Protein AF-A0A8X6Y0H5-F1 (afdb_monomer_lite)

Organism: NCBI:txid2747483

Radius of gyration: 30.23 Å; chains: 1; bounding box: 70×69×85 Å

Foldseek 3Di:
DPDPLVNLVVVLVVLVVVLVVLVVVLVVLVPPPPDDPVRSPVVNVVSVVVNVVSVVVNVVSVVVNVVVDDPVVVVVVVVPDPPVVDDDDQFADPLVLLLQLQAEPKKKKWFWPVQQQLAFDDPVCFVVAKDWDAPDVVGPDIDIDTDGTGDPPDPCSQVSSLVLLLVQLVVCCVVPVLLNVQSSHQDGRGMRIHHHHDLVVVLVSLVVVQVSVVVSVIGIDPMDMPDPVNVVVCVVVCVDPDPPDDDDDDDDDDDDPDDDDPVVVVVVVLQVVLVVVCVPPDANSHQDPPDPDPFDFPDKDKDKFWDADQFWTKMWIWIWTDTPNWIFIFTSDMDIDTCVVVVVVPDPPPDPPPPVVVVVVVPVVVDPPVPDADDDLVQGLRVCVNVDDTSVCVRVPCCVGGNGPCSRDPPVSDDDRPPPPPPPPDPPPPPD

Secondary structure (DSSP, 8-state):
-PPPHHHHHHHHHHHHHHHHHHHHHHHHHHH-TTS-HHHHHHHHHHHHHHHHHHHHHHHHHHHHHHHH--HHHHHHHHHH-GGGS-----SPPHHHHHHHHTTSSEEEEEEETTGGGGSBPPHHHHGGGEEEE-SSSS-SS-EEEE-SB--TT-TTHHHHHHHHHHHHHGGGTTTSHHHHHHHHHHEETTEEEEEESSHHHHHHHHHHHHHHHHHTT--EEEEEES-HHHHHHHHHTT-S-----------------SPPPHHHHHHHHHHHHHHHHGGG----SSSS----------EEEEEEEEEE-SSEEEEEEEEEEEETTEEEEEEEEEEEEEHHHHHHHTSS-TT--SHHHHHHHHHHHHS-GGG-----GGG-HHHHHHH---HHHHHH-HHHHH--GGGGS-GGGSPP----------TTTT--

Structure (mmCIF, N/CA/C/O backbone):
data_AF-A0A8X6Y0H5-F1
#
_entry.id   AF-A0A8X6Y0H5-F1
#
loop_
_atom_site.group_PDB
_atom_site.id
_atom_site.type_symbol
_atom_site.label_atom_id
_atom_site.label_alt_id
_atom_site.label_comp_id
_atom_site.label_asym_id
_atom_site.label_entity_id
_atom_site.label_seq_id
_atom_site.pdbx_PDB_ins_code
_atom_site.Cartn_x
_atom_site.Cartn_y
_atom_site.Cartn_z
_atom_site.occupancy
_atom_site.B_iso_or_equiv
_atom_site.auth_seq_id
_atom_site.auth_comp_id
_atom_site.auth_asym_id
_atom_site.auth_atom_id
_atom_site.pdbx_PDB_model_num
ATOM 1 N N . MET A 1 1 ? -0.209 13.377 -59.982 1.00 39.25 1 MET A N 1
ATOM 2 C CA . MET A 1 1 ? -1.279 13.443 -58.965 1.00 39.25 1 MET A CA 1
ATOM 3 C C . MET A 1 1 ? -0.730 12.877 -57.672 1.00 39.25 1 MET A C 1
ATOM 5 O O . MET A 1 1 ? -0.663 11.659 -57.532 1.00 39.25 1 MET A O 1
ATOM 9 N N . GLU A 1 2 ? -0.266 13.736 -56.770 1.00 45.81 2 GLU A N 1
ATOM 10 C CA . GLU A 1 2 ? 0.013 13.329 -55.390 1.00 45.81 2 GLU A CA 1
ATOM 11 C C . GLU A 1 2 ? -1.301 12.840 -54.766 1.00 45.81 2 GLU A C 1
ATOM 13 O O . GLU A 1 2 ? -2.315 13.531 -54.837 1.00 45.81 2 GLU A O 1
ATOM 18 N N . LYS A 1 3 ? -1.323 11.612 -54.234 1.00 58.00 3 LYS A N 1
ATOM 19 C CA . LYS A 1 3 ? -2.472 11.135 -53.449 1.00 58.00 3 LYS A CA 1
ATOM 20 C C . LYS A 1 3 ? -2.462 11.916 -52.135 1.00 58.00 3 LYS A C 1
ATOM 22 O O . LYS A 1 3 ? -1.449 11.872 -51.441 1.00 58.00 3 LYS A O 1
ATOM 27 N N . SER A 1 4 ? -3.561 12.600 -51.820 1.00 77.75 4 SER A N 1
ATOM 28 C CA . SER A 1 4 ? -3.751 13.307 -50.549 1.00 77.75 4 SER A CA 1
ATOM 29 C C . SER A 1 4 ? -3.492 12.355 -49.370 1.00 77.75 4 SER A C 1
ATOM 31 O O . SER A 1 4 ? -3.858 11.179 -49.440 1.00 77.75 4 SER A O 1
ATOM 33 N N . LEU A 1 5 ? -2.866 12.839 -48.288 1.00 74.12 5 LEU A N 1
ATOM 34 C CA . LEU A 1 5 ? -2.652 12.077 -47.045 1.00 74.12 5 LEU A CA 1
ATOM 35 C C . LEU A 1 5 ? -3.957 11.417 -46.559 1.00 74.12 5 LEU A C 1
ATOM 37 O O . LEU A 1 5 ? -3.951 10.267 -46.112 1.00 74.12 5 LEU A O 1
ATOM 41 N N . GLU A 1 6 ? -5.082 12.107 -46.746 1.00 76.81 6 GLU A N 1
ATOM 42 C CA . GLU A 1 6 ? -6.421 11.640 -46.393 1.00 76.81 6 GLU A CA 1
ATOM 43 C C . GLU A 1 6 ? -6.849 10.411 -47.214 1.00 76.81 6 GLU A C 1
ATOM 45 O O . GLU A 1 6 ? -7.410 9.450 -46.679 1.00 76.81 6 GLU A O 1
ATOM 50 N N . ASP A 1 7 ? -6.482 10.364 -48.498 1.00 80.88 7 ASP A N 1
ATOM 51 C CA . ASP A 1 7 ? -6.755 9.218 -49.373 1.00 80.88 7 ASP A CA 1
ATOM 52 C C . ASP A 1 7 ? -5.953 7.983 -48.948 1.00 80.88 7 ASP A C 1
ATOM 54 O O . ASP A 1 7 ? -6.436 6.848 -49.031 1.00 80.88 7 ASP A O 1
ATOM 58 N N . VAL A 1 8 ? -4.708 8.184 -48.501 1.00 80.44 8 VAL A N 1
ATOM 59 C CA . VAL A 1 8 ? -3.835 7.097 -48.035 1.00 80.44 8 VAL A CA 1
ATOM 60 C C . VAL A 1 8 ? -4.311 6.582 -46.669 1.00 80.44 8 VAL A C 1
ATOM 62 O O . VAL A 1 8 ? -4.420 5.365 -46.484 1.00 80.44 8 VAL A O 1
ATOM 65 N N . LYS A 1 9 ? -4.704 7.478 -45.748 1.00 76.25 9 LYS A N 1
ATOM 66 C CA . LYS A 1 9 ? -5.324 7.124 -44.455 1.00 76.25 9 LYS A CA 1
ATOM 67 C C . LYS A 1 9 ? -6.636 6.344 -44.646 1.00 76.25 9 LYS A C 1
ATOM 69 O O . LYS A 1 9 ? -6.831 5.308 -44.002 1.00 76.25 9 LYS A O 1
ATOM 74 N N . SER A 1 10 ? -7.498 6.776 -45.569 1.00 81.56 10 SER A N 1
ATOM 75 C CA . SER A 1 10 ? -8.768 6.107 -45.894 1.00 81.56 10 SER A CA 1
ATOM 76 C C . SER A 1 10 ? -8.567 4.693 -46.462 1.00 81.56 10 SER A C 1
ATOM 78 O O . SER A 1 10 ? -9.212 3.728 -46.027 1.00 81.56 10 SER A O 1
ATOM 80 N N . LYS A 1 11 ? -7.588 4.518 -47.361 1.00 82.12 11 LYS A N 1
ATOM 81 C CA . LYS A 1 11 ? -7.205 3.196 -47.888 1.00 82.12 11 LYS A CA 1
ATOM 82 C C . LYS A 1 11 ? -6.669 2.274 -46.801 1.00 82.12 11 LYS A C 1
ATOM 84 O O . LYS A 1 11 ? -7.090 1.120 -46.736 1.00 82.12 11 LYS A O 1
ATOM 89 N N . ARG A 1 12 ? -5.825 2.785 -45.895 1.00 86.81 12 ARG A N 1
ATOM 90 C CA . ARG A 1 12 ? -5.334 2.019 -44.738 1.00 86.81 12 ARG A CA 1
ATOM 91 C C . ARG A 1 12 ? -6.478 1.561 -43.833 1.00 86.81 12 ARG A C 1
ATOM 93 O O . ARG A 1 12 ? -6.490 0.408 -43.408 1.00 86.81 12 ARG A O 1
ATOM 100 N N . LYS A 1 13 ? -7.451 2.435 -43.550 1.00 78.38 13 LYS A N 1
ATOM 101 C CA . LYS A 1 13 ? -8.628 2.103 -42.726 1.00 78.38 13 LYS A CA 1
ATOM 102 C C . LYS A 1 13 ? -9.468 0.993 -43.362 1.00 78.38 13 LYS A C 1
ATOM 104 O O . LYS A 1 13 ? -9.831 0.032 -42.685 1.00 78.38 13 LYS A O 1
ATOM 109 N N . THR A 1 14 ? -9.717 1.095 -44.666 1.00 83.00 14 THR A N 1
ATOM 110 C CA . THR A 1 14 ? -10.454 0.081 -45.434 1.00 83.00 14 THR A CA 1
ATOM 111 C C . THR A 1 14 ? -9.723 -1.262 -45.422 1.00 83.00 14 THR A C 1
ATOM 113 O O . THR A 1 14 ? -10.330 -2.296 -45.148 1.00 83.00 14 THR A O 1
ATOM 116 N N . LEU A 1 15 ? -8.405 -1.247 -45.639 1.00 80.00 15 LEU A N 1
ATOM 117 C CA . LEU A 1 15 ? -7.588 -2.456 -45.651 1.00 80.00 15 LEU A CA 1
ATOM 118 C C . LEU A 1 15 ? -7.547 -3.136 -44.274 1.00 80.00 15 LEU A C 1
ATOM 120 O O . LEU A 1 15 ? -7.760 -4.340 -44.206 1.00 80.00 15 LEU A O 1
ATOM 124 N N . ARG A 1 16 ? -7.394 -2.375 -43.176 1.00 77.00 16 ARG A N 1
ATOM 125 C CA . ARG A 1 16 ? -7.486 -2.908 -41.801 1.00 77.00 16 ARG A CA 1
ATOM 126 C C . ARG A 1 16 ? -8.829 -3.588 -41.542 1.00 77.00 16 ARG A C 1
ATOM 128 O O . ARG A 1 16 ? -8.848 -4.687 -41.006 1.00 77.00 16 ARG A O 1
ATOM 135 N N . SER A 1 17 ? -9.935 -2.969 -41.962 1.00 80.19 17 SER A N 1
ATOM 136 C CA . SER A 1 17 ? -11.270 -3.565 -41.818 1.00 80.19 17 SER A CA 1
ATOM 137 C C . SER A 1 17 ? -11.391 -4.895 -42.572 1.00 80.19 17 SER A C 1
ATOM 139 O O . SER A 1 17 ? -11.939 -5.856 -42.036 1.00 80.19 17 SER A O 1
ATOM 141 N N . LEU A 1 18 ? -10.844 -4.979 -43.790 1.00 79.12 18 LEU A N 1
ATOM 142 C CA . LEU A 1 18 ? -10.814 -6.223 -44.564 1.00 79.12 18 LEU A CA 1
ATOM 143 C C . LEU A 1 18 ? -9.927 -7.291 -43.910 1.00 79.12 18 LEU A C 1
ATOM 145 O O . LEU A 1 18 ? -10.319 -8.453 -43.884 1.00 79.12 18 LEU A O 1
ATOM 149 N N . THR A 1 19 ? -8.778 -6.910 -43.344 1.00 80.00 19 THR A N 1
ATOM 150 C CA . THR A 1 19 ? -7.906 -7.820 -42.584 1.00 80.00 19 THR A CA 1
ATOM 151 C C . THR A 1 19 ? -8.621 -8.369 -41.351 1.00 80.00 19 THR A C 1
ATOM 153 O O . THR A 1 19 ? -8.613 -9.576 -41.139 1.00 80.00 19 THR A O 1
ATOM 156 N N . THR A 1 20 ? -9.309 -7.521 -40.577 1.00 81.25 20 THR A N 1
ATOM 157 C CA . THR A 1 20 ? -10.098 -7.960 -39.415 1.00 81.25 20 THR A CA 1
ATOM 158 C C . THR A 1 20 ? -11.190 -8.947 -39.820 1.00 81.25 20 THR A C 1
ATOM 160 O O . THR A 1 20 ? -11.317 -9.991 -39.191 1.00 81.25 20 THR A O 1
ATOM 163 N N . LYS A 1 21 ? -11.928 -8.676 -40.906 1.00 83.69 21 LYS A N 1
ATOM 164 C CA . LYS A 1 21 ? -12.941 -9.611 -41.429 1.00 83.69 21 LYS A CA 1
ATOM 165 C C . LYS A 1 21 ? -12.338 -10.963 -41.817 1.00 83.69 21 LYS A C 1
ATOM 167 O O . LYS A 1 21 ? -12.966 -11.989 -41.574 1.00 83.69 21 LYS A O 1
ATOM 172 N N . LEU A 1 22 ? -11.133 -10.973 -42.392 1.00 82.75 22 LEU A N 1
ATOM 173 C CA . LEU A 1 22 ? -10.443 -12.214 -42.739 1.00 82.75 22 LEU A CA 1
ATOM 174 C C . LEU A 1 22 ? -9.998 -12.999 -41.502 1.00 82.75 22 LEU A C 1
ATOM 176 O O . LEU A 1 22 ? -10.169 -14.211 -41.468 1.00 82.75 22 LEU A O 1
ATOM 180 N N . ILE A 1 23 ? -9.486 -12.318 -40.473 1.00 81.81 23 ILE A N 1
ATOM 181 C CA . ILE A 1 23 ? -9.129 -12.947 -39.192 1.00 81.81 23 ILE A CA 1
ATOM 182 C C . ILE A 1 23 ? -10.370 -13.583 -38.557 1.00 81.81 23 ILE A C 1
ATOM 184 O O . ILE A 1 23 ? -10.327 -14.743 -38.164 1.00 81.81 23 ILE A O 1
ATOM 188 N N . THR A 1 24 ? -11.506 -12.879 -38.543 1.00 86.56 24 THR A N 1
ATOM 189 C CA . THR A 1 24 ? -12.771 -13.441 -38.046 1.00 86.56 24 THR A CA 1
ATOM 190 C C . THR A 1 24 ? -13.229 -14.652 -38.868 1.00 86.56 24 THR A C 1
ATOM 192 O O . THR A 1 24 ? -13.733 -15.617 -38.298 1.00 86.56 24 THR A O 1
ATOM 195 N N . LYS A 1 25 ? -13.021 -14.649 -40.194 1.00 87.31 25 LYS A N 1
ATOM 196 C CA . LYS A 1 25 ? -13.293 -15.817 -41.050 1.00 87.31 25 LYS A CA 1
ATOM 197 C C . LYS A 1 25 ? -12.403 -17.006 -40.663 1.00 87.31 25 LYS A C 1
ATOM 199 O O . LYS A 1 25 ? -12.923 -18.103 -40.491 1.00 87.31 25 LYS A O 1
ATOM 204 N N . VAL A 1 26 ? -11.102 -16.786 -40.460 1.00 85.94 26 VAL A N 1
ATOM 205 C CA . VAL A 1 26 ? -10.153 -17.819 -39.997 1.00 85.94 26 VAL A CA 1
ATOM 206 C C . VAL A 1 26 ? -10.584 -18.396 -38.650 1.00 85.94 26 VAL A C 1
ATOM 208 O O . VAL A 1 26 ? -1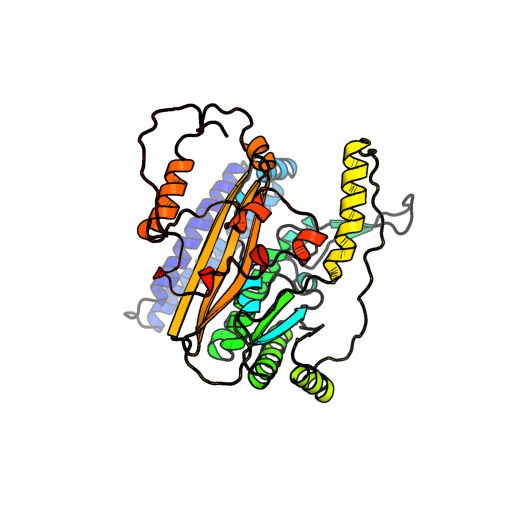0.650 -19.612 -38.492 1.00 85.94 26 VAL A O 1
ATOM 211 N N . GLU A 1 27 ? -10.941 -17.542 -37.692 1.00 87.00 27 GLU A N 1
ATOM 212 C CA . GLU A 1 27 ? -11.432 -17.980 -36.382 1.00 87.00 27 GLU A CA 1
ATOM 213 C C . GLU A 1 27 ? -12.720 -18.805 -36.489 1.00 87.00 27 GLU A C 1
ATOM 215 O O . GLU A 1 27 ? -12.881 -19.773 -35.748 1.00 87.00 27 GLU A O 1
ATOM 220 N N . SER A 1 28 ? -13.621 -18.451 -37.412 1.00 87.94 28 SER A N 1
ATOM 221 C CA . SER A 1 28 ? -14.846 -19.212 -37.675 1.00 87.94 28 SER A CA 1
ATOM 222 C C . SER A 1 28 ? -14.547 -20.594 -38.257 1.00 87.94 28 SER A C 1
ATOM 224 O O . SER A 1 28 ? -15.138 -21.567 -37.803 1.00 87.94 28 SER A O 1
ATOM 226 N N . ILE A 1 29 ? -13.620 -20.695 -39.216 1.00 86.19 29 ILE A N 1
ATOM 227 C CA . ILE A 1 29 ? -13.219 -21.972 -39.834 1.00 86.19 29 ILE A CA 1
ATOM 228 C C . ILE A 1 29 ? -12.574 -22.897 -38.791 1.00 86.19 29 ILE A C 1
ATOM 230 O O . ILE A 1 29 ? -12.860 -24.092 -38.747 1.00 86.19 29 ILE A O 1
ATOM 234 N N . ILE A 1 30 ? -11.732 -22.345 -37.909 1.00 83.56 30 ILE A N 1
ATOM 235 C CA . ILE A 1 30 ? -11.074 -23.115 -36.843 1.00 83.56 30 ILE A CA 1
ATOM 236 C C . ILE A 1 30 ? -12.096 -23.652 -35.830 1.00 83.56 30 ILE A C 1
ATOM 238 O O . ILE A 1 30 ? -11.953 -24.784 -35.370 1.00 83.56 30 ILE A O 1
ATOM 242 N N . LYS A 1 31 ? -13.119 -22.857 -35.490 1.00 85.69 31 LYS A N 1
ATOM 243 C CA . LYS A 1 31 ? -14.131 -23.194 -34.473 1.00 85.69 31 LYS A CA 1
ATOM 244 C C . LYS A 1 31 ? -15.258 -24.102 -34.970 1.00 85.69 31 LYS A C 1
ATOM 246 O O . LYS A 1 31 ? -16.017 -24.594 -34.141 1.00 85.69 31 LYS A O 1
ATOM 251 N N . ASP A 1 32 ? -15.401 -24.310 -36.276 1.00 83.94 32 ASP A N 1
ATOM 252 C CA . ASP A 1 32 ? -16.468 -25.153 -36.817 1.00 83.94 32 ASP A CA 1
ATOM 253 C C . ASP A 1 32 ? -16.142 -26.644 -36.643 1.00 83.94 32 ASP A C 1
ATOM 255 O O . ASP A 1 32 ? -15.432 -27.240 -37.446 1.00 83.94 32 ASP A O 1
ATOM 259 N N . GLU A 1 33 ? -16.646 -27.272 -35.582 1.00 84.06 33 GLU A N 1
ATOM 260 C CA . GLU A 1 33 ? -16.419 -28.695 -35.282 1.00 84.06 33 GLU A CA 1
ATOM 261 C C . GLU A 1 33 ? -17.108 -29.662 -36.268 1.00 84.06 33 GLU A C 1
ATOM 263 O O . GLU A 1 33 ? -16.857 -30.865 -36.208 1.00 84.06 33 GLU A O 1
ATOM 268 N N . SER A 1 34 ? -17.948 -29.167 -37.189 1.00 82.25 34 SER A N 1
ATOM 269 C CA . SER A 1 34 ? -18.699 -30.002 -38.140 1.00 82.25 34 SER A CA 1
ATOM 270 C C . SER A 1 34 ? -17.917 -30.404 -39.399 1.00 82.25 34 SER A C 1
ATOM 272 O O . SER A 1 34 ? -18.358 -31.288 -40.133 1.00 82.25 34 SER A O 1
ATOM 274 N N . ILE A 1 35 ? -16.751 -29.792 -39.636 1.00 78.38 35 ILE A N 1
ATOM 275 C CA . ILE A 1 35 ? -15.908 -29.999 -40.824 1.00 78.38 35 ILE A CA 1
ATOM 276 C C . ILE A 1 35 ? -14.585 -30.671 -40.411 1.00 78.38 35 ILE A C 1
ATOM 278 O O . ILE A 1 35 ? -13.976 -30.288 -39.403 1.00 78.38 35 ILE A O 1
ATOM 282 N N . SER A 1 36 ? -14.123 -31.657 -41.193 1.00 79.38 36 SER A N 1
ATOM 283 C CA . SER A 1 36 ? -12.831 -32.332 -40.981 1.00 79.38 36 SER A CA 1
ATOM 284 C C . SER A 1 36 ? -11.666 -31.334 -40.985 1.00 79.38 36 SER A C 1
ATOM 286 O O . SER A 1 36 ? -11.695 -30.314 -41.673 1.00 79.38 36 SER A O 1
ATOM 288 N N . TYR A 1 37 ? -10.599 -31.640 -40.243 1.00 73.38 37 TYR A N 1
ATOM 289 C CA . TYR A 1 37 ? -9.354 -30.877 -40.327 1.00 73.38 37 TYR A CA 1
ATOM 290 C C . TYR A 1 37 ? -8.760 -30.880 -41.738 1.00 73.38 37 TYR A C 1
ATOM 292 O O . TYR A 1 37 ? -8.221 -29.853 -42.138 1.00 73.38 37 TYR A O 1
ATOM 300 N N . GLU A 1 38 ? -8.877 -31.977 -42.494 1.00 78.38 38 GLU A N 1
ATOM 301 C CA . GLU A 1 38 ? -8.364 -32.034 -43.869 1.00 78.38 38 GLU A CA 1
ATOM 302 C C . GLU A 1 38 ? -9.119 -31.078 -44.801 1.00 78.38 38 GLU A C 1
ATOM 304 O O . GLU A 1 38 ? -8.489 -30.367 -45.582 1.00 78.38 38 GLU A O 1
ATOM 309 N N . ASP A 1 39 ? -10.441 -30.977 -44.644 1.00 77.88 39 ASP A N 1
ATOM 310 C CA . ASP A 1 39 ? -11.298 -30.118 -45.471 1.00 77.88 39 ASP A CA 1
ATOM 311 C C . ASP A 1 39 ? -11.133 -28.622 -45.136 1.00 77.88 39 ASP A C 1
ATOM 313 O O . ASP A 1 39 ? -11.381 -27.758 -45.971 1.00 77.88 39 ASP A O 1
ATOM 317 N N . LYS A 1 40 ? -10.661 -28.291 -43.924 1.00 82.38 40 LYS A N 1
ATOM 318 C CA . LYS A 1 40 ? -10.375 -26.905 -43.502 1.00 82.38 40 LYS A CA 1
ATOM 319 C C . LYS A 1 40 ? -9.051 -26.360 -44.036 1.00 82.38 40 LYS A C 1
ATOM 321 O O . LYS A 1 40 ? -8.856 -25.144 -44.041 1.00 82.38 40 LYS A O 1
ATOM 326 N N . ILE A 1 41 ? -8.103 -27.227 -44.403 1.00 83.19 41 ILE A N 1
ATOM 327 C CA . ILE A 1 41 ? -6.727 -26.814 -44.728 1.00 83.19 41 ILE A CA 1
ATOM 328 C C . ILE A 1 41 ? -6.692 -25.903 -45.956 1.00 83.19 41 ILE A C 1
ATOM 330 O O . ILE A 1 41 ? -5.972 -24.906 -45.936 1.00 83.19 41 ILE A O 1
ATOM 334 N N . GLU A 1 42 ? -7.471 -26.207 -46.994 1.00 84.00 42 GLU A N 1
ATOM 335 C CA . GLU A 1 42 ? -7.483 -25.428 -48.237 1.00 84.00 42 GLU A CA 1
ATOM 336 C C . GLU A 1 42 ? -7.982 -23.992 -47.995 1.00 84.00 42 GLU A C 1
ATOM 338 O O . GLU A 1 42 ? -7.300 -23.028 -48.347 1.00 84.00 42 GLU A O 1
ATOM 343 N N . ASP A 1 43 ? -9.086 -23.841 -47.257 1.00 83.69 43 ASP A N 1
ATOM 344 C CA . ASP A 1 43 ? -9.634 -22.535 -46.872 1.00 83.69 43 ASP A CA 1
ATOM 345 C C . ASP A 1 43 ? -8.687 -21.731 -45.965 1.00 83.69 43 ASP A C 1
ATOM 347 O O . ASP A 1 43 ? -8.597 -20.502 -46.066 1.00 83.69 43 ASP A O 1
ATOM 351 N N . LEU A 1 44 ? -7.968 -22.403 -45.059 1.00 86.25 44 LEU A N 1
ATOM 352 C CA . LEU A 1 44 ? -6.989 -21.757 -44.181 1.00 86.25 44 LEU A CA 1
ATOM 353 C C . LEU A 1 44 ? -5.736 -21.308 -44.942 1.00 86.25 44 LEU A C 1
ATOM 355 O O . LEU A 1 44 ? -5.172 -20.261 -44.610 1.00 86.25 44 LEU A O 1
ATOM 359 N N . ILE A 1 45 ? -5.309 -22.062 -45.958 1.00 85.94 45 ILE A N 1
ATOM 360 C CA . ILE A 1 45 ? -4.207 -21.673 -46.845 1.00 85.94 45 ILE A CA 1
ATOM 361 C C . ILE A 1 45 ? -4.604 -20.441 -47.667 1.00 85.94 45 ILE A C 1
ATOM 363 O O . ILE A 1 45 ? -3.855 -19.463 -47.654 1.00 85.94 45 ILE A O 1
ATOM 367 N N . ASP A 1 46 ? -5.797 -20.422 -48.271 1.00 88.12 46 ASP A N 1
ATOM 368 C CA . ASP A 1 46 ? -6.321 -19.249 -48.993 1.00 88.12 46 ASP A CA 1
ATOM 369 C C . ASP A 1 46 ? -6.393 -18.010 -48.081 1.00 88.12 46 ASP A C 1
ATOM 371 O O . ASP A 1 46 ? -5.895 -16.926 -48.409 1.00 88.12 46 ASP A O 1
ATOM 375 N N . CYS A 1 47 ? -6.916 -18.173 -46.860 1.00 87.06 47 CYS A N 1
ATOM 376 C CA . CYS A 1 47 ? -6.957 -17.079 -45.892 1.00 87.06 47 CYS A CA 1
ATOM 377 C C . CYS A 1 47 ? -5.552 -16.589 -45.502 1.00 87.06 47 CYS A C 1
ATOM 379 O O . CYS A 1 47 ? -5.353 -15.387 -45.314 1.00 87.06 47 CYS A O 1
ATOM 381 N N . LYS A 1 48 ? -4.568 -17.488 -45.384 1.00 87.69 48 LYS A N 1
ATOM 382 C CA . LYS A 1 48 ? -3.177 -17.131 -45.077 1.00 87.69 48 LYS A CA 1
ATOM 383 C C . LYS A 1 48 ? -2.543 -16.315 -46.203 1.00 87.69 48 LYS A C 1
ATOM 385 O O . LYS A 1 48 ? -1.885 -15.315 -45.911 1.00 87.69 48 LYS A O 1
ATOM 390 N N . GLU A 1 49 ? -2.737 -16.704 -47.460 1.00 90.81 49 GLU A N 1
ATOM 391 C CA . GLU A 1 49 ? -2.201 -15.972 -48.615 1.00 90.81 49 GLU A CA 1
ATOM 392 C C . GLU A 1 49 ? -2.798 -14.565 -48.710 1.00 90.81 49 GLU A C 1
ATOM 394 O O . GLU A 1 49 ? -2.069 -13.576 -48.823 1.00 90.81 49 GLU A O 1
ATOM 399 N N . GLN A 1 50 ? -4.115 -14.450 -48.538 1.00 88.00 50 GLN A N 1
ATOM 400 C CA . GLN A 1 50 ? -4.801 -13.160 -48.506 1.00 88.00 50 GLN A CA 1
ATOM 401 C C . GLN A 1 50 ? -4.380 -12.286 -47.313 1.00 88.00 50 GLN A C 1
ATOM 403 O O . GLN A 1 50 ? -4.303 -11.062 -47.444 1.00 88.00 50 GLN A O 1
ATOM 408 N N . LEU A 1 51 ? -4.107 -12.876 -46.143 1.00 86.56 51 LEU A N 1
ATOM 409 C CA . LEU A 1 51 ? -3.580 -12.139 -44.990 1.00 86.56 51 LEU A CA 1
ATOM 410 C C . LEU A 1 51 ? -2.175 -11.604 -45.261 1.00 86.56 51 LEU A C 1
ATOM 412 O O . LEU A 1 51 ? -1.900 -10.452 -44.922 1.00 86.56 51 LEU A O 1
ATOM 416 N N . LEU A 1 52 ? -1.315 -12.403 -45.893 1.00 86.94 52 LEU A N 1
ATOM 417 C CA . LEU A 1 52 ? 0.050 -12.009 -46.225 1.00 86.94 52 LEU A CA 1
ATOM 418 C C . LEU A 1 52 ? 0.071 -10.850 -47.233 1.00 86.94 52 LEU A C 1
ATOM 420 O O . LEU A 1 52 ? 0.771 -9.859 -47.018 1.00 86.94 52 LEU A O 1
ATOM 424 N N . ASP A 1 53 ? -0.754 -10.920 -48.280 1.00 89.25 53 ASP A N 1
ATOM 425 C CA . ASP A 1 53 ? -0.902 -9.842 -49.266 1.00 89.25 53 ASP A CA 1
ATOM 426 C C . ASP A 1 53 ? -1.413 -8.538 -48.626 1.00 89.25 53 ASP A C 1
ATOM 428 O O . ASP A 1 53 ? -0.850 -7.452 -48.814 1.00 89.25 53 ASP A O 1
ATOM 432 N N . LYS A 1 54 ? -2.435 -8.644 -47.764 1.00 86.56 54 LYS A N 1
ATOM 433 C CA . LYS A 1 54 ? -2.958 -7.487 -47.026 1.00 86.56 54 LYS A CA 1
ATOM 434 C C . LYS A 1 54 ? -1.938 -6.916 -46.053 1.00 86.56 54 LYS A C 1
ATOM 436 O O . LYS A 1 54 ? -1.901 -5.699 -45.899 1.00 86.56 54 LYS A O 1
ATOM 441 N N . GLN A 1 55 ? -1.124 -7.747 -45.404 1.00 85.12 55 GLN A N 1
ATOM 442 C CA . GLN A 1 55 ? -0.069 -7.298 -44.496 1.00 85.12 55 GLN A CA 1
ATOM 443 C C . GLN A 1 55 ? 1.010 -6.506 -45.244 1.00 85.12 55 GLN A C 1
ATOM 445 O O . GLN A 1 55 ? 1.388 -5.425 -44.787 1.00 85.12 55 GLN A O 1
ATOM 450 N N . ASN A 1 56 ? 1.439 -6.989 -46.412 1.00 86.12 56 ASN A N 1
ATOM 451 C CA . ASN A 1 56 ? 2.392 -6.287 -47.274 1.00 86.12 56 ASN A CA 1
ATOM 452 C C . ASN A 1 56 ? 1.823 -4.944 -47.753 1.00 86.12 56 ASN A C 1
ATOM 454 O O . ASN A 1 56 ? 2.452 -3.903 -47.578 1.00 86.12 56 ASN A O 1
ATOM 458 N N . SER A 1 57 ? 0.574 -4.939 -48.226 1.00 85.56 57 SER A N 1
ATOM 459 C CA . SER A 1 57 ? -0.133 -3.715 -48.621 1.00 85.56 57 SER A CA 1
ATOM 460 C C . SER A 1 57 ? -0.300 -2.720 -47.458 1.00 85.56 57 SER A C 1
ATOM 462 O O . SER A 1 57 ? -0.253 -1.503 -47.651 1.00 85.56 57 SER A O 1
ATOM 464 N N . LEU A 1 58 ? -0.493 -3.209 -46.225 1.00 81.81 58 LEU A N 1
ATOM 465 C CA . LEU A 1 58 ? -0.595 -2.358 -45.034 1.00 81.81 58 LEU A CA 1
ATOM 466 C C . LEU A 1 58 ? 0.748 -1.718 -44.683 1.00 81.81 58 LEU A C 1
ATOM 468 O O . LEU A 1 58 ? 0.776 -0.561 -44.265 1.00 81.81 58 LEU A O 1
ATOM 472 N N . LYS A 1 59 ? 1.838 -2.473 -44.855 1.00 80.38 59 LYS A N 1
ATOM 473 C CA . LYS A 1 59 ? 3.205 -2.004 -44.642 1.00 80.38 59 LYS A CA 1
ATOM 474 C C . LYS A 1 59 ? 3.544 -0.869 -45.609 1.00 80.38 59 LYS A C 1
ATOM 476 O O . LYS A 1 59 ? 3.907 0.208 -45.150 1.00 80.38 59 LYS A O 1
ATOM 481 N N . GLU A 1 60 ? 3.286 -1.050 -46.904 1.00 85.31 60 GLU A N 1
ATOM 482 C CA . GLU A 1 60 ? 3.503 -0.005 -47.917 1.00 85.31 60 GLU A CA 1
ATOM 483 C C . GLU A 1 60 ? 2.677 1.261 -47.646 1.00 85.31 60 GLU A C 1
ATOM 485 O O . GLU A 1 60 ? 3.156 2.385 -47.804 1.00 85.31 60 GLU A O 1
ATOM 490 N N . LEU A 1 61 ? 1.418 1.108 -47.216 1.00 82.25 61 LEU A N 1
ATOM 491 C CA . LEU A 1 61 ? 0.575 2.251 -46.860 1.00 82.25 61 LEU A CA 1
ATOM 492 C C . LEU A 1 61 ? 1.086 2.983 -45.614 1.00 82.25 61 LEU A C 1
ATOM 494 O O . LEU A 1 61 ? 0.967 4.204 -45.562 1.00 82.25 61 LEU A O 1
ATOM 498 N N . ASN A 1 62 ? 1.634 2.272 -44.625 1.00 75.81 62 ASN A N 1
ATOM 499 C CA . ASN A 1 62 ? 2.224 2.895 -43.440 1.00 75.81 62 ASN A CA 1
ATOM 500 C C . ASN A 1 62 ? 3.499 3.665 -43.791 1.00 75.81 62 ASN A C 1
ATOM 502 O O . ASN A 1 62 ? 3.573 4.839 -43.453 1.00 75.81 62 ASN A O 1
ATOM 506 N N . GLU A 1 63 ? 4.420 3.065 -44.550 1.00 79.69 63 GLU A N 1
ATOM 507 C CA . GLU A 1 63 ? 5.641 3.737 -45.027 1.00 79.69 63 GLU A CA 1
ATOM 508 C C . GLU A 1 63 ? 5.294 4.992 -45.846 1.00 79.69 63 GLU A C 1
ATOM 510 O O . GLU A 1 63 ? 5.894 6.058 -45.695 1.00 79.69 63 GLU A O 1
ATOM 515 N N . LYS A 1 64 ? 4.240 4.912 -46.669 1.00 82.88 64 LYS A N 1
ATOM 516 C CA . LYS A 1 64 ? 3.750 6.059 -47.436 1.00 82.88 64 LYS A CA 1
ATOM 517 C C . LYS A 1 64 ? 3.135 7.146 -46.557 1.00 82.88 64 LYS A C 1
ATOM 519 O O . LYS A 1 64 ? 3.334 8.325 -46.834 1.00 82.88 64 LYS A O 1
ATOM 524 N N . ILE A 1 65 ? 2.392 6.777 -45.518 1.00 75.88 65 ILE A N 1
ATOM 525 C CA . ILE A 1 65 ? 1.851 7.729 -44.542 1.00 75.88 65 ILE A CA 1
ATOM 526 C C . ILE A 1 65 ? 2.994 8.406 -43.782 1.00 75.88 65 ILE A C 1
ATOM 528 O O . ILE A 1 65 ? 3.004 9.626 -43.700 1.00 75.88 65 ILE A O 1
ATOM 532 N N . GLU A 1 66 ? 3.981 7.649 -43.310 1.00 71.00 66 GLU A N 1
ATOM 533 C CA . GLU A 1 66 ? 5.170 8.179 -42.630 1.00 71.00 66 GLU A CA 1
ATOM 534 C C . GLU A 1 66 ? 5.945 9.165 -43.512 1.00 71.00 66 GLU A C 1
ATOM 536 O O . GLU A 1 66 ? 6.384 10.201 -43.026 1.00 71.00 66 GLU A O 1
ATOM 541 N N . SER A 1 67 ? 6.032 8.905 -44.821 1.00 76.31 67 SER A N 1
ATOM 542 C CA . SER A 1 67 ? 6.667 9.827 -45.774 1.00 76.31 67 SER A CA 1
ATOM 543 C C . SER A 1 67 ? 5.871 11.114 -46.049 1.00 76.31 67 SER A C 1
ATOM 545 O O . SER A 1 67 ? 6.443 12.103 -46.504 1.00 76.31 67 SER A O 1
ATOM 547 N N . LEU A 1 68 ? 4.554 11.101 -45.812 1.00 74.19 68 LEU A N 1
ATOM 548 C CA . LEU A 1 68 ? 3.639 12.210 -46.114 1.00 74.19 68 LEU A CA 1
ATOM 549 C C . LEU A 1 68 ? 3.248 13.027 -44.878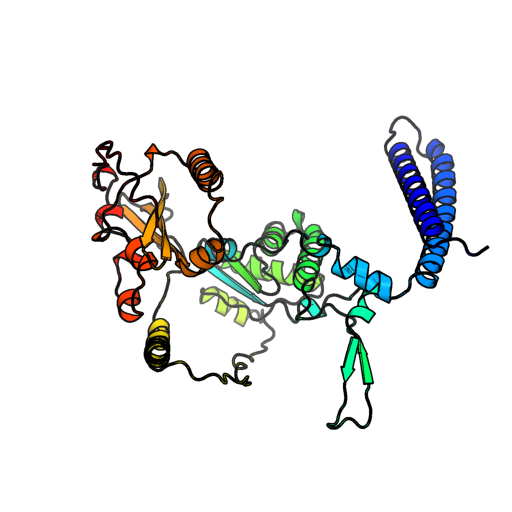 1.00 74.19 68 LEU A C 1
ATOM 551 O O . LEU A 1 68 ? 2.793 14.160 -45.026 1.00 74.19 68 LEU A O 1
ATOM 555 N N . ILE A 1 69 ? 3.396 12.469 -43.675 1.00 66.88 69 ILE A N 1
ATOM 556 C CA . ILE A 1 69 ? 3.106 13.175 -42.431 1.00 66.88 69 ILE A CA 1
ATOM 557 C C . ILE A 1 69 ? 4.231 14.172 -42.142 1.00 66.88 69 ILE A C 1
ATOM 559 O O . ILE A 1 69 ? 5.389 13.804 -41.950 1.00 66.88 69 ILE A O 1
ATOM 563 N N . LYS A 1 70 ? 3.873 15.453 -42.049 1.00 63.34 70 LYS A N 1
ATOM 564 C CA . LYS A 1 70 ? 4.764 16.489 -41.525 1.00 63.34 70 LYS A CA 1
ATOM 565 C C . LYS A 1 70 ? 4.721 16.450 -39.997 1.00 63.34 70 LYS A C 1
ATOM 567 O O . LYS A 1 70 ? 3.641 16.456 -39.415 1.00 63.34 70 LYS A O 1
ATOM 572 N N . LEU A 1 71 ? 5.889 16.433 -39.354 1.00 53.69 71 LEU A N 1
ATOM 573 C CA . LEU A 1 71 ? 6.047 16.396 -37.888 1.00 53.69 71 LEU A CA 1
ATOM 574 C C . LEU A 1 71 ? 5.202 17.459 -37.153 1.00 53.69 71 LEU A C 1
ATOM 576 O O . LEU A 1 71 ? 4.646 17.172 -36.098 1.00 53.69 71 LEU A O 1
ATOM 580 N N . GLU A 1 72 ? 5.014 18.634 -37.757 1.00 52.47 72 GLU A N 1
ATOM 581 C CA . GLU A 1 72 ? 4.184 19.727 -37.223 1.00 52.47 72 GLU A CA 1
ATOM 582 C C . GLU A 1 72 ? 2.680 19.380 -37.112 1.00 52.47 72 GLU A C 1
ATOM 584 O O . GLU A 1 72 ? 1.973 19.934 -36.269 1.00 52.47 72 GLU A O 1
ATOM 589 N N . GLU A 1 73 ? 2.157 18.461 -37.935 1.00 55.41 73 GLU A N 1
ATOM 590 C CA . GLU A 1 73 ? 0.762 17.996 -37.843 1.00 55.41 73 GLU A CA 1
ATOM 591 C C . GLU A 1 73 ? 0.580 16.939 -36.745 1.00 55.41 73 GLU A C 1
ATOM 593 O O . GLU A 1 73 ? -0.459 16.928 -36.084 1.00 55.41 73 GLU A O 1
ATOM 598 N N . ILE A 1 74 ? 1.605 16.114 -36.486 1.00 52.62 74 ILE A N 1
ATOM 599 C CA . ILE A 1 74 ? 1.624 15.177 -35.349 1.00 52.62 74 ILE A CA 1
ATOM 600 C C . ILE A 1 74 ? 1.592 15.962 -34.039 1.00 52.62 74 ILE A C 1
ATOM 602 O O . ILE A 1 74 ? 0.820 15.625 -33.150 1.00 52.62 74 ILE A O 1
ATOM 606 N N . GLU A 1 75 ? 2.374 17.036 -33.916 1.00 48.94 75 GLU A N 1
ATOM 607 C CA . GLU A 1 75 ? 2.364 17.878 -32.713 1.00 48.94 75 GLU A CA 1
ATOM 608 C C . GLU A 1 75 ? 0.990 18.523 -32.463 1.00 48.94 75 GLU A C 1
ATOM 610 O O . GLU A 1 75 ? 0.567 18.651 -31.310 1.00 48.94 75 GLU A O 1
ATOM 615 N N . LYS A 1 76 ? 0.236 18.851 -33.522 1.00 48.16 76 LYS A N 1
ATOM 616 C CA . LYS A 1 76 ? -1.151 19.339 -33.421 1.00 48.16 76 LYS A CA 1
ATOM 617 C C . LYS A 1 76 ? -2.171 18.247 -33.066 1.00 48.16 76 LYS A C 1
ATOM 619 O O . LYS A 1 76 ? -3.066 18.518 -32.273 1.00 48.16 76 LYS A O 1
ATOM 624 N N . GLU A 1 77 ? -2.050 17.025 -33.591 1.00 43.66 77 GLU A N 1
ATOM 625 C CA . GLU A 1 77 ? -2.916 15.889 -33.199 1.00 43.66 77 GLU A CA 1
ATOM 626 C C . GLU A 1 77 ? -2.609 15.392 -31.768 1.00 43.66 77 GLU A C 1
ATOM 628 O O . GLU A 1 77 ? -3.516 15.026 -31.018 1.00 43.66 77 GLU A O 1
ATOM 633 N N . VAL A 1 78 ? -1.340 15.417 -31.351 1.00 43.38 78 VAL A N 1
ATOM 634 C CA . VAL A 1 78 ? -0.889 14.979 -30.017 1.00 43.38 78 VAL A CA 1
ATOM 635 C C . VAL A 1 78 ? -1.220 16.011 -28.936 1.00 43.38 78 VAL A C 1
ATOM 637 O O . VAL A 1 78 ? -1.543 15.633 -27.814 1.00 43.38 78 VAL A O 1
ATOM 640 N N . SER A 1 79 ? -1.208 17.308 -29.257 1.00 44.03 79 SER A N 1
ATOM 641 C CA . SER A 1 79 ? -1.668 18.353 -28.326 1.00 44.03 79 SER A CA 1
ATOM 642 C C . SER A 1 79 ? -3.196 18.415 -28.182 1.00 44.03 79 SER A C 1
ATOM 644 O O . SER A 1 79 ? -3.680 18.948 -27.186 1.00 44.03 79 SER A O 1
ATOM 646 N N . GLY A 1 80 ? -3.950 17.852 -29.137 1.00 38.25 80 GLY A N 1
ATOM 647 C CA . GLY A 1 80 ? -5.418 17.824 -29.135 1.00 38.25 80 GLY A CA 1
ATOM 648 C C . GLY A 1 80 ? -6.071 16.511 -28.683 1.00 38.25 80 GLY A C 1
ATOM 649 O O . GLY A 1 80 ? -7.291 16.473 -28.544 1.00 38.25 80 GLY A O 1
ATOM 650 N N . SER A 1 81 ? -5.314 15.432 -28.459 1.00 39.09 81 SER A N 1
ATOM 651 C CA . SER A 1 81 ? -5.870 14.138 -28.037 1.00 39.09 81 SER A CA 1
ATOM 652 C C . SER A 1 81 ? -5.812 13.964 -26.516 1.00 39.09 81 SER A C 1
ATOM 654 O O . SER A 1 81 ? -4.809 13.554 -25.935 1.00 39.09 81 SER A O 1
ATOM 656 N N . GLU A 1 82 ? -6.957 14.176 -25.862 1.00 40.06 82 GLU A N 1
ATOM 657 C CA . GLU A 1 82 ? -7.232 13.734 -24.480 1.00 40.06 82 GLU A CA 1
ATOM 658 C C . GLU A 1 82 ? -7.079 12.201 -24.298 1.00 40.06 82 GLU A C 1
ATOM 660 O O . GLU A 1 82 ? -7.051 11.689 -23.179 1.00 40.06 82 GLU A O 1
ATOM 665 N N . GLU A 1 83 ? -6.889 11.459 -25.393 1.00 41.31 83 GLU A N 1
ATOM 666 C CA . GLU A 1 83 ? -6.791 9.998 -25.476 1.00 41.31 83 GLU A CA 1
ATOM 667 C C . GLU A 1 83 ? -5.557 9.396 -24.765 1.00 41.31 83 GLU A C 1
ATOM 669 O O . GLU A 1 83 ? -5.557 8.218 -24.407 1.00 41.31 83 GLU A O 1
ATOM 674 N N . TYR A 1 84 ? -4.510 10.186 -24.482 1.00 40.44 84 TYR A N 1
ATOM 675 C CA . TYR A 1 84 ? -3.371 9.717 -23.670 1.00 40.44 84 TYR A CA 1
ATOM 676 C C . TYR A 1 84 ? -3.610 9.782 -22.151 1.00 40.44 84 TYR A C 1
ATOM 678 O O . TYR A 1 84 ? -2.790 9.259 -21.389 1.00 40.44 84 TYR A O 1
ATOM 686 N N . SER A 1 85 ? -4.708 10.399 -21.698 1.00 42.03 85 SER A N 1
ATOM 687 C CA . SER A 1 85 ? -5.005 10.601 -20.272 1.00 42.03 85 SER A CA 1
ATOM 688 C C . SER A 1 85 ? -5.780 9.450 -19.610 1.00 42.03 85 SER A C 1
ATOM 690 O O . SER A 1 85 ? -5.742 9.326 -18.387 1.00 42.03 85 SER A O 1
ATOM 692 N N . GLU A 1 86 ? -6.385 8.543 -20.385 1.00 44.84 86 GLU A N 1
ATOM 693 C CA . GLU A 1 86 ? -7.308 7.517 -19.866 1.00 44.84 86 GLU A CA 1
ATOM 694 C C . GLU A 1 86 ? -6.812 6.067 -20.015 1.00 44.84 86 GLU A C 1
ATOM 696 O O . GLU A 1 86 ? -7.578 5.151 -20.316 1.00 44.84 86 GLU A O 1
ATOM 701 N N . ARG A 1 87 ? -5.522 5.788 -19.785 1.00 53.94 87 ARG A N 1
ATOM 702 C CA . ARG A 1 87 ? -5.117 4.383 -19.576 1.00 53.94 87 ARG A CA 1
ATOM 703 C C . ARG A 1 87 ? -5.475 3.962 -18.146 1.00 53.94 87 ARG A C 1
ATOM 705 O O . ARG A 1 87 ? -5.067 4.655 -17.212 1.00 53.94 87 ARG A O 1
ATOM 712 N N . PRO A 1 88 ? -6.197 2.842 -17.938 1.00 62.78 88 PRO A N 1
ATOM 713 C CA . PRO A 1 88 ? -6.595 2.419 -16.602 1.00 62.78 88 PRO A CA 1
ATOM 714 C C . PRO A 1 88 ? -5.357 2.218 -15.728 1.00 62.78 88 PRO A C 1
ATOM 716 O O . PRO A 1 88 ? -4.396 1.554 -16.128 1.00 62.78 88 PRO A O 1
ATOM 719 N N . ASN A 1 89 ? -5.371 2.808 -14.531 1.00 69.81 89 ASN A N 1
ATOM 720 C CA . ASN A 1 89 ? -4.301 2.601 -13.568 1.00 69.81 89 ASN A CA 1
ATOM 721 C C . ASN A 1 89 ? -4.320 1.136 -13.116 1.00 69.81 89 ASN A C 1
ATOM 723 O O . ASN A 1 89 ? -5.190 0.713 -12.361 1.00 69.81 89 ASN A O 1
ATOM 727 N N . VAL A 1 90 ? -3.357 0.365 -13.615 1.00 82.06 90 VAL A N 1
ATOM 728 C CA . VAL A 1 90 ? -3.190 -1.058 -13.298 1.00 82.06 90 VAL A CA 1
ATOM 729 C C . VAL A 1 90 ? -2.455 -1.289 -11.976 1.00 82.06 90 VAL A C 1
ATOM 731 O O . VAL A 1 90 ? -2.428 -2.422 -11.495 1.00 82.06 90 VAL A O 1
ATOM 734 N N . ASN A 1 91 ? -1.854 -0.247 -11.390 1.00 82.81 91 ASN A N 1
ATOM 735 C CA . ASN A 1 91 ? -1.224 -0.350 -10.080 1.00 82.81 91 ASN A CA 1
ATOM 736 C C . ASN A 1 91 ? -2.292 -0.418 -8.983 1.00 82.81 91 ASN A C 1
ATOM 738 O O . ASN A 1 91 ? -3.346 0.219 -9.097 1.00 82.81 91 ASN A O 1
ATOM 742 N N . PRO A 1 92 ? -2.032 -1.162 -7.896 1.00 85.81 92 PRO A N 1
ATOM 743 C CA . PRO A 1 92 ? -2.939 -1.179 -6.764 1.00 85.81 92 PRO A CA 1
ATOM 744 C C . PRO A 1 92 ? -3.070 0.223 -6.162 1.00 85.81 92 PRO A C 1
ATOM 746 O O . PRO A 1 92 ? -2.132 1.021 -6.148 1.00 85.81 92 PRO A O 1
ATOM 749 N N . ASN A 1 93 ? -4.251 0.532 -5.630 1.00 87.88 93 ASN A N 1
ATOM 750 C CA . ASN A 1 93 ? -4.451 1.769 -4.888 1.00 87.88 93 ASN A CA 1
ATOM 751 C C . ASN A 1 93 ? -3.595 1.737 -3.611 1.00 87.88 93 ASN A C 1
ATOM 753 O O . ASN A 1 93 ? -3.777 0.854 -2.772 1.00 87.88 93 ASN A O 1
ATOM 757 N N . ILE A 1 94 ? -2.699 2.714 -3.451 1.00 86.12 94 ILE A N 1
ATOM 758 C CA . ILE A 1 94 ? -1.738 2.757 -2.340 1.00 86.12 94 ILE A CA 1
ATOM 759 C C . ILE A 1 94 ? -2.409 2.753 -0.962 1.00 86.12 94 ILE A C 1
ATOM 761 O O . ILE A 1 94 ? -1.940 2.078 -0.050 1.00 86.12 94 ILE A O 1
ATOM 765 N N . LEU A 1 95 ? -3.552 3.431 -0.804 1.00 84.62 95 LEU A N 1
ATOM 766 C CA . LEU A 1 95 ? -4.290 3.423 0.458 1.00 84.62 95 LEU A CA 1
ATOM 767 C C . LEU A 1 95 ? -4.812 2.015 0.756 1.00 84.62 95 LEU A C 1
ATOM 769 O O . LEU A 1 95 ? -4.619 1.509 1.856 1.00 84.62 95 LEU A O 1
ATOM 773 N N . ILE A 1 96 ? -5.419 1.356 -0.235 1.00 86.38 96 ILE A N 1
ATOM 774 C CA . ILE A 1 96 ? -5.896 -0.027 -0.087 1.00 86.38 96 ILE A CA 1
ATOM 775 C C . ILE A 1 96 ? -4.728 -0.965 0.234 1.00 86.38 96 ILE A C 1
ATOM 777 O O . ILE A 1 96 ? -4.870 -1.843 1.083 1.00 86.38 96 ILE A O 1
ATOM 781 N N . LEU A 1 97 ? -3.574 -0.772 -0.404 1.00 89.69 97 LEU A N 1
ATOM 782 C CA . LEU A 1 97 ? -2.378 -1.573 -0.163 1.00 89.69 97 LEU A CA 1
ATOM 783 C C . LEU A 1 97 ? -1.886 -1.446 1.284 1.00 89.69 97 LEU A C 1
ATOM 785 O O . LEU A 1 97 ? -1.694 -2.460 1.955 1.00 89.69 97 LEU A O 1
ATOM 789 N N . LEU A 1 98 ? -1.762 -0.219 1.794 1.00 88.25 98 LEU A N 1
ATOM 790 C CA . LEU A 1 98 ? -1.352 0.045 3.177 1.00 88.25 98 LEU A CA 1
ATOM 791 C C . LEU A 1 98 ? -2.351 -0.532 4.190 1.00 88.25 98 LEU A C 1
ATOM 793 O O . LEU A 1 98 ? -1.946 -1.106 5.202 1.00 88.25 98 LEU A O 1
ATOM 797 N N . LEU A 1 99 ? -3.654 -0.451 3.902 1.00 87.88 99 LEU A N 1
ATOM 798 C CA . LEU A 1 99 ? -4.683 -1.088 4.727 1.00 87.88 99 LEU A CA 1
ATOM 799 C C . LEU A 1 99 ? -4.539 -2.619 4.711 1.00 87.88 99 LEU A C 1
ATOM 801 O O . LEU A 1 99 ? -4.549 -3.261 5.759 1.00 87.88 99 LEU A O 1
ATOM 805 N N . LYS A 1 100 ? -4.335 -3.230 3.538 1.00 89.44 100 LYS A N 1
ATOM 806 C CA . LYS A 1 100 ? -4.109 -4.680 3.424 1.00 89.44 100 LYS A CA 1
ATOM 807 C C . LYS A 1 100 ? -2.828 -5.121 4.141 1.00 89.44 100 LYS A C 1
ATOM 809 O O . LYS A 1 100 ? -2.826 -6.184 4.755 1.00 89.44 100 LYS A O 1
ATOM 814 N N . PHE A 1 101 ? -1.762 -4.324 4.112 1.00 90.38 101 PHE A N 1
ATOM 815 C CA . PHE A 1 101 ? -0.501 -4.626 4.797 1.00 90.38 101 PHE A CA 1
ATOM 816 C C . PHE A 1 101 ? -0.674 -4.767 6.319 1.00 90.38 101 PHE A C 1
ATOM 818 O O . PHE A 1 101 ? -0.062 -5.629 6.956 1.00 90.38 101 PHE A O 1
ATOM 825 N N . ARG A 1 102 ? -1.580 -3.976 6.904 1.00 90.31 102 ARG A N 1
ATOM 826 C CA . ARG A 1 102 ? -1.931 -4.010 8.333 1.00 90.31 102 ARG A CA 1
ATOM 827 C C . ARG A 1 102 ? -2.798 -5.210 8.746 1.00 90.31 102 ARG A C 1
ATOM 829 O O . ARG A 1 102 ? -2.965 -5.484 9.935 1.00 90.31 102 ARG A O 1
ATOM 836 N N . LYS A 1 103 ? -3.311 -5.983 7.780 1.00 87.56 103 LYS A N 1
ATOM 837 C CA . LYS A 1 103 ? -4.107 -7.198 8.029 1.00 87.56 103 LYS A CA 1
ATOM 838 C C . LYS A 1 103 ? -3.287 -8.357 8.596 1.00 87.56 103 LYS A C 1
ATOM 840 O O . LYS A 1 103 ? -3.840 -9.190 9.300 1.00 87.56 103 LYS A O 1
ATOM 845 N N . PHE A 1 104 ? -2.006 -8.448 8.263 1.00 89.06 104 PHE A N 1
ATOM 846 C CA . PHE A 1 104 ? -1.176 -9.617 8.575 1.00 89.06 104 PHE A CA 1
ATOM 847 C C . PHE A 1 104 ? -0.391 -9.435 9.872 1.00 89.06 104 PHE A C 1
ATOM 849 O O . PHE A 1 104 ? -0.191 -8.297 10.278 1.00 89.06 104 PHE A O 1
ATOM 856 N N . ARG A 1 105 ? 0.081 -10.503 10.530 1.00 88.88 105 ARG A N 1
ATOM 857 C CA . ARG A 1 105 ? 0.941 -10.429 11.742 1.00 88.88 105 ARG A CA 1
ATOM 858 C C . ARG A 1 105 ? 2.425 -10.237 11.422 1.00 88.88 105 ARG A C 1
ATOM 860 O O . ARG A 1 105 ? 3.147 -9.584 12.182 1.00 88.88 105 ARG A O 1
ATOM 867 N N . ILE A 1 106 ? 2.846 -10.733 10.268 1.00 91.94 106 ILE A N 1
ATOM 868 C CA . ILE A 1 106 ? 4.202 -10.600 9.748 1.00 91.94 106 ILE A CA 1
ATOM 869 C C . ILE A 1 106 ? 4.111 -9.821 8.443 1.00 91.94 106 ILE A C 1
ATOM 871 O O . ILE A 1 106 ? 3.445 -10.252 7.508 1.00 91.94 106 ILE A O 1
ATOM 875 N N . GLY A 1 107 ? 4.728 -8.646 8.403 1.00 92.81 107 GLY A N 1
ATOM 876 C CA . GLY A 1 107 ? 4.869 -7.836 7.202 1.00 92.81 107 GLY A CA 1
ATOM 877 C C . GLY A 1 107 ? 6.150 -8.194 6.457 1.00 92.81 107 GLY A C 1
ATOM 878 O O . GLY A 1 107 ? 7.161 -8.529 7.079 1.00 92.81 107 GLY A O 1
ATOM 879 N N . LEU A 1 108 ? 6.092 -8.101 5.134 1.00 94.50 108 LEU A N 1
ATOM 880 C CA . LEU A 1 108 ? 7.205 -8.284 4.214 1.00 94.50 108 LEU A CA 1
ATOM 881 C C . LEU A 1 108 ? 7.242 -7.089 3.270 1.00 94.50 108 LEU A C 1
ATOM 883 O O . LEU A 1 108 ? 6.221 -6.758 2.663 1.00 94.50 108 LEU A O 1
ATOM 887 N N . ILE A 1 109 ? 8.409 -6.468 3.148 1.00 94.94 109 ILE A N 1
ATOM 888 C CA . ILE A 1 109 ? 8.670 -5.455 2.125 1.00 94.94 109 ILE A CA 1
ATOM 889 C C . ILE A 1 109 ? 9.911 -5.825 1.323 1.00 94.94 109 ILE A C 1
ATOM 891 O O . ILE A 1 109 ? 10.834 -6.411 1.887 1.00 94.94 109 ILE A O 1
ATOM 895 N N . SER A 1 110 ? 9.922 -5.508 0.031 1.00 94.19 110 SER A N 1
ATOM 896 C CA . SER A 1 110 ? 11.054 -5.731 -0.874 1.00 94.19 110 SER A CA 1
ATOM 897 C C . SER A 1 110 ? 10.982 -4.779 -2.072 1.00 94.19 110 SER A C 1
ATOM 899 O O . SER A 1 110 ? 9.896 -4.356 -2.449 1.00 94.19 110 SER A O 1
ATOM 901 N N . ASP A 1 111 ? 12.137 -4.482 -2.660 1.00 92.12 111 ASP A N 1
ATOM 902 C CA . ASP A 1 111 ? 12.340 -3.628 -3.835 1.00 92.12 111 ASP A CA 1
ATOM 903 C C . ASP A 1 111 ? 12.671 -4.476 -5.074 1.00 92.12 111 ASP A C 1
ATOM 905 O O . ASP A 1 111 ? 13.475 -5.414 -4.992 1.00 92.12 111 ASP A O 1
ATOM 909 N N . VAL A 1 112 ? 12.098 -4.129 -6.228 1.00 92.44 112 VAL A N 1
ATOM 910 C CA . VAL A 1 112 ? 12.482 -4.676 -7.535 1.00 92.44 112 VAL A CA 1
ATOM 911 C C . VAL A 1 112 ? 13.666 -3.888 -8.089 1.00 92.44 112 VAL A C 1
ATOM 913 O O . VAL A 1 112 ? 13.564 -2.728 -8.484 1.00 92.44 112 VAL A O 1
ATOM 916 N N . GLU A 1 113 ? 14.803 -4.563 -8.220 1.00 90.50 113 GLU A N 1
ATOM 917 C CA . GLU A 1 113 ? 16.039 -3.948 -8.683 1.00 90.50 113 GLU A CA 1
ATOM 918 C C . GLU A 1 113 ? 15.917 -3.321 -10.081 1.00 90.50 113 GLU A C 1
ATOM 920 O O . GLU A 1 113 ? 15.814 -4.015 -11.099 1.00 90.50 113 GLU A O 1
ATOM 925 N N . LYS A 1 114 ? 16.033 -1.985 -10.133 1.00 88.31 114 LYS A N 1
ATOM 926 C CA . LYS A 1 114 ? 16.053 -1.202 -11.379 1.00 88.31 114 LYS A CA 1
ATOM 927 C C . LYS A 1 114 ? 14.850 -1.529 -12.273 1.00 88.31 114 LYS A C 1
ATOM 929 O O . LYS A 1 114 ? 15.011 -1.674 -13.483 1.00 88.31 114 LYS A O 1
ATOM 934 N N . ALA A 1 115 ? 13.660 -1.646 -11.681 1.00 91.12 115 ALA A N 1
ATOM 935 C CA . ALA A 1 115 ? 12.466 -2.217 -12.305 1.00 91.12 115 ALA A CA 1
ATOM 936 C C . ALA A 1 115 ? 12.195 -1.736 -13.745 1.00 91.12 115 ALA A C 1
ATOM 938 O O . ALA A 1 115 ? 12.018 -2.553 -14.647 1.00 91.12 115 ALA A O 1
ATOM 939 N N . PHE A 1 116 ? 12.231 -0.421 -13.997 1.00 91.88 116 PHE A N 1
ATOM 940 C CA . PHE A 1 116 ? 12.010 0.125 -15.344 1.00 91.88 116 PHE A CA 1
ATOM 941 C C . PHE A 1 116 ? 13.102 -0.268 -16.347 1.00 91.88 116 PHE A C 1
ATOM 943 O O . PHE A 1 116 ? 12.803 -0.582 -17.498 1.00 91.88 116 PHE A O 1
ATOM 950 N N . LEU A 1 117 ? 14.363 -0.311 -15.913 1.00 90.25 117 LEU A N 1
ATOM 951 C CA . LEU A 1 117 ? 15.496 -0.624 -16.786 1.00 90.25 117 LEU A CA 1
ATOM 952 C C . LEU A 1 117 ? 15.513 -2.094 -17.232 1.00 90.25 117 LEU A C 1
ATOM 954 O O . LEU A 1 117 ? 16.204 -2.419 -18.192 1.00 90.25 117 LEU A O 1
ATOM 958 N N . GLN A 1 118 ? 14.734 -2.968 -16.586 1.00 91.81 118 GLN A N 1
ATOM 959 C CA . GLN A 1 118 ? 14.573 -4.364 -17.008 1.00 91.81 118 GLN A CA 1
ATOM 960 C C . GLN A 1 118 ? 13.657 -4.517 -18.233 1.00 91.81 118 GLN A C 1
ATOM 962 O O . GLN A 1 118 ? 13.553 -5.605 -18.794 1.00 91.81 118 GLN A O 1
ATOM 967 N N . ILE A 1 119 ? 12.986 -3.442 -18.663 1.00 92.19 119 ILE A N 1
ATOM 968 C CA . ILE A 1 119 ? 12.002 -3.479 -19.746 1.00 92.19 119 ILE A CA 1
ATOM 969 C C . ILE A 1 119 ? 12.546 -2.728 -20.947 1.00 92.19 119 ILE A C 1
ATOM 971 O O . ILE A 1 119 ? 12.777 -1.520 -20.896 1.00 92.19 119 ILE A O 1
ATOM 975 N N . VAL A 1 120 ? 12.704 -3.438 -22.058 1.00 93.00 120 VAL A N 1
ATOM 976 C CA . VAL A 1 120 ? 13.119 -2.849 -23.331 1.00 93.00 120 VAL A CA 1
ATOM 977 C C . VAL A 1 120 ? 11.962 -2.053 -23.935 1.00 93.00 120 VAL A C 1
ATOM 979 O O . VAL A 1 120 ? 10.831 -2.527 -24.010 1.00 93.00 120 VAL A O 1
ATOM 982 N N . LEU A 1 121 ? 12.251 -0.839 -24.401 1.00 90.12 121 LEU A N 1
ATOM 983 C CA . LEU A 1 121 ? 11.312 -0.054 -25.195 1.00 90.12 121 LEU A CA 1
ATOM 984 C C . LEU A 1 121 ? 11.264 -0.579 -26.627 1.00 90.12 121 LEU A C 1
ATOM 986 O O . LEU A 1 121 ? 12.310 -0.862 -27.229 1.00 90.12 121 LEU A O 1
ATOM 990 N N . ALA A 1 122 ? 10.049 -0.627 -27.173 1.00 88.81 122 ALA A N 1
ATOM 991 C CA . ALA A 1 122 ? 9.803 -0.839 -28.593 1.00 88.81 122 ALA A CA 1
ATOM 992 C C . ALA A 1 122 ? 10.608 0.175 -29.418 1.00 88.81 122 ALA A C 1
ATOM 994 O O . ALA A 1 122 ? 10.744 1.334 -29.014 1.00 88.81 122 ALA A O 1
ATOM 995 N N . GLU A 1 123 ? 11.199 -0.271 -30.525 1.00 89.75 123 GLU A N 1
ATOM 996 C CA . GLU A 1 123 ? 12.202 0.513 -31.254 1.00 89.75 123 GLU A CA 1
ATOM 997 C C . GLU A 1 123 ? 11.637 1.843 -31.755 1.00 89.75 123 GLU A C 1
ATOM 999 O O . GLU A 1 123 ? 12.318 2.866 -31.683 1.00 89.75 123 GLU A O 1
ATOM 1004 N N . GLU A 1 124 ? 10.367 1.826 -32.148 1.00 88.00 124 GLU A N 1
ATOM 1005 C CA . GLU A 1 124 ? 9.590 2.953 -32.653 1.00 88.00 124 GLU A CA 1
ATOM 1006 C C . GLU A 1 124 ? 9.399 4.044 -31.588 1.00 88.00 124 GLU A C 1
ATOM 1008 O O . GLU A 1 124 ? 9.309 5.224 -31.909 1.00 88.00 124 GLU A O 1
ATOM 1013 N N . GLY A 1 125 ? 9.371 3.667 -30.304 1.00 81.62 125 GLY A N 1
ATOM 1014 C CA . GLY A 1 125 ? 9.198 4.595 -29.183 1.00 81.62 125 GLY A CA 1
ATOM 1015 C C . GLY A 1 125 ? 10.502 5.168 -28.620 1.00 81.62 125 GLY A C 1
ATOM 1016 O O . GLY A 1 125 ? 10.458 6.099 -27.814 1.00 81.62 125 GLY A O 1
ATOM 1017 N N . ARG A 1 126 ? 11.671 4.635 -29.007 1.00 88.06 126 ARG A N 1
ATOM 1018 C CA . ARG A 1 126 ? 12.971 5.032 -28.421 1.00 88.06 126 ARG A CA 1
ATOM 1019 C C . ARG A 1 126 ? 13.375 6.454 -28.789 1.00 88.06 126 ARG A C 1
ATOM 1021 O O . ARG A 1 126 ? 14.013 7.141 -27.995 1.00 88.06 126 ARG A O 1
ATOM 1028 N N . ASP A 1 127 ? 13.003 6.905 -29.982 1.00 87.94 127 ASP A N 1
ATOM 1029 C CA . ASP A 1 127 ? 13.383 8.230 -30.475 1.00 87.94 127 ASP A CA 1
ATOM 1030 C C . ASP A 1 127 ? 12.660 9.370 -29.746 1.00 87.94 127 ASP A C 1
ATOM 1032 O O . ASP A 1 127 ? 13.203 10.471 -29.657 1.00 87.94 127 ASP A O 1
ATOM 1036 N N . CYS A 1 128 ? 11.513 9.087 -29.120 1.00 85.12 128 CYS A N 1
ATOM 1037 C CA . CYS A 1 128 ? 10.822 10.011 -28.217 1.00 85.12 128 CYS A CA 1
ATOM 1038 C C . CYS A 1 128 ? 11.549 10.205 -26.874 1.00 85.12 128 CYS A C 1
ATOM 1040 O O . CYS A 1 128 ? 11.165 11.073 -26.096 1.00 85.12 128 CYS A O 1
ATOM 1042 N N . GLN A 1 129 ? 12.572 9.397 -26.574 1.00 85.75 129 GLN A N 1
ATOM 1043 C CA . GLN A 1 129 ? 13.356 9.460 -25.335 1.00 85.75 129 GLN A CA 1
ATOM 1044 C C . GLN A 1 129 ? 14.827 9.805 -25.596 1.00 85.75 129 GLN A C 1
ATOM 1046 O O . GLN A 1 129 ? 15.733 9.285 -24.933 1.00 85.75 129 GLN A O 1
ATOM 1051 N N . ARG A 1 130 ? 15.075 10.649 -26.601 1.00 89.62 130 ARG A N 1
ATOM 1052 C CA . ARG A 1 130 ? 16.400 11.210 -26.863 1.00 89.62 130 ARG A CA 1
ATOM 1053 C C . ARG A 1 130 ? 16.773 12.246 -25.815 1.00 89.62 130 ARG A C 1
ATOM 1055 O O . ARG A 1 130 ? 15.928 13.004 -25.349 1.00 89.62 130 ARG A O 1
ATOM 1062 N N . PHE A 1 131 ? 18.055 12.301 -25.495 1.00 88.19 131 PHE A N 1
ATOM 1063 C CA . PHE A 1 131 ? 18.625 13.345 -24.663 1.00 88.19 131 PHE A CA 1
ATOM 1064 C C . PHE A 1 131 ? 19.991 13.754 -25.202 1.00 88.19 131 PHE A C 1
ATOM 1066 O O . PHE A 1 131 ? 20.667 12.997 -25.905 1.00 88.19 131 PHE A O 1
ATOM 1073 N N . LEU A 1 132 ? 20.360 14.986 -24.884 1.00 92.44 132 LEU A N 1
ATOM 1074 C CA . LEU A 1 132 ? 21.632 15.578 -25.254 1.00 92.44 132 LEU A CA 1
ATOM 1075 C C . LEU A 1 132 ? 22.591 15.436 -24.075 1.00 92.44 132 LEU A C 1
ATOM 1077 O O . LEU A 1 132 ? 22.192 15.628 -22.928 1.00 92.44 132 LEU A O 1
ATOM 1081 N N . TRP A 1 133 ? 23.842 15.100 -24.359 1.00 91.88 133 TRP A N 1
ATOM 1082 C CA . TRP A 1 133 ? 24.893 14.979 -23.359 1.00 91.88 133 TRP A CA 1
ATOM 1083 C C . TRP A 1 133 ? 26.159 15.670 -23.845 1.00 91.88 133 TRP A C 1
ATOM 1085 O O . TRP A 1 133 ? 26.577 15.477 -24.988 1.00 91.88 133 TRP A O 1
ATOM 1095 N N . ALA A 1 134 ? 26.780 16.435 -22.961 1.00 93.00 134 ALA A N 1
ATOM 1096 C CA . ALA A 1 134 ? 28.092 17.017 -23.168 1.00 93.00 134 ALA A CA 1
ATOM 1097 C C . ALA A 1 134 ? 28.942 16.756 -21.925 1.00 93.00 134 ALA A C 1
ATOM 1099 O O . ALA A 1 134 ? 28.434 16.821 -20.806 1.00 93.00 134 ALA A O 1
ATOM 1100 N N . ASP A 1 135 ? 30.220 16.450 -22.134 1.00 90.50 135 ASP A N 1
ATOM 1101 C CA . ASP A 1 135 ? 31.165 16.176 -21.045 1.00 90.50 135 ASP A CA 1
ATOM 1102 C C . ASP A 1 135 ? 31.730 17.470 -20.426 1.00 90.50 135 ASP A C 1
ATOM 1104 O O . ASP A 1 135 ? 32.419 17.431 -19.407 1.00 90.50 135 ASP A O 1
ATOM 1108 N N . ASP A 1 136 ? 31.436 18.622 -21.034 1.00 87.56 136 ASP A N 1
ATOM 1109 C CA . ASP A 1 136 ? 31.925 19.941 -20.663 1.00 87.56 136 ASP A CA 1
ATOM 1110 C C . ASP A 1 136 ? 30.831 21.024 -20.696 1.00 87.56 136 ASP A C 1
ATOM 1112 O O . ASP A 1 136 ? 29.805 20.906 -21.371 1.00 87.56 136 ASP A O 1
ATOM 1116 N N . PHE A 1 137 ? 31.056 22.105 -19.940 1.00 83.12 137 PHE A N 1
ATOM 1117 C CA . PHE A 1 137 ? 30.220 23.304 -19.980 1.00 83.12 137 PHE A CA 1
ATOM 1118 C C . PHE A 1 137 ? 31.089 24.575 -20.030 1.00 83.12 137 PHE A C 1
ATOM 1120 O O . PHE A 1 137 ? 31.880 24.790 -19.106 1.00 83.12 137 PHE A O 1
ATOM 1127 N N . PRO A 1 138 ? 30.948 25.442 -21.056 1.00 83.44 138 PRO A N 1
ATOM 1128 C CA . PRO A 1 138 ? 30.052 25.319 -22.214 1.00 83.44 138 PRO A CA 1
ATOM 1129 C C . PRO A 1 138 ? 30.455 24.152 -23.140 1.00 83.44 138 PRO A C 1
ATOM 1131 O O . PRO A 1 138 ? 31.642 23.848 -23.236 1.00 83.44 138 PRO A O 1
ATOM 1134 N N . PRO A 1 139 ? 29.489 23.496 -23.808 1.00 85.00 139 PRO A N 1
ATOM 1135 C CA . PRO A 1 139 ? 29.748 22.242 -24.506 1.00 85.00 139 PRO A CA 1
ATOM 1136 C C . PRO A 1 139 ? 30.535 22.451 -25.804 1.00 85.00 139 PRO A C 1
ATOM 1138 O O . PRO A 1 139 ? 30.070 23.163 -26.698 1.00 85.00 139 PRO A O 1
ATOM 1141 N N . ASN A 1 140 ? 31.689 21.793 -25.948 1.00 88.25 140 ASN A N 1
ATOM 1142 C CA . ASN A 1 140 ? 32.436 21.769 -27.214 1.00 88.25 140 ASN A CA 1
ATOM 1143 C C . ASN A 1 140 ? 31.891 20.720 -28.192 1.00 88.25 140 ASN A C 1
ATOM 1145 O O . ASN A 1 140 ? 31.986 20.893 -29.408 1.00 88.25 140 ASN A O 1
ATOM 1149 N N . ASN A 1 141 ? 31.323 19.627 -27.674 1.00 91.19 141 ASN A N 1
ATOM 1150 C CA . ASN A 1 141 ? 30.677 18.589 -28.470 1.00 91.19 141 ASN A CA 1
ATOM 1151 C C . ASN A 1 141 ? 29.385 18.125 -27.793 1.00 91.19 141 ASN A C 1
ATOM 1153 O O . ASN A 1 141 ? 29.345 17.913 -26.583 1.00 91.19 141 ASN A O 1
ATOM 1157 N N . LEU A 1 142 ? 28.340 17.933 -28.594 1.00 92.31 142 LEU A N 1
ATOM 1158 C CA . LEU A 1 142 ? 27.032 17.512 -28.121 1.00 92.31 142 LEU A CA 1
ATOM 1159 C C . LEU A 1 142 ? 26.710 16.126 -28.673 1.00 92.31 142 LEU A C 1
ATOM 1161 O O . LEU A 1 142 ? 26.488 15.948 -29.871 1.00 92.31 142 LEU A O 1
ATOM 1165 N N . ASN A 1 143 ? 26.658 15.143 -27.784 1.00 92.19 143 ASN A N 1
ATOM 1166 C CA . ASN A 1 143 ? 26.291 13.780 -28.124 1.00 92.19 143 ASN A CA 1
ATOM 1167 C C . ASN A 1 143 ? 24.780 13.589 -27.968 1.00 92.19 143 ASN A C 1
ATOM 1169 O O . ASN A 1 143 ? 24.183 14.020 -26.981 1.00 92.19 143 ASN A O 1
ATOM 1173 N N . ILE A 1 144 ? 24.163 12.908 -28.934 1.00 93.00 144 ILE A N 1
ATOM 1174 C CA . ILE A 1 144 ? 22.744 12.546 -28.881 1.00 93.00 144 ILE A CA 1
ATOM 1175 C C . ILE A 1 144 ? 22.641 11.080 -28.482 1.00 93.00 144 ILE A C 1
ATOM 1177 O O . ILE A 1 144 ? 23.050 10.188 -29.227 1.00 93.00 144 ILE A O 1
ATOM 1181 N N . TYR A 1 145 ? 22.042 10.830 -27.326 1.00 92.62 145 TYR A N 1
ATOM 1182 C CA . TYR A 1 145 ? 21.728 9.490 -26.852 1.00 92.62 145 TYR A CA 1
ATOM 1183 C C . TYR A 1 145 ? 20.219 9.259 -26.885 1.00 92.62 145 TYR A C 1
ATOM 1185 O O . TYR A 1 145 ? 19.425 10.195 -26.961 1.00 92.62 145 TYR A O 1
ATOM 1193 N N . ARG A 1 146 ? 19.807 7.991 -26.840 1.00 91.69 146 ARG A N 1
ATOM 1194 C CA . ARG A 1 146 ? 18.404 7.596 -26.676 1.00 91.69 146 ARG A CA 1
ATOM 1195 C C . ARG A 1 146 ? 18.300 6.439 -25.706 1.00 91.69 146 ARG A C 1
ATOM 1197 O O . ARG A 1 146 ? 19.122 5.518 -25.750 1.00 91.69 146 ARG A O 1
ATOM 1204 N N . ASN A 1 147 ? 17.270 6.459 -24.873 1.00 92.06 147 ASN A N 1
ATOM 1205 C CA . ASN A 1 147 ? 16.996 5.346 -23.980 1.00 92.06 147 ASN A CA 1
ATOM 1206 C C . ASN A 1 147 ? 16.488 4.131 -24.766 1.00 92.06 147 ASN A C 1
ATOM 1208 O O . ASN A 1 147 ? 15.666 4.245 -25.675 1.00 92.06 147 ASN A O 1
ATOM 1212 N N . LYS A 1 148 ? 17.002 2.947 -24.423 1.00 93.75 148 LYS A N 1
ATOM 1213 C CA . LYS A 1 148 ? 16.553 1.665 -24.996 1.00 93.75 148 LYS A CA 1
ATOM 1214 C C . LYS A 1 148 ? 15.590 0.918 -24.082 1.00 93.75 148 LYS A C 1
ATOM 1216 O O . LYS A 1 148 ? 14.973 -0.049 -24.517 1.00 93.75 148 LYS A O 1
ATOM 1221 N N . THR A 1 149 ? 15.470 1.359 -22.839 1.00 93.19 149 THR A N 1
ATOM 1222 C CA . THR A 1 149 ? 14.656 0.750 -21.791 1.00 93.19 149 THR A CA 1
ATOM 1223 C C . THR A 1 149 ? 13.688 1.774 -21.232 1.00 93.19 149 THR A C 1
ATOM 1225 O O . THR A 1 149 ? 13.885 2.976 -21.410 1.00 93.19 149 THR A O 1
ATOM 1228 N N . VAL A 1 150 ? 12.641 1.308 -20.558 1.00 91.25 150 VAL A N 1
ATOM 1229 C CA . VAL A 1 150 ? 11.706 2.188 -19.857 1.00 91.25 150 VAL A CA 1
ATOM 1230 C C . VAL A 1 150 ? 12.489 3.000 -18.818 1.00 91.25 150 VAL A C 1
ATOM 1232 O O . VAL A 1 150 ? 13.395 2.481 -18.166 1.00 91.25 150 VAL A O 1
ATOM 1235 N N . THR A 1 151 ? 12.180 4.290 -18.688 1.00 85.00 151 THR A N 1
ATOM 1236 C CA . THR A 1 151 ? 12.937 5.233 -17.851 1.00 85.00 151 THR A CA 1
ATOM 1237 C C . THR A 1 151 ? 12.068 5.937 -16.822 1.00 85.00 151 THR A C 1
ATOM 1239 O O . THR A 1 151 ? 10.842 6.006 -16.941 1.00 85.00 151 THR A O 1
ATOM 1242 N N . PHE A 1 152 ? 12.713 6.461 -15.784 1.00 82.94 152 PHE A N 1
ATOM 1243 C CA . PHE A 1 152 ? 12.070 7.276 -14.758 1.00 82.94 152 PHE A CA 1
ATOM 1244 C C . PHE A 1 152 ? 11.622 8.628 -15.334 1.00 82.94 152 PHE A C 1
ATOM 1246 O O . PHE A 1 152 ? 12.213 9.141 -16.280 1.00 82.94 152 PHE A O 1
ATOM 1253 N N . GLY A 1 153 ? 10.560 9.205 -14.768 1.00 78.81 153 GLY A N 1
ATOM 1254 C CA . GLY A 1 153 ? 10.040 10.520 -15.167 1.00 78.81 153 GLY A CA 1
ATOM 1255 C C . GLY A 1 153 ? 9.081 10.512 -16.364 1.00 78.81 153 GLY A C 1
ATOM 1256 O O . GLY A 1 153 ? 8.402 11.508 -16.603 1.00 78.81 153 GLY A O 1
ATOM 1257 N N . VAL A 1 154 ? 8.943 9.390 -17.079 1.00 82.81 154 VAL A N 1
ATOM 1258 C CA . VAL A 1 154 ? 7.961 9.255 -18.166 1.00 82.81 154 VAL A CA 1
ATOM 1259 C C . VAL A 1 154 ? 6.624 8.746 -17.615 1.00 82.81 154 VAL A C 1
ATOM 1261 O O . VAL A 1 154 ? 6.558 7.700 -16.970 1.00 82.81 154 VAL A O 1
ATOM 1264 N N . LYS A 1 155 ? 5.526 9.458 -17.915 1.00 81.69 155 LYS A N 1
ATOM 1265 C CA . LYS A 1 155 ? 4.171 9.162 -17.397 1.00 81.69 155 LYS A CA 1
ATOM 1266 C C . LYS A 1 155 ? 3.700 7.725 -17.662 1.00 81.69 155 LYS A C 1
ATOM 1268 O O . LYS A 1 155 ? 2.964 7.165 -16.858 1.00 81.69 155 LYS A O 1
ATOM 1273 N N . SER A 1 156 ? 4.113 7.119 -18.776 1.00 84.44 156 SER A N 1
ATOM 1274 C CA . SER A 1 156 ? 3.721 5.755 -19.151 1.00 84.44 156 SER A CA 1
ATOM 1275 C C . SER A 1 156 ? 4.534 4.652 -18.464 1.00 84.44 156 SER A C 1
ATOM 1277 O O . SER A 1 156 ? 4.120 3.494 -18.509 1.00 84.44 156 SER A O 1
ATOM 1279 N N . SER A 1 157 ? 5.675 4.968 -17.845 1.00 87.62 157 SER A N 1
ATOM 1280 C CA . SER A 1 157 ? 6.588 3.965 -17.278 1.00 87.62 157 SER A CA 1
ATOM 1281 C C . SER A 1 157 ? 5.956 3.087 -16.193 1.00 87.62 157 SER A C 1
ATOM 1283 O O . SER A 1 157 ? 6.091 1.865 -16.293 1.00 87.62 157 SER A O 1
ATOM 1285 N N . PRO A 1 158 ? 5.190 3.629 -15.220 1.00 88.25 158 PRO A N 1
ATOM 1286 C CA . PRO A 1 158 ? 4.526 2.803 -14.208 1.00 88.25 158 PRO A CA 1
ATOM 1287 C C . PRO A 1 158 ? 3.521 1.810 -14.801 1.00 88.25 158 PRO A C 1
ATOM 1289 O O . PRO A 1 158 ? 3.402 0.687 -14.317 1.00 88.25 158 PRO A O 1
ATOM 1292 N N . PHE A 1 159 ? 2.810 2.204 -15.864 1.00 89.06 159 PHE A N 1
ATOM 1293 C CA . PHE A 1 159 ? 1.893 1.310 -16.573 1.00 89.06 159 PHE A CA 1
ATOM 1294 C C . PHE A 1 159 ? 2.656 0.190 -17.284 1.00 89.06 159 PHE A C 1
ATOM 1296 O O . PHE A 1 159 ? 2.284 -0.971 -17.148 1.00 89.06 159 PHE A O 1
ATOM 1303 N N . LEU A 1 160 ? 3.722 0.525 -18.022 1.00 89.94 160 LEU A N 1
ATOM 1304 C CA . LEU A 1 160 ? 4.519 -0.461 -18.758 1.00 89.94 160 LEU A CA 1
ATOM 1305 C C . LEU A 1 160 ? 5.124 -1.503 -17.815 1.00 89.94 160 LEU A C 1
ATOM 1307 O O . LEU A 1 160 ? 5.068 -2.693 -18.119 1.00 89.94 160 LEU A O 1
ATOM 1311 N N . LEU A 1 161 ? 5.627 -1.072 -16.655 1.00 91.62 161 LEU A N 1
ATOM 1312 C CA . LEU A 1 161 ? 6.124 -1.976 -15.622 1.00 91.62 161 LEU A CA 1
ATOM 1313 C C . LEU A 1 161 ? 5.035 -2.916 -15.115 1.00 91.62 161 LEU A C 1
ATOM 1315 O O . LEU A 1 161 ? 5.162 -4.134 -15.239 1.00 91.62 161 LEU A O 1
ATOM 1319 N N . ALA A 1 162 ? 3.940 -2.357 -14.605 1.00 90.81 162 ALA A N 1
ATOM 1320 C CA . ALA A 1 162 ? 2.863 -3.147 -14.030 1.00 90.81 162 ALA A CA 1
ATOM 1321 C C . ALA A 1 162 ? 2.226 -4.104 -15.053 1.00 90.81 162 ALA A C 1
ATOM 1323 O O . ALA A 1 162 ? 1.970 -5.262 -14.729 1.00 90.81 162 ALA A O 1
ATOM 1324 N N . ALA A 1 163 ? 2.003 -3.661 -16.294 1.00 90.56 163 ALA A N 1
ATOM 1325 C CA . ALA A 1 163 ? 1.450 -4.496 -17.358 1.00 90.56 163 ALA A CA 1
ATOM 1326 C C . ALA A 1 163 ? 2.393 -5.648 -17.735 1.00 90.56 163 ALA A C 1
ATOM 1328 O O . ALA A 1 163 ? 1.937 -6.782 -17.878 1.00 90.56 163 ALA A O 1
ATOM 1329 N N . THR A 1 164 ? 3.699 -5.377 -17.841 1.00 92.00 164 THR A N 1
ATOM 1330 C CA . THR A 1 164 ? 4.712 -6.396 -18.157 1.00 92.00 164 THR A CA 1
ATOM 1331 C C . THR A 1 164 ? 4.783 -7.451 -17.059 1.00 92.00 164 THR A C 1
ATOM 1333 O O . THR A 1 164 ? 4.671 -8.642 -17.347 1.00 92.00 164 THR A O 1
ATOM 1336 N N . VAL A 1 165 ? 4.879 -7.025 -15.794 1.00 92.62 165 VAL A N 1
ATOM 1337 C CA . VAL A 1 165 ? 4.914 -7.946 -14.651 1.00 92.62 165 VAL A CA 1
ATOM 1338 C C . VAL A 1 165 ? 3.637 -8.780 -14.590 1.00 92.62 165 VAL A C 1
ATOM 1340 O O . VAL A 1 165 ? 3.719 -10.003 -14.527 1.00 92.62 165 VAL A O 1
ATOM 1343 N N . LYS A 1 166 ? 2.454 -8.151 -14.673 1.00 92.38 166 LYS A N 1
ATOM 1344 C CA . LYS A 1 166 ? 1.157 -8.852 -14.627 1.00 92.38 166 LYS A CA 1
ATOM 1345 C C . LYS A 1 166 ? 0.993 -9.863 -15.758 1.00 92.38 166 LYS A C 1
ATOM 1347 O O . LYS A 1 166 ? 0.465 -10.948 -15.526 1.00 92.38 166 LYS A O 1
ATOM 1352 N N . HIS A 1 167 ? 1.439 -9.518 -16.965 1.00 91.50 167 HIS A N 1
ATOM 1353 C CA . HIS A 1 167 ? 1.430 -10.439 -18.096 1.00 91.50 167 HIS A CA 1
ATOM 1354 C C . HIS A 1 167 ? 2.317 -11.658 -17.822 1.00 91.50 167 HIS A C 1
ATOM 1356 O O . HIS A 1 167 ? 1.876 -12.787 -18.019 1.00 91.50 167 HIS A O 1
ATOM 1362 N N . TYR A 1 168 ? 3.525 -11.435 -17.300 1.00 91.50 168 TYR A N 1
ATOM 1363 C CA . TYR A 1 168 ? 4.484 -12.499 -17.019 1.00 91.50 168 TYR A CA 1
ATOM 1364 C C . TYR A 1 168 ? 4.006 -13.465 -15.931 1.00 91.50 168 TYR A C 1
ATOM 1366 O O . TYR A 1 168 ? 3.953 -14.679 -16.132 1.00 91.50 168 TYR A O 1
ATOM 1374 N N . ILE A 1 169 ? 3.611 -12.926 -14.772 1.00 93.56 169 ILE A N 1
ATOM 1375 C CA . ILE A 1 169 ? 3.229 -13.741 -13.610 1.00 93.56 169 ILE A CA 1
ATOM 1376 C C . ILE A 1 169 ? 1.971 -14.571 -13.867 1.00 93.56 169 ILE A C 1
ATOM 1378 O O . ILE A 1 169 ? 1.743 -15.548 -13.162 1.00 93.56 169 ILE A O 1
ATOM 1382 N N . LYS A 1 170 ? 1.159 -14.221 -14.875 1.00 93.12 170 LYS A N 1
ATOM 1383 C CA . LYS A 1 170 ? -0.044 -14.979 -15.239 1.00 93.12 170 LYS A CA 1
ATOM 1384 C C . LYS A 1 170 ? 0.269 -16.435 -15.596 1.00 93.12 170 LYS A C 1
ATOM 1386 O O . LYS A 1 170 ? -0.527 -17.317 -15.292 1.00 93.12 170 LYS A O 1
ATOM 1391 N N . ASN A 1 171 ? 1.458 -16.709 -16.131 1.00 92.50 171 ASN A N 1
ATOM 1392 C CA . ASN A 1 171 ? 1.922 -18.074 -16.404 1.00 92.50 171 ASN A CA 1
ATOM 1393 C C . ASN A 1 171 ? 2.068 -18.931 -15.128 1.00 92.50 171 ASN A C 1
ATOM 1395 O O . ASN A 1 171 ? 2.112 -20.157 -15.202 1.00 92.50 171 ASN A O 1
ATOM 1399 N N . TYR A 1 172 ? 2.109 -18.293 -13.955 1.00 92.06 172 TYR A N 1
ATOM 1400 C CA . TYR A 1 172 ? 2.288 -18.919 -12.646 1.00 92.06 172 TYR A CA 1
ATOM 1401 C C . TYR A 1 172 ? 1.006 -18.989 -11.810 1.00 92.06 172 TYR A C 1
ATOM 1403 O O . TYR A 1 172 ? 1.052 -19.448 -10.670 1.00 92.06 172 TYR A O 1
ATOM 1411 N N . GLU A 1 173 ? -0.138 -18.568 -12.355 1.00 92.94 173 GLU A N 1
ATOM 1412 C CA . GLU A 1 173 ? -1.415 -18.521 -11.632 1.00 92.94 173 GLU A CA 1
ATOM 1413 C C . GLU A 1 173 ? -1.817 -19.889 -11.057 1.00 92.94 173 GLU A C 1
ATOM 1415 O O . GLU A 1 173 ? -2.256 -19.974 -9.913 1.00 92.94 173 GLU A O 1
ATOM 1420 N N . ILE A 1 174 ? -1.597 -20.968 -11.816 1.00 92.44 174 ILE A N 1
ATOM 1421 C CA . ILE A 1 174 ? -1.935 -22.336 -11.394 1.00 92.44 174 ILE A CA 1
ATOM 1422 C C . ILE A 1 174 ? -0.820 -22.958 -10.542 1.00 92.44 174 ILE A C 1
ATOM 1424 O O . ILE A 1 174 ? -1.106 -23.644 -9.564 1.00 92.44 174 ILE A O 1
ATOM 1428 N N . SER A 1 175 ? 0.451 -22.739 -10.898 1.00 90.38 175 SER A N 1
ATOM 1429 C CA . SER A 1 175 ? 1.587 -23.411 -10.248 1.00 90.38 175 SER A CA 1
ATOM 1430 C C . SER A 1 175 ? 1.980 -22.781 -8.909 1.00 90.38 175 SER A C 1
ATOM 1432 O O . SER A 1 175 ? 2.379 -23.495 -7.995 1.00 90.38 175 SER A O 1
ATOM 1434 N N . HIS A 1 176 ? 1.850 -21.457 -8.777 1.00 91.31 176 HIS A N 1
ATOM 1435 C CA . HIS A 1 176 ? 2.208 -20.695 -7.578 1.00 91.31 176 HIS A CA 1
ATOM 1436 C C . HIS A 1 176 ? 1.111 -19.668 -7.235 1.00 91.31 176 HIS A C 1
ATOM 1438 O O . HIS A 1 176 ? 1.380 -18.461 -7.196 1.00 91.31 176 HIS A O 1
ATOM 1444 N N . PRO A 1 177 ? -0.127 -20.112 -6.943 1.00 92.50 177 PRO A N 1
ATOM 1445 C CA . PRO A 1 177 ? -1.302 -19.240 -6.842 1.00 92.50 177 PRO A CA 1
ATOM 1446 C C . PRO A 1 177 ? -1.153 -18.132 -5.795 1.00 92.50 177 PRO A C 1
ATOM 1448 O O . PRO A 1 177 ? -1.583 -16.999 -6.012 1.00 92.50 177 PRO A O 1
ATOM 1451 N N . LEU A 1 178 ? -0.503 -18.427 -4.664 1.00 92.38 178 LEU A N 1
ATOM 1452 C CA . LEU A 1 178 ? -0.284 -17.440 -3.608 1.00 92.38 178 LEU A CA 1
ATOM 1453 C C . LEU A 1 178 ? 0.717 -16.353 -4.032 1.00 92.38 178 LEU A C 1
ATOM 1455 O O . LEU A 1 178 ? 0.449 -15.170 -3.832 1.00 92.38 178 LEU A O 1
ATOM 1459 N N . ALA A 1 179 ? 1.843 -16.737 -4.640 1.00 94.00 179 ALA A N 1
ATOM 1460 C CA . ALA A 1 179 ? 2.854 -15.789 -5.105 1.00 94.00 179 ALA A CA 1
ATOM 1461 C C . ALA A 1 179 ? 2.338 -14.953 -6.286 1.00 94.00 179 ALA A C 1
ATOM 1463 O O . ALA A 1 179 ? 2.532 -13.739 -6.294 1.00 94.00 179 ALA A O 1
ATOM 1464 N N . TYR A 1 180 ? 1.607 -15.575 -7.221 1.00 94.75 180 TYR A N 1
ATOM 1465 C CA . TYR A 1 180 ? 0.882 -14.880 -8.286 1.00 94.75 180 TYR A CA 1
ATOM 1466 C C . TYR A 1 180 ? -0.060 -13.818 -7.711 1.00 94.75 180 TYR A C 1
ATOM 1468 O O . TYR A 1 180 ? 0.038 -12.645 -8.070 1.00 94.75 180 TYR A O 1
ATOM 1476 N N . LYS A 1 181 ? -0.935 -14.207 -6.775 1.00 94.88 181 LYS A N 1
ATOM 1477 C CA . LYS A 1 181 ? -1.890 -13.288 -6.147 1.00 94.88 181 LYS A CA 1
ATOM 1478 C C . LYS A 1 181 ? -1.180 -12.118 -5.472 1.00 94.88 181 LYS A C 1
ATOM 1480 O O . LYS A 1 181 ? -1.593 -10.972 -5.632 1.00 94.88 181 LYS A O 1
ATOM 1485 N N . VAL A 1 182 ? -0.108 -12.403 -4.734 1.00 95.44 182 VAL A N 1
ATOM 1486 C CA . VAL A 1 182 ? 0.675 -11.383 -4.038 1.00 95.44 182 VAL A CA 1
ATOM 1487 C C . VAL A 1 182 ? 1.317 -10.411 -5.025 1.00 95.44 182 VAL A C 1
ATOM 1489 O O . VAL A 1 182 ? 1.099 -9.212 -4.899 1.00 95.44 182 VAL A O 1
ATOM 1492 N N . LEU A 1 183 ? 2.016 -10.888 -6.054 1.00 95.19 183 LEU A N 1
ATOM 1493 C CA . LEU A 1 183 ? 2.614 -10.009 -7.066 1.00 95.19 183 LEU A CA 1
ATOM 1494 C C . LEU A 1 183 ? 1.555 -9.220 -7.853 1.00 95.19 183 LEU A C 1
ATOM 1496 O O . LEU A 1 183 ? 1.780 -8.068 -8.208 1.00 95.19 183 LEU A O 1
ATOM 1500 N N . ASN A 1 184 ? 0.380 -9.802 -8.092 1.00 93.44 184 ASN A N 1
ATOM 1501 C CA . ASN A 1 184 ? -0.692 -9.145 -8.834 1.00 93.44 184 ASN A CA 1
ATOM 1502 C C . ASN A 1 184 ? -1.408 -8.041 -8.031 1.00 93.44 184 ASN A C 1
ATOM 1504 O O . ASN A 1 184 ? -1.859 -7.055 -8.619 1.00 93.44 184 ASN A O 1
ATOM 1508 N N . GLU A 1 185 ? -1.549 -8.209 -6.713 1.00 92.06 185 GLU A N 1
ATOM 1509 C CA . GLU A 1 185 ? -2.331 -7.304 -5.854 1.00 92.06 185 GLU A CA 1
ATOM 1510 C C . GLU A 1 185 ? -1.495 -6.394 -4.941 1.00 92.06 185 GLU A C 1
ATOM 1512 O O . GLU A 1 185 ? -2.022 -5.381 -4.476 1.00 92.06 185 GLU A O 1
ATOM 1517 N N . TYR A 1 186 ? -0.244 -6.759 -4.645 1.00 94.75 186 TYR A N 1
ATOM 1518 C CA . TYR A 1 186 ? 0.578 -6.128 -3.602 1.00 94.75 186 TYR A CA 1
ATOM 1519 C C . TYR A 1 186 ? 1.891 -5.514 -4.105 1.00 94.75 186 TYR A C 1
ATOM 1521 O O . TYR A 1 186 ? 2.598 -4.885 -3.318 1.00 94.75 186 TYR A O 1
ATOM 1529 N N . LEU A 1 187 ? 2.218 -5.679 -5.389 1.00 93.56 187 LEU A N 1
ATOM 1530 C CA . LEU A 1 187 ? 3.332 -4.976 -6.020 1.00 93.56 187 LEU A CA 1
ATOM 1531 C C . LEU A 1 187 ? 2.857 -3.596 -6.490 1.00 93.56 187 LEU A C 1
ATOM 1533 O O . LEU A 1 187 ? 1.969 -3.492 -7.340 1.00 93.56 187 LEU A O 1
ATOM 1537 N N . TYR A 1 188 ? 3.431 -2.542 -5.922 1.00 91.94 188 TYR A N 1
ATOM 1538 C CA . TYR A 1 188 ? 3.176 -1.157 -6.288 1.00 91.94 188 TYR A CA 1
ATOM 1539 C C . TYR A 1 188 ? 4.424 -0.581 -6.941 1.00 91.94 188 TYR A C 1
ATOM 1541 O O . TYR A 1 188 ? 5.385 -0.253 -6.257 1.00 91.94 188 TYR A O 1
ATOM 1549 N N . VAL A 1 189 ? 4.395 -0.449 -8.270 1.00 89.88 189 VAL A N 1
ATOM 1550 C CA . VAL A 1 189 ? 5.574 -0.061 -9.056 1.00 89.88 189 VAL A CA 1
ATOM 1551 C C . VAL A 1 189 ? 6.741 -1.026 -8.773 1.00 89.88 189 VAL A C 1
ATOM 1553 O O . VAL A 1 189 ? 6.680 -2.174 -9.210 1.00 89.88 189 VAL A O 1
ATOM 1556 N N . ASP A 1 190 ? 7.773 -0.586 -8.063 1.00 90.50 190 ASP A N 1
ATOM 1557 C CA . ASP A 1 190 ? 8.967 -1.331 -7.666 1.00 90.50 190 ASP A CA 1
ATOM 1558 C C . ASP A 1 190 ? 8.890 -1.903 -6.241 1.00 90.50 190 ASP A C 1
ATOM 1560 O O . ASP A 1 190 ? 9.646 -2.818 -5.921 1.00 90.50 190 ASP A O 1
ATOM 1564 N N . ASP A 1 191 ? 7.934 -1.466 -5.420 1.00 93.62 191 ASP A N 1
ATOM 1565 C CA . ASP A 1 191 ? 7.787 -1.916 -4.036 1.00 93.62 191 ASP A CA 1
ATOM 1566 C C . ASP A 1 191 ? 6.793 -3.078 -3.904 1.00 93.62 191 ASP A C 1
ATOM 1568 O O . ASP A 1 191 ? 5.595 -2.957 -4.179 1.00 93.62 191 ASP A O 1
ATOM 1572 N N . LEU A 1 192 ? 7.257 -4.216 -3.392 1.00 95.75 192 LEU A N 1
ATOM 1573 C CA . LEU A 1 192 ? 6.397 -5.296 -2.917 1.00 95.75 192 LEU A CA 1
ATOM 1574 C C . LEU A 1 192 ? 6.083 -5.077 -1.437 1.00 95.75 192 LEU A C 1
ATOM 1576 O O . LEU A 1 192 ? 6.984 -5.158 -0.609 1.00 95.75 192 LEU A O 1
ATOM 1580 N N . ILE A 1 193 ? 4.809 -4.871 -1.088 1.00 94.75 193 ILE A N 1
ATOM 1581 C CA . ILE A 1 193 ? 4.374 -4.635 0.300 1.00 94.75 193 ILE A CA 1
ATOM 1582 C C . ILE A 1 193 ? 3.291 -5.647 0.667 1.00 94.75 193 ILE A C 1
ATOM 1584 O O . ILE A 1 193 ? 2.138 -5.490 0.284 1.00 94.75 193 ILE A O 1
ATOM 1588 N N . THR A 1 194 ? 3.624 -6.692 1.424 1.00 95.38 194 THR A N 1
ATOM 1589 C CA . THR A 1 194 ? 2.703 -7.809 1.704 1.00 95.38 194 THR A CA 1
ATOM 1590 C C . THR A 1 194 ? 2.871 -8.375 3.120 1.00 95.38 194 THR A C 1
ATOM 1592 O O . THR A 1 194 ? 3.563 -7.797 3.952 1.00 95.38 194 THR A O 1
ATOM 1595 N N . GLY A 1 195 ? 2.210 -9.483 3.452 1.00 93.75 195 GLY A N 1
ATOM 1596 C CA . GLY A 1 195 ? 2.380 -10.133 4.747 1.00 93.75 195 GLY A CA 1
ATOM 1597 C C . GLY A 1 195 ? 1.667 -11.474 4.883 1.00 93.75 195 GLY A C 1
ATOM 1598 O O . GLY A 1 195 ? 0.869 -11.860 4.031 1.00 93.75 195 GLY A O 1
ATOM 1599 N N . THR A 1 196 ? 1.956 -12.173 5.979 1.00 93.50 196 THR A N 1
ATOM 1600 C CA . THR A 1 196 ? 1.370 -13.472 6.346 1.00 93.50 196 THR A CA 1
ATOM 1601 C C . THR A 1 196 ? 1.086 -13.549 7.852 1.00 93.50 196 THR A C 1
ATOM 1603 O O . THR A 1 196 ? 1.374 -12.617 8.614 1.00 93.50 196 THR A O 1
ATOM 1606 N N . ASN A 1 197 ? 0.488 -14.653 8.310 1.00 90.38 197 ASN A N 1
ATOM 1607 C CA . ASN A 1 197 ? 0.186 -14.841 9.731 1.00 90.38 197 ASN A CA 1
ATOM 1608 C C . ASN A 1 197 ? 1.206 -15.718 10.458 1.00 90.38 197 ASN A C 1
ATOM 1610 O O . ASN A 1 197 ? 1.292 -15.632 11.682 1.00 90.38 197 ASN A O 1
ATOM 1614 N N . THR A 1 198 ? 1.988 -16.513 9.725 1.00 92.00 198 THR A N 1
ATOM 1615 C CA . THR A 1 198 ? 3.039 -17.369 10.288 1.00 92.00 198 THR A CA 1
ATOM 1616 C C . THR A 1 198 ? 4.382 -17.157 9.589 1.00 92.00 198 THR A C 1
ATOM 1618 O O . THR A 1 198 ? 4.444 -16.769 8.418 1.00 92.00 198 THR A O 1
ATOM 1621 N N . VAL A 1 199 ? 5.478 -17.425 10.309 1.00 93.69 199 VAL A N 1
ATOM 1622 C CA . VAL A 1 199 ? 6.849 -17.280 9.785 1.00 93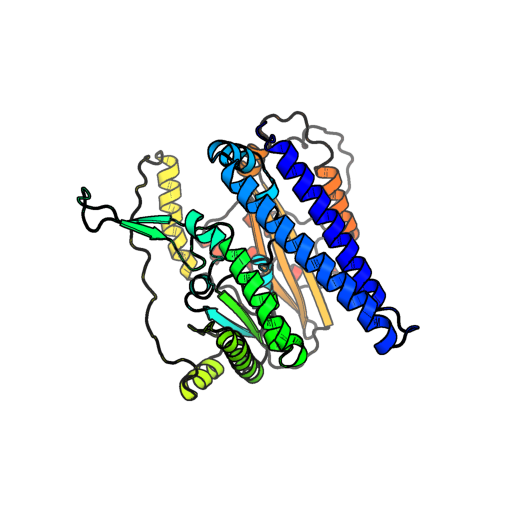.69 199 VAL A CA 1
ATOM 1623 C C . VAL A 1 199 ? 7.095 -18.221 8.608 1.00 93.69 199 VAL A C 1
ATOM 1625 O O . VAL A 1 199 ? 7.718 -17.827 7.626 1.00 93.69 199 VAL A O 1
ATOM 1628 N N . ASN A 1 200 ? 6.572 -19.447 8.669 1.00 92.88 200 ASN A N 1
ATOM 1629 C CA . ASN A 1 200 ? 6.745 -20.426 7.596 1.00 92.88 200 ASN A CA 1
ATOM 1630 C C . ASN A 1 200 ? 6.039 -19.984 6.307 1.00 92.88 200 ASN A C 1
ATOM 1632 O O . ASN A 1 200 ? 6.639 -20.049 5.238 1.00 92.88 200 ASN A O 1
ATOM 1636 N N . GLU A 1 201 ? 4.813 -19.456 6.402 1.00 94.25 201 GLU A N 1
ATOM 1637 C CA . GLU A 1 201 ? 4.128 -18.864 5.244 1.00 94.25 201 GLU A CA 1
ATOM 1638 C C . GLU A 1 201 ? 4.923 -17.694 4.657 1.00 94.25 201 GLU A C 1
ATOM 1640 O O . GLU A 1 201 ? 5.034 -17.582 3.440 1.00 94.25 201 GLU A O 1
ATOM 1645 N N . ALA A 1 202 ? 5.487 -16.826 5.506 1.00 94.75 202 ALA A N 1
ATOM 1646 C CA . ALA A 1 202 ? 6.282 -15.690 5.047 1.00 94.75 202 ALA A CA 1
ATOM 1647 C C . ALA A 1 202 ? 7.554 -16.135 4.311 1.00 94.75 202 ALA A C 1
ATOM 1649 O O . ALA A 1 202 ? 7.922 -15.566 3.278 1.00 94.75 202 ALA A O 1
ATOM 1650 N N . LEU A 1 203 ? 8.220 -17.166 4.833 1.00 93.31 203 LEU A N 1
ATOM 1651 C CA . LEU A 1 203 ? 9.430 -17.718 4.240 1.00 93.31 203 LEU A CA 1
ATOM 1652 C C . LEU A 1 203 ? 9.141 -18.337 2.866 1.00 93.31 203 LEU A C 1
ATOM 1654 O O . LEU A 1 203 ? 9.850 -18.048 1.907 1.00 93.31 203 LEU A O 1
ATOM 1658 N N . GLU A 1 204 ? 8.082 -19.135 2.740 1.00 93.00 204 GLU A N 1
ATOM 1659 C CA . GLU A 1 204 ? 7.703 -19.732 1.454 1.00 93.00 204 GLU A CA 1
ATOM 1660 C C . GLU A 1 204 ? 7.196 -18.685 0.459 1.00 93.00 204 GLU A C 1
ATOM 1662 O O . GLU A 1 204 ? 7.561 -18.716 -0.717 1.00 93.00 204 GLU A O 1
ATOM 1667 N N . LEU A 1 205 ? 6.416 -17.704 0.924 1.00 95.19 205 LEU A N 1
ATOM 1668 C CA . LEU A 1 205 ? 5.954 -16.610 0.077 1.00 95.19 205 LEU A CA 1
ATOM 1669 C C . LEU A 1 205 ? 7.133 -15.818 -0.498 1.00 95.19 205 LEU A C 1
ATOM 1671 O O . LEU A 1 205 ? 7.192 -15.636 -1.711 1.00 95.19 205 LEU A O 1
ATOM 1675 N N . SER A 1 206 ? 8.081 -15.399 0.347 1.00 94.62 206 SER A N 1
ATOM 1676 C CA . SER A 1 206 ? 9.255 -14.630 -0.091 1.00 94.62 206 SER A CA 1
ATOM 1677 C C . SER A 1 206 ? 10.116 -15.392 -1.102 1.00 94.62 206 SER A C 1
ATOM 1679 O O . SER A 1 206 ? 10.531 -14.814 -2.111 1.00 94.62 206 SER A O 1
ATOM 1681 N N . LYS A 1 207 ? 10.329 -16.701 -0.900 1.00 92.31 207 LYS A N 1
ATOM 1682 C CA . LYS A 1 207 ? 11.024 -17.566 -1.868 1.00 92.31 207 LYS A CA 1
ATOM 1683 C C . LYS A 1 207 ? 10.300 -17.617 -3.209 1.00 92.31 207 LYS A C 1
ATOM 1685 O O . LYS A 1 207 ? 10.925 -17.379 -4.242 1.00 92.31 207 LYS A O 1
ATOM 1690 N N . HIS A 1 208 ? 8.998 -17.904 -3.207 1.00 93.31 208 HIS A N 1
ATOM 1691 C CA . HIS A 1 208 ? 8.237 -18.057 -4.445 1.00 93.31 208 HIS A CA 1
ATOM 1692 C C . HIS A 1 208 ? 8.105 -16.739 -5.211 1.00 93.31 208 HIS A C 1
ATOM 1694 O O . HIS A 1 208 ? 8.320 -16.722 -6.418 1.00 93.31 208 HIS A O 1
ATOM 1700 N N . THR A 1 209 ? 7.831 -15.612 -4.546 1.00 95.38 209 THR A N 1
ATOM 1701 C CA . THR A 1 209 ? 7.766 -14.312 -5.239 1.00 95.38 209 THR A CA 1
ATOM 1702 C C . THR A 1 209 ? 9.113 -13.925 -5.839 1.00 95.38 209 THR A C 1
ATOM 1704 O O . THR A 1 209 ? 9.161 -13.420 -6.960 1.00 95.38 209 THR A O 1
ATOM 1707 N N . LYS A 1 210 ? 10.216 -14.205 -5.129 1.00 92.56 210 LYS A N 1
ATOM 1708 C CA . LYS A 1 210 ? 11.573 -13.972 -5.634 1.00 92.56 210 LYS A CA 1
ATOM 1709 C C . LYS A 1 210 ? 11.888 -14.859 -6.835 1.00 92.56 210 LYS A C 1
ATOM 1711 O O . LYS A 1 210 ? 12.482 -14.373 -7.789 1.00 92.56 210 LYS A O 1
ATOM 1716 N N . LEU A 1 211 ? 11.472 -16.125 -6.812 1.00 89.50 211 LEU A N 1
ATOM 1717 C CA . LEU A 1 211 ? 11.630 -17.048 -7.936 1.00 89.50 211 LEU A CA 1
ATOM 1718 C C . LEU A 1 211 ? 10.871 -16.562 -9.179 1.00 89.50 211 LEU A C 1
ATOM 1720 O O . LEU A 1 211 ? 11.467 -16.467 -10.247 1.00 89.50 211 LEU A O 1
ATOM 1724 N N . LEU A 1 212 ? 9.590 -16.211 -9.023 1.00 92.38 212 LEU A N 1
ATOM 1725 C CA . LEU A 1 212 ? 8.721 -15.770 -10.120 1.00 92.38 212 LEU A CA 1
ATOM 1726 C C . LEU A 1 212 ? 9.257 -14.514 -10.816 1.00 92.38 212 LEU A C 1
ATOM 1728 O O . LEU A 1 212 ? 9.308 -14.467 -12.042 1.00 92.38 212 LEU A O 1
ATOM 1732 N N . LEU A 1 213 ? 9.670 -13.497 -10.049 1.00 92.31 213 LEU A N 1
ATOM 1733 C CA . LEU A 1 213 ? 10.241 -12.291 -10.649 1.00 92.31 213 LEU A CA 1
ATOM 1734 C C . LEU A 1 213 ? 11.649 -12.530 -11.197 1.00 92.31 213 LEU A C 1
ATOM 1736 O O . LEU A 1 213 ? 11.969 -12.001 -12.258 1.00 92.31 213 LEU A O 1
ATOM 1740 N N . LYS A 1 214 ? 12.470 -13.370 -10.553 1.00 89.81 214 LYS A N 1
ATOM 1741 C CA . LYS A 1 214 ? 13.804 -13.704 -11.074 1.00 89.81 214 LYS A CA 1
ATOM 1742 C C . LYS A 1 214 ? 13.723 -14.380 -12.439 1.00 89.81 214 LYS A C 1
ATOM 1744 O O . LYS A 1 214 ? 14.561 -14.104 -13.291 1.00 89.81 214 LYS A O 1
ATOM 1749 N N . ASP A 1 215 ? 12.724 -15.228 -12.646 1.00 86.50 215 ASP A N 1
ATOM 1750 C CA . ASP A 1 215 ? 12.453 -15.843 -13.942 1.00 86.50 215 ASP A CA 1
ATOM 1751 C C . ASP A 1 215 ? 12.081 -14.790 -15.008 1.00 86.50 215 ASP A C 1
ATOM 1753 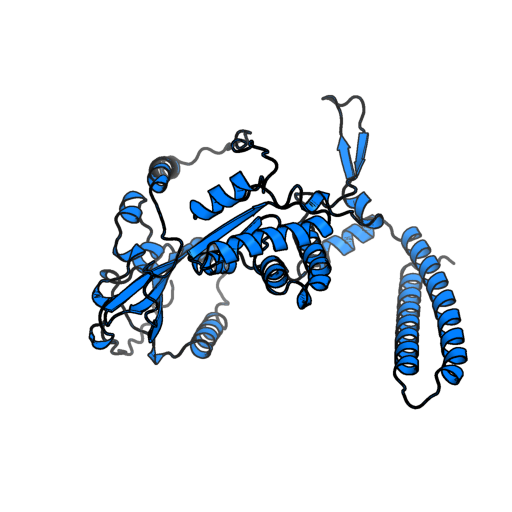O O . ASP A 1 215 ? 12.539 -14.866 -16.142 1.00 86.50 215 ASP A O 1
ATOM 1757 N N . ALA A 1 216 ? 11.399 -13.709 -14.606 1.00 86.81 216 ALA A N 1
ATOM 1758 C CA . ALA A 1 216 ? 11.169 -12.512 -15.426 1.00 86.81 216 ALA A CA 1
ATOM 1759 C C . ALA A 1 216 ? 12.405 -11.594 -15.572 1.00 86.81 216 ALA A C 1
ATOM 1761 O O . ALA A 1 216 ? 12.278 -10.452 -16.016 1.00 86.81 216 ALA A O 1
ATOM 1762 N N . ASN A 1 217 ? 13.588 -12.050 -15.146 1.00 86.38 217 ASN A N 1
ATOM 1763 C CA . ASN A 1 217 ? 14.820 -11.265 -15.041 1.00 86.38 217 ASN A CA 1
ATOM 1764 C C . ASN A 1 217 ? 14.699 -10.013 -14.138 1.00 86.38 217 ASN A C 1
ATOM 1766 O O . ASN A 1 217 ? 15.435 -9.040 -14.292 1.00 86.38 217 ASN A O 1
ATOM 1770 N N . MET A 1 218 ? 13.780 -10.040 -13.170 1.00 91.31 218 MET A N 1
ATOM 1771 C CA . MET A 1 218 ? 13.562 -8.990 -12.174 1.00 91.31 218 MET A CA 1
ATOM 1772 C C . MET A 1 218 ? 13.933 -9.499 -10.777 1.00 91.31 218 MET A C 1
ATOM 1774 O O . MET A 1 218 ? 13.331 -10.420 -10.235 1.00 91.31 218 MET A O 1
ATOM 1778 N N . ASN A 1 219 ? 14.942 -8.901 -10.152 1.00 90.69 219 ASN A N 1
ATOM 1779 C CA . ASN A 1 219 ? 15.430 -9.360 -8.855 1.00 90.69 219 ASN A CA 1
ATOM 1780 C C . ASN A 1 219 ? 14.744 -8.616 -7.697 1.00 90.69 219 ASN A C 1
ATOM 1782 O O . ASN A 1 219 ? 14.834 -7.393 -7.617 1.00 90.69 219 ASN A O 1
ATOM 1786 N N . LEU A 1 220 ? 14.110 -9.356 -6.780 1.00 91.12 220 LEU A N 1
ATOM 1787 C CA . LEU A 1 220 ? 13.608 -8.816 -5.510 1.00 91.12 220 LEU A CA 1
ATOM 1788 C C . LEU A 1 220 ? 14.708 -8.798 -4.446 1.00 91.12 220 LEU A C 1
ATOM 1790 O O . LEU A 1 220 ? 15.289 -9.843 -4.116 1.00 91.12 220 LEU A O 1
ATOM 1794 N N . ARG A 1 221 ? 14.940 -7.622 -3.868 1.00 89.88 221 ARG A N 1
ATOM 1795 C CA . ARG A 1 221 ? 16.011 -7.338 -2.901 1.00 89.88 221 ARG A CA 1
ATOM 1796 C C . ARG A 1 221 ? 15.537 -6.415 -1.775 1.00 89.88 221 ARG A C 1
ATOM 1798 O O . ARG A 1 221 ? 14.373 -6.014 -1.747 1.00 89.88 221 ARG A O 1
ATOM 1805 N N . LYS A 1 222 ? 16.450 -6.063 -0.863 1.00 88.94 222 LYS A N 1
ATOM 1806 C CA . LYS A 1 222 ? 16.203 -5.156 0.272 1.00 88.94 222 LYS A CA 1
ATOM 1807 C C . LYS A 1 222 ? 15.016 -5.630 1.126 1.00 88.94 222 LYS A C 1
ATOM 1809 O O . LYS A 1 222 ? 14.196 -4.823 1.565 1.00 88.94 222 LYS A O 1
ATOM 1814 N N . TRP A 1 223 ? 14.916 -6.943 1.330 1.00 91.44 223 TRP A N 1
ATOM 1815 C CA . TRP A 1 223 ? 13.868 -7.579 2.111 1.00 91.44 223 TRP A CA 1
ATOM 1816 C C . TRP A 1 223 ? 13.915 -7.088 3.558 1.00 91.44 223 TRP A C 1
ATOM 1818 O O . TRP A 1 223 ? 14.960 -7.109 4.206 1.00 91.44 223 TRP A O 1
ATOM 1828 N N . LYS A 1 224 ? 12.770 -6.658 4.089 1.00 92.12 224 LYS A N 1
ATOM 1829 C CA . LYS A 1 224 ? 12.621 -6.331 5.514 1.00 92.12 224 LYS A CA 1
ATOM 1830 C C . LYS A 1 224 ? 11.341 -6.936 6.069 1.00 92.12 224 LYS A C 1
ATOM 1832 O O . LYS A 1 224 ? 10.351 -7.127 5.359 1.00 92.12 224 LYS A O 1
ATOM 1837 N N . THR A 1 225 ? 11.361 -7.223 7.364 1.00 91.62 225 THR A N 1
ATOM 1838 C CA . THR A 1 225 ? 10.246 -7.826 8.094 1.00 91.62 225 THR A CA 1
ATOM 1839 C C . THR A 1 225 ? 10.207 -7.327 9.537 1.00 91.62 225 THR A C 1
ATOM 1841 O O . THR A 1 225 ? 11.217 -6.885 10.075 1.00 91.62 225 THR A O 1
ATOM 1844 N N . ASN A 1 226 ? 9.038 -7.402 10.178 1.00 89.25 226 ASN A N 1
ATOM 1845 C CA . ASN A 1 226 ? 8.893 -7.173 11.619 1.00 89.25 226 ASN A CA 1
ATOM 1846 C C . ASN A 1 226 ? 9.098 -8.451 12.459 1.00 89.25 226 ASN A C 1
ATOM 1848 O O . ASN A 1 226 ? 8.971 -8.386 13.679 1.00 89.25 226 ASN A O 1
ATOM 1852 N N . SER A 1 227 ? 9.342 -9.611 11.835 1.00 90.06 227 SER A N 1
ATOM 1853 C CA . SER A 1 227 ? 9.599 -10.876 12.535 1.00 90.06 227 SER A CA 1
ATOM 1854 C C . SER A 1 227 ? 11.100 -11.128 12.674 1.00 90.06 227 SER A C 1
ATOM 1856 O O . SER A 1 227 ? 11.794 -11.339 11.681 1.00 90.06 227 SER A O 1
ATOM 1858 N N . ILE A 1 228 ? 11.587 -11.155 13.918 1.00 89.81 228 ILE A N 1
ATOM 1859 C CA . ILE A 1 228 ? 12.992 -11.463 14.231 1.00 89.81 228 ILE A CA 1
ATOM 1860 C C . ILE A 1 228 ? 13.351 -12.876 13.750 1.00 89.81 228 ILE A C 1
ATOM 1862 O O . ILE A 1 228 ? 14.378 -13.056 13.102 1.00 89.81 228 ILE A O 1
ATOM 1866 N N . GLU A 1 229 ? 12.474 -13.857 13.993 1.00 92.12 229 GLU A N 1
ATOM 1867 C CA . GLU A 1 229 ? 12.674 -15.248 13.560 1.00 92.12 229 GLU A CA 1
ATOM 1868 C C . GLU A 1 229 ? 12.824 -15.354 12.034 1.00 92.12 229 GLU A C 1
ATOM 1870 O O . GLU A 1 229 ? 13.706 -16.055 11.541 1.00 92.12 229 GLU A O 1
ATOM 1875 N N . LEU A 1 230 ? 11.990 -14.646 11.262 1.00 91.94 230 LEU A N 1
ATOM 1876 C CA . LEU A 1 230 ? 12.099 -14.664 9.803 1.00 91.94 230 LEU A CA 1
ATOM 1877 C C . LEU A 1 230 ? 13.397 -14.006 9.316 1.00 91.94 230 LEU A C 1
ATOM 1879 O O . LEU A 1 230 ? 14.033 -14.540 8.410 1.00 91.94 230 LEU A O 1
ATOM 1883 N N . SER A 1 231 ? 13.792 -12.881 9.925 1.00 89.75 231 SER A N 1
ATOM 1884 C CA . SER A 1 231 ? 15.053 -12.198 9.601 1.00 89.75 231 SER A CA 1
ATOM 1885 C C . SER A 1 231 ? 16.247 -13.135 9.784 1.00 89.75 231 SER A C 1
ATOM 1887 O O . SER A 1 231 ? 17.053 -13.290 8.870 1.00 89.75 231 SER A O 1
ATOM 1889 N N . GLN A 1 232 ? 16.299 -13.849 10.914 1.00 88.44 232 GLN A N 1
ATOM 1890 C CA . GLN A 1 232 ? 17.346 -14.836 11.197 1.00 88.44 232 GLN A CA 1
ATOM 1891 C C . GLN A 1 232 ? 17.360 -15.968 10.160 1.00 88.44 232 GLN A C 1
ATOM 1893 O O . GLN A 1 232 ? 18.413 -16.296 9.618 1.00 88.44 232 GLN A O 1
ATOM 1898 N N . LYS A 1 233 ? 16.190 -16.514 9.793 1.00 90.50 233 LYS A N 1
ATOM 1899 C CA . LYS A 1 233 ? 16.097 -17.554 8.750 1.00 90.50 233 LYS A CA 1
ATOM 1900 C C . LYS A 1 233 ? 16.596 -17.071 7.383 1.00 90.50 233 LYS A C 1
ATOM 1902 O O . LYS A 1 233 ? 17.196 -17.851 6.637 1.00 90.50 233 LYS A O 1
ATOM 1907 N N . TRP A 1 234 ? 16.355 -15.811 7.019 1.00 88.88 234 TRP A N 1
ATOM 1908 C CA . TRP A 1 234 ? 16.895 -15.232 5.784 1.00 88.88 234 TRP A CA 1
ATOM 1909 C C . TRP A 1 234 ? 18.417 -15.062 5.837 1.00 88.88 234 TRP A C 1
ATOM 1911 O O . TRP A 1 234 ? 19.086 -15.361 4.848 1.00 88.88 234 TRP A O 1
ATOM 1921 N N . GLU A 1 235 ? 18.969 -14.646 6.975 1.00 84.75 235 GLU A N 1
ATOM 1922 C CA . GLU A 1 235 ? 20.418 -14.516 7.176 1.00 84.75 235 GLU A CA 1
ATOM 1923 C C . GLU A 1 235 ? 21.130 -15.875 7.088 1.00 84.75 235 GLU A C 1
ATOM 1925 O O . GLU A 1 235 ? 22.078 -16.031 6.315 1.00 84.75 235 GLU A O 1
ATOM 1930 N N . GLU A 1 236 ? 20.631 -16.887 7.803 1.00 85.56 236 GLU A N 1
ATOM 1931 C CA . GLU A 1 236 ? 21.191 -18.247 7.813 1.00 85.56 236 GLU A CA 1
ATOM 1932 C C . GLU A 1 236 ? 21.205 -18.885 6.420 1.00 85.56 236 GLU A C 1
ATOM 1934 O O . GLU A 1 236 ? 22.172 -19.538 6.022 1.00 85.56 236 GLU A O 1
ATOM 1939 N N . SER A 1 237 ? 20.137 -18.668 5.650 1.00 81.81 237 SER A N 1
ATOM 1940 C CA . SER A 1 237 ? 20.008 -19.198 4.291 1.00 81.81 237 SER A CA 1
ATOM 1941 C C . SER A 1 237 ? 20.727 -18.362 3.229 1.00 81.81 237 SER A C 1
ATOM 1943 O O . SER A 1 237 ? 20.677 -18.725 2.052 1.00 81.81 237 SER A O 1
ATOM 1945 N N . LYS A 1 238 ? 21.391 -17.258 3.615 1.00 80.00 238 LYS A N 1
ATOM 1946 C CA . LYS A 1 238 ? 21.951 -16.253 2.689 1.00 80.00 238 LYS A CA 1
ATOM 1947 C C . LYS A 1 238 ? 20.926 -15.846 1.630 1.00 80.00 238 LYS A C 1
ATOM 1949 O O . LYS A 1 238 ? 21.235 -15.724 0.444 1.00 80.00 238 LYS A O 1
ATOM 1954 N N . PHE A 1 239 ? 19.676 -15.692 2.066 1.00 78.31 239 PHE A N 1
ATOM 1955 C CA . PHE A 1 239 ? 18.540 -15.413 1.197 1.00 78.31 239 PHE A CA 1
ATOM 1956 C C . PHE A 1 239 ? 18.766 -14.142 0.373 1.00 78.31 239 PHE A C 1
ATOM 1958 O O . PHE A 1 239 ? 18.358 -14.059 -0.791 1.00 78.31 239 PHE A O 1
ATOM 1965 N N . GLU A 1 240 ? 19.472 -13.174 0.954 1.00 67.19 240 GLU A N 1
ATOM 1966 C CA . GLU A 1 240 ? 20.063 -12.050 0.248 1.00 67.19 240 GLU A CA 1
ATOM 1967 C C . GLU A 1 240 ? 21.571 -12.263 0.078 1.00 67.19 240 GLU A C 1
ATOM 1969 O O . GLU A 1 240 ? 22.296 -12.481 1.048 1.00 67.19 240 GLU A O 1
ATOM 1974 N N . ASN A 1 241 ? 22.069 -12.130 -1.156 1.00 53.09 241 ASN A N 1
ATOM 1975 C CA . ASN A 1 241 ? 23.464 -11.748 -1.335 1.00 53.09 241 ASN A CA 1
ATOM 1976 C C . ASN A 1 241 ? 23.565 -10.321 -0.794 1.00 53.09 241 ASN A C 1
ATOM 1978 O O . ASN A 1 241 ? 23.029 -9.404 -1.411 1.00 53.09 241 ASN A O 1
ATOM 1982 N N . LEU A 1 242 ? 24.157 -10.171 0.391 1.00 38.62 242 LEU A N 1
ATOM 1983 C CA . LEU A 1 242 ? 24.301 -8.907 1.107 1.00 38.62 242 LEU A CA 1
ATOM 1984 C C . LEU A 1 242 ? 24.877 -7.821 0.188 1.00 38.62 242 LEU A C 1
ATOM 1986 O O . LEU A 1 242 ? 26.086 -7.718 0.005 1.00 38.62 242 LEU A O 1
ATOM 1990 N N . THR A 1 243 ? 24.011 -6.963 -0.338 1.00 34.09 243 THR A N 1
ATOM 1991 C CA . THR A 1 243 ? 24.362 -5.573 -0.610 1.00 34.09 243 THR A CA 1
ATOM 1992 C C . THR A 1 243 ? 23.749 -4.755 0.512 1.00 34.09 243 THR A C 1
ATOM 1994 O O . THR A 1 243 ? 22.676 -4.168 0.372 1.00 34.09 243 THR A O 1
ATOM 1997 N N . HIS A 1 244 ? 24.428 -4.754 1.661 1.00 36.19 244 HIS A N 1
ATOM 1998 C CA . HIS A 1 244 ? 24.398 -3.578 2.515 1.00 36.19 244 HIS A CA 1
ATOM 1999 C C . HIS A 1 244 ? 24.969 -2.431 1.692 1.00 36.19 244 HIS A C 1
ATOM 2001 O O . HIS A 1 244 ? 26.141 -2.464 1.329 1.00 36.19 244 HIS A O 1
ATOM 2007 N N . ASN A 1 245 ? 24.105 -1.498 1.311 1.00 32.88 245 ASN A N 1
ATOM 2008 C CA . ASN A 1 245 ? 24.310 -0.055 1.394 1.00 32.88 245 ASN A CA 1
ATOM 2009 C C . ASN A 1 245 ? 23.152 0.655 0.685 1.00 32.88 245 ASN A C 1
ATOM 2011 O O . ASN A 1 245 ? 22.460 0.062 -0.142 1.00 32.88 245 ASN A O 1
ATOM 2015 N N . GLU A 1 246 ? 22.979 1.928 1.042 1.00 33.47 246 GLU A N 1
ATOM 2016 C CA . GLU A 1 246 ? 21.995 2.904 0.551 1.00 33.47 246 GLU A CA 1
ATOM 2017 C C . GLU A 1 246 ? 20.722 3.014 1.407 1.00 33.47 246 GLU A C 1
ATOM 2019 O O . GLU A 1 246 ? 19.597 2.755 0.972 1.00 33.47 246 GLU A O 1
ATOM 2024 N N . ALA A 1 247 ? 20.925 3.448 2.652 1.00 33.94 247 ALA A N 1
ATOM 2025 C CA . ALA A 1 247 ? 20.260 4.658 3.127 1.00 33.94 247 ALA A CA 1
ATOM 2026 C C . ALA A 1 247 ? 21.260 5.820 2.954 1.00 33.94 247 ALA A C 1
ATOM 2028 O O . ALA A 1 247 ? 22.456 5.560 3.009 1.00 33.94 247 ALA A O 1
ATOM 2029 N N . GLU A 1 248 ? 20.756 7.042 2.761 1.00 36.41 248 GLU A N 1
ATOM 2030 C CA . GLU A 1 248 ? 21.475 8.299 2.445 1.00 36.41 248 GLU A CA 1
ATOM 2031 C C . GLU A 1 248 ? 21.655 8.606 0.953 1.00 36.41 248 GLU A C 1
ATOM 2033 O O . GLU A 1 248 ? 22.733 8.407 0.418 1.00 36.41 248 GLU A O 1
ATOM 2038 N N . ILE A 1 249 ? 20.616 9.166 0.313 1.00 28.31 249 ILE A N 1
ATOM 2039 C CA . ILE A 1 249 ? 20.747 10.268 -0.667 1.00 28.31 249 ILE A CA 1
ATOM 2040 C C . ILE A 1 249 ? 19.446 11.086 -0.638 1.00 28.31 249 ILE A C 1
ATOM 2042 O O . ILE A 1 249 ? 18.508 10.766 -1.358 1.00 28.31 249 ILE A O 1
ATOM 2046 N N . TRP A 1 250 ? 19.391 12.132 0.190 1.00 28.73 250 TRP A N 1
ATOM 2047 C CA . TRP A 1 250 ? 18.546 13.319 -0.026 1.00 28.73 250 TRP A CA 1
ATOM 2048 C C . TRP A 1 250 ? 19.323 14.551 0.467 1.00 28.73 250 TRP A C 1
ATOM 2050 O O . TRP A 1 250 ? 18.922 15.231 1.403 1.00 28.73 250 TRP A O 1
ATOM 2060 N N . GLU A 1 251 ? 20.464 14.824 -0.164 1.00 33.22 251 GLU A N 1
ATOM 2061 C CA . GLU A 1 251 ? 21.126 16.131 -0.128 1.00 33.22 251 GLU A CA 1
ATOM 2062 C C . GLU A 1 251 ? 21.463 16.510 -1.573 1.00 33.22 251 GLU A C 1
ATOM 2064 O O . GLU A 1 251 ? 22.231 15.825 -2.246 1.00 33.22 251 GLU A O 1
ATOM 2069 N N . GLY A 1 252 ? 20.825 17.562 -2.085 1.00 27.44 252 GLY A N 1
ATOM 2070 C CA . GLY A 1 252 ? 20.989 18.000 -3.472 1.00 27.44 252 GLY A CA 1
ATOM 2071 C C . GLY A 1 252 ? 20.003 19.106 -3.811 1.00 27.44 252 GLY A C 1
ATOM 2072 O O . GLY A 1 252 ? 18.891 18.827 -4.244 1.00 27.44 252 GLY A O 1
ATOM 2073 N N . GLY A 1 253 ? 20.400 20.342 -3.512 1.00 39.03 253 GLY A N 1
ATOM 2074 C CA . GLY A 1 253 ? 19.545 21.519 -3.411 1.00 39.03 253 GLY A CA 1
ATOM 2075 C C . GLY A 1 253 ? 18.776 21.924 -4.669 1.00 39.03 253 GLY A C 1
ATOM 2076 O O . GLY A 1 253 ? 19.237 21.772 -5.798 1.00 39.03 253 GLY A O 1
ATOM 2077 N N . LEU A 1 254 ? 17.613 22.523 -4.413 1.00 29.78 254 LEU A N 1
ATOM 2078 C CA . LEU A 1 254 ? 16.901 23.424 -5.313 1.00 29.78 254 LEU A CA 1
ATOM 2079 C C . LEU A 1 254 ? 16.400 24.626 -4.497 1.00 29.78 254 LEU A C 1
ATOM 2081 O O . LEU A 1 254 ? 16.033 24.466 -3.329 1.00 29.78 254 LEU A O 1
ATOM 2085 N N . ASP A 1 255 ? 16.444 25.804 -5.120 1.00 39.62 255 ASP A N 1
ATOM 2086 C CA . ASP A 1 255 ? 16.275 27.113 -4.479 1.00 39.62 255 ASP A CA 1
ATOM 2087 C C . ASP A 1 255 ? 14.811 27.524 -4.269 1.00 39.62 255 ASP A C 1
ATOM 2089 O O . ASP A 1 255 ? 13.911 27.139 -5.019 1.00 39.62 255 ASP A O 1
ATOM 2093 N N . TRP A 1 256 ? 14.601 28.316 -3.217 1.00 50.84 256 TRP A N 1
ATOM 2094 C CA . TRP A 1 256 ? 13.321 28.577 -2.540 1.00 50.84 256 TRP A CA 1
ATOM 2095 C C . TRP A 1 256 ? 12.832 30.031 -2.685 1.00 50.84 256 TRP A C 1
ATOM 2097 O O . TRP A 1 256 ? 12.015 30.472 -1.879 1.00 50.84 256 TRP A O 1
ATOM 2107 N N . ASP A 1 257 ? 13.350 30.791 -3.653 1.00 54.97 257 ASP A N 1
ATOM 2108 C CA . ASP A 1 257 ? 13.547 32.247 -3.522 1.00 54.97 257 ASP A CA 1
ATOM 2109 C C . ASP A 1 257 ? 12.314 33.161 -3.659 1.00 54.97 257 ASP A C 1
ATOM 2111 O O . ASP A 1 257 ? 12.307 34.135 -4.411 1.00 54.97 257 ASP A O 1
ATOM 2115 N N . GLU A 1 258 ? 11.305 32.936 -2.821 1.00 56.75 258 GLU A N 1
ATOM 2116 C CA . GLU A 1 258 ? 10.466 34.008 -2.293 1.00 56.75 258 GLU A CA 1
ATOM 2117 C C . GLU A 1 258 ? 10.389 33.909 -0.764 1.00 56.75 258 GLU A C 1
ATOM 2119 O O . GLU A 1 258 ? 10.000 32.889 -0.188 1.00 56.75 258 GLU A O 1
ATOM 2124 N N . GLU A 1 259 ? 10.751 34.994 -0.071 1.00 57.91 259 GLU A N 1
ATOM 2125 C CA . GLU A 1 259 ? 10.648 35.047 1.385 1.00 57.91 259 GLU A CA 1
ATOM 2126 C C . GLU A 1 259 ? 9.187 34.891 1.834 1.00 57.91 259 GLU A C 1
ATOM 2128 O O . GLU A 1 259 ? 8.317 35.715 1.538 1.00 57.91 259 GLU A O 1
ATOM 2133 N N . LEU A 1 260 ? 8.920 33.856 2.636 1.00 59.44 260 LEU A N 1
ATOM 2134 C CA . LEU A 1 260 ? 7.639 33.710 3.319 1.00 59.44 260 LEU A CA 1
ATOM 2135 C C . LEU A 1 260 ? 7.391 34.934 4.208 1.00 59.44 260 LEU A C 1
ATOM 2137 O O . LEU A 1 260 ? 8.175 35.234 5.113 1.00 59.44 260 LEU A O 1
ATOM 2141 N N . GLY A 1 261 ? 6.250 35.601 4.014 1.00 66.19 261 GLY A N 1
ATOM 2142 C CA . GLY A 1 261 ? 5.832 36.702 4.881 1.00 66.19 261 GLY A CA 1
ATOM 2143 C C . GLY A 1 261 ? 5.890 36.312 6.366 1.00 66.19 261 GLY A C 1
ATOM 2144 O O . GLY A 1 261 ? 5.609 35.167 6.728 1.00 66.19 261 GLY A O 1
ATOM 2145 N N . LYS A 1 262 ? 6.232 37.265 7.248 1.00 71.06 262 LYS A N 1
ATOM 2146 C CA . LYS A 1 262 ? 6.568 37.027 8.675 1.00 71.06 262 LYS A CA 1
ATOM 2147 C C . LYS A 1 262 ? 5.627 36.051 9.406 1.00 71.06 262 LYS A C 1
ATOM 2149 O O . LYS A 1 262 ? 6.088 35.196 10.155 1.00 71.06 262 LYS A O 1
ATOM 2154 N N . ASN A 1 263 ? 4.319 36.132 9.155 1.00 65.38 263 ASN A N 1
ATOM 2155 C CA . ASN A 1 263 ? 3.318 35.257 9.778 1.00 65.38 263 ASN A CA 1
ATOM 2156 C C . ASN A 1 263 ? 3.375 33.798 9.289 1.00 65.38 263 ASN A C 1
ATOM 2158 O O . ASN A 1 263 ? 3.116 32.881 10.069 1.00 65.38 263 ASN A O 1
ATOM 2162 N N . LEU A 1 264 ? 3.685 33.568 8.011 1.00 58.66 264 LEU A N 1
ATOM 2163 C CA . LEU A 1 264 ? 3.852 32.226 7.448 1.00 58.66 264 LEU A CA 1
ATOM 2164 C C . LEU A 1 264 ? 5.173 31.612 7.900 1.00 58.66 264 LEU A C 1
ATOM 2166 O O . LEU A 1 264 ? 5.192 30.438 8.255 1.00 58.66 264 LEU A O 1
ATOM 2170 N N . ARG A 1 265 ? 6.237 32.420 7.989 1.00 68.56 265 ARG A N 1
ATOM 2171 C CA . ARG A 1 265 ? 7.540 31.977 8.492 1.00 68.56 265 ARG A CA 1
ATOM 2172 C C . ARG A 1 265 ? 7.457 31.434 9.919 1.00 68.56 265 ARG A C 1
ATOM 2174 O O . ARG A 1 265 ? 7.920 30.331 10.168 1.00 68.56 265 ARG A O 1
ATOM 2181 N N . ILE A 1 266 ? 6.776 32.141 10.826 1.00 74.56 266 ILE A N 1
ATOM 2182 C CA . ILE A 1 266 ? 6.571 31.674 12.212 1.00 74.56 266 ILE A CA 1
ATOM 2183 C C . ILE A 1 266 ? 5.807 30.339 12.245 1.00 74.56 266 ILE A C 1
ATOM 2185 O O . ILE A 1 266 ? 6.156 29.439 13.008 1.00 74.56 266 ILE A O 1
ATOM 2189 N N . LYS A 1 267 ? 4.768 30.185 11.409 1.00 69.62 267 LYS A N 1
ATOM 2190 C CA . LYS A 1 267 ? 4.004 28.928 11.308 1.00 69.62 267 LYS A CA 1
ATOM 2191 C C . LYS A 1 267 ? 4.854 27.787 10.742 1.00 69.62 267 LYS A C 1
ATOM 2193 O O . LYS A 1 267 ? 4.767 26.675 11.250 1.00 69.62 267 LYS A O 1
ATOM 2198 N N . TRP A 1 268 ? 5.670 28.068 9.729 1.00 73.44 268 TRP A N 1
ATOM 2199 C CA . TRP A 1 268 ? 6.581 27.109 9.110 1.00 73.44 268 TRP A CA 1
ATOM 2200 C C . TRP A 1 268 ? 7.675 26.657 10.080 1.00 73.44 268 TRP A C 1
ATOM 2202 O O . TRP A 1 268 ? 7.848 25.465 10.288 1.00 73.44 268 TRP A O 1
ATOM 2212 N N . GLU A 1 269 ? 8.342 27.587 10.764 1.00 79.62 269 GLU A N 1
ATOM 2213 C CA . GLU A 1 269 ? 9.356 27.270 11.778 1.00 79.62 269 GLU A CA 1
ATOM 2214 C C . GLU A 1 269 ? 8.773 26.444 12.931 1.00 79.62 269 GLU A C 1
ATOM 2216 O O . GLU A 1 269 ? 9.419 25.516 13.423 1.00 79.62 269 GLU A O 1
ATOM 2221 N N . LYS A 1 270 ? 7.537 26.752 13.352 1.00 79.38 270 LYS A N 1
ATOM 2222 C CA . LYS A 1 270 ? 6.805 25.940 14.328 1.00 79.38 270 LYS A CA 1
ATOM 2223 C C . LYS A 1 270 ? 6.554 24.526 13.795 1.00 79.38 270 LYS A C 1
ATOM 2225 O O . LYS A 1 270 ? 6.863 23.570 14.498 1.00 79.38 270 LYS A O 1
ATOM 2230 N N . LEU A 1 271 ? 6.069 24.389 12.559 1.00 76.75 271 LEU A N 1
ATOM 2231 C CA . LEU A 1 271 ? 5.849 23.090 11.917 1.00 76.75 271 LEU A CA 1
ATOM 2232 C C . LEU A 1 271 ? 7.150 22.281 11.817 1.00 76.75 271 LEU A C 1
ATOM 2234 O O . LEU A 1 271 ? 7.167 21.122 12.212 1.00 76.75 271 LEU A O 1
ATOM 2238 N N . CYS A 1 272 ? 8.249 22.884 11.358 1.00 79.75 272 CYS A N 1
ATOM 2239 C CA . CYS A 1 272 ? 9.548 22.218 11.266 1.00 79.75 272 CYS A CA 1
ATOM 2240 C C . CYS A 1 272 ? 10.009 21.683 12.627 1.00 79.75 272 CYS A C 1
ATOM 2242 O O . CYS A 1 272 ? 10.485 20.554 12.705 1.00 79.75 272 CYS A O 1
ATOM 2244 N N . LYS A 1 273 ? 9.832 22.449 13.711 1.00 83.38 273 LYS A N 1
ATOM 2245 C CA . LYS A 1 273 ? 10.141 21.985 15.076 1.00 83.38 273 LYS A CA 1
ATOM 2246 C C . LYS A 1 273 ? 9.229 20.836 15.510 1.00 83.38 273 LYS A C 1
ATOM 2248 O O . LYS A 1 273 ? 9.708 19.863 16.079 1.00 83.38 273 LYS A O 1
ATOM 2253 N N . GLU A 1 274 ? 7.936 20.929 15.213 1.00 82.00 274 GLU A N 1
ATOM 2254 C CA . GLU A 1 274 ? 6.943 19.909 15.562 1.00 82.00 274 GLU A CA 1
ATOM 2255 C C . GLU A 1 274 ? 7.145 18.588 14.807 1.00 82.00 274 GLU A C 1
ATOM 2257 O O . GLU A 1 274 ? 6.997 17.524 15.403 1.00 82.00 274 GLU A O 1
ATOM 2262 N N . VAL A 1 275 ? 7.542 18.625 13.533 1.00 81.94 275 VAL A N 1
ATOM 2263 C CA . VAL A 1 275 ? 7.769 17.418 12.718 1.00 81.94 275 VAL A CA 1
ATOM 2264 C C . VAL A 1 275 ? 8.819 16.497 13.343 1.00 81.94 275 VAL A C 1
ATOM 2266 O O . VAL A 1 275 ? 8.651 15.282 13.305 1.00 81.94 275 VAL A O 1
ATOM 2269 N N . HIS A 1 276 ? 9.842 17.046 14.003 1.00 81.19 276 HIS A N 1
ATOM 2270 C CA . HIS A 1 276 ? 10.846 16.239 14.705 1.00 81.19 276 HIS A CA 1
ATOM 2271 C C . HIS A 1 276 ? 10.248 15.424 15.860 1.00 81.19 276 HIS A C 1
ATOM 2273 O O . HIS A 1 276 ? 10.710 14.321 16.130 1.00 81.19 276 HIS A O 1
ATOM 2279 N N . SER A 1 277 ? 9.194 15.924 16.515 1.00 81.44 277 SER A N 1
ATOM 2280 C CA . SER A 1 277 ? 8.512 15.183 17.586 1.00 81.44 277 SER A CA 1
ATOM 2281 C C . SER A 1 277 ? 7.676 14.008 17.068 1.00 81.44 277 SER A C 1
ATOM 2283 O O . SER A 1 277 ? 7.388 13.080 17.814 1.00 81.44 277 SER A O 1
ATOM 2285 N N . LEU A 1 278 ? 7.318 14.001 15.778 1.00 81.25 278 LEU A N 1
ATOM 2286 C CA . LEU A 1 278 ? 6.530 12.922 15.175 1.00 81.25 278 LEU A CA 1
ATOM 2287 C C . LEU A 1 278 ? 7.339 11.646 14.920 1.00 81.25 278 LEU A C 1
ATOM 2289 O O . LEU A 1 278 ? 6.744 10.630 14.574 1.00 81.25 278 LEU A O 1
ATOM 2293 N N . VAL A 1 279 ? 8.661 11.664 15.114 1.00 83.00 279 VAL A N 1
ATOM 2294 C CA . VAL A 1 279 ? 9.505 10.459 15.031 1.00 83.00 279 VAL A CA 1
ATOM 2295 C C . VAL A 1 279 ? 9.055 9.394 16.040 1.00 83.00 279 VAL A C 1
ATOM 2297 O O . VAL A 1 279 ? 9.134 8.202 15.753 1.00 83.00 279 VAL A O 1
ATOM 2300 N N . ASP A 1 280 ? 8.501 9.818 17.178 1.00 79.75 280 ASP A N 1
ATOM 2301 C CA . ASP A 1 280 ? 7.990 8.923 18.220 1.00 79.75 280 ASP A CA 1
ATOM 2302 C C . ASP A 1 280 ? 6.574 8.391 17.925 1.00 79.75 280 ASP A C 1
ATOM 2304 O O . ASP A 1 280 ? 6.044 7.559 18.670 1.00 79.75 280 ASP A O 1
ATOM 2308 N N . LEU A 1 281 ? 5.926 8.853 16.847 1.00 83.75 281 LEU A N 1
ATOM 2309 C CA . LEU A 1 281 ? 4.594 8.388 16.483 1.00 83.75 281 LEU A CA 1
ATOM 2310 C C . LEU A 1 281 ? 4.664 6.963 15.923 1.00 83.75 281 LEU A C 1
ATOM 2312 O O . LEU A 1 281 ? 5.062 6.733 14.783 1.00 83.75 281 LEU A O 1
ATOM 2316 N N . SER A 1 282 ? 4.178 6.005 16.708 1.00 82.75 282 SER A N 1
ATOM 2317 C CA . SER A 1 282 ? 4.060 4.608 16.296 1.00 82.75 282 SER A CA 1
ATOM 2318 C C . SER A 1 282 ? 2.599 4.202 16.150 1.00 82.75 282 SER A C 1
ATOM 2320 O O . SER A 1 282 ? 1.800 4.332 17.078 1.00 82.75 282 SER A O 1
ATOM 2322 N N . ILE A 1 283 ? 2.246 3.677 14.976 1.00 82.94 283 ILE A N 1
ATOM 2323 C CA . ILE A 1 283 ? 0.918 3.122 14.708 1.00 82.94 283 ILE A CA 1
ATOM 2324 C C . ILE A 1 283 ? 1.037 1.595 14.688 1.00 82.94 283 ILE A C 1
ATOM 2326 O O . ILE A 1 283 ? 1.812 1.059 13.890 1.00 82.94 283 ILE A O 1
ATOM 2330 N N . PRO A 1 284 ? 0.249 0.865 15.501 1.00 82.62 284 PRO A N 1
ATOM 2331 C CA . PRO A 1 284 ? 0.253 -0.590 15.480 1.00 82.62 284 PRO A CA 1
ATOM 2332 C C . PRO A 1 284 ? -0.020 -1.131 14.076 1.00 82.62 284 PRO A C 1
ATOM 2334 O O . PRO A 1 284 ? -1.069 -0.867 13.474 1.00 82.62 284 PRO A O 1
ATOM 2337 N N . ARG A 1 285 ? 0.936 -1.909 13.555 1.00 85.56 285 ARG A N 1
ATOM 2338 C CA . ARG A 1 285 ? 0.844 -2.478 12.209 1.00 85.56 285 ARG A CA 1
ATOM 2339 C C . ARG A 1 285 ? -0.330 -3.451 12.108 1.00 85.56 285 ARG A C 1
ATOM 2341 O O . ARG A 1 285 ? -1.152 -3.282 11.225 1.00 85.56 285 ARG A O 1
ATOM 2348 N N . TYR A 1 286 ? -0.432 -4.431 13.006 1.00 87.50 286 TYR A N 1
ATOM 2349 C CA . TYR A 1 286 ? -1.498 -5.437 12.983 1.00 87.50 286 TYR A CA 1
ATOM 2350 C C . TYR A 1 286 ? -2.800 -4.895 13.595 1.00 87.50 286 TYR A C 1
ATOM 2352 O O . TYR A 1 286 ? -2.782 -4.325 14.685 1.00 87.50 286 TYR A O 1
ATOM 2360 N N . TYR A 1 287 ? -3.932 -5.074 12.905 1.00 86.50 287 TYR A N 1
ATOM 2361 C CA . TYR A 1 287 ? -5.234 -4.553 13.354 1.00 86.50 287 TYR A CA 1
ATOM 2362 C C . TYR A 1 287 ? -5.810 -5.217 14.599 1.00 86.50 287 TYR A C 1
ATOM 2364 O O . TYR A 1 287 ? -6.662 -4.622 15.256 1.00 86.50 287 TYR A O 1
ATOM 2372 N N . PHE A 1 288 ? -5.397 -6.438 14.918 1.00 83.81 288 PHE A N 1
ATOM 2373 C CA . PHE A 1 288 ? -5.963 -7.207 16.022 1.00 83.81 288 PHE A CA 1
ATOM 2374 C C . PHE A 1 288 ? -4.910 -7.396 17.110 1.00 83.81 288 PHE A C 1
ATOM 2376 O O . PHE A 1 288 ? -3.713 -7.350 16.839 1.00 83.81 288 PHE A O 1
ATOM 2383 N N . LYS A 1 289 ? -5.318 -7.591 18.364 1.00 72.94 289 LYS A N 1
ATOM 2384 C CA . LYS A 1 289 ? -4.345 -7.922 19.409 1.00 72.94 289 LYS A CA 1
ATOM 2385 C C . LYS A 1 289 ? -3.669 -9.256 19.074 1.00 72.94 289 LYS A C 1
ATOM 2387 O O . LYS A 1 289 ? -4.324 -10.225 18.685 1.00 72.94 289 LYS A O 1
ATOM 2392 N N . ALA A 1 290 ? -2.345 -9.275 19.171 1.00 56.56 290 ALA A N 1
ATOM 2393 C CA . ALA A 1 290 ? -1.509 -10.430 18.878 1.00 56.56 290 ALA A CA 1
ATOM 2394 C C . ALA A 1 290 ? -1.486 -11.395 20.071 1.00 56.56 290 ALA A C 1
ATOM 2396 O O . ALA A 1 290 ? -0.441 -11.603 20.663 1.00 56.56 290 ALA A O 1
ATOM 2397 N N . ASP A 1 291 ? -2.637 -11.959 20.429 1.00 57.66 291 ASP A N 1
ATOM 2398 C CA . ASP A 1 291 ? -2.664 -13.105 21.338 1.00 57.66 291 ASP A CA 1
ATOM 2399 C C . ASP A 1 291 ? -2.805 -14.395 20.532 1.00 57.66 291 ASP A C 1
ATOM 2401 O O . ASP A 1 291 ? -3.532 -14.466 19.535 1.00 57.66 291 ASP A O 1
ATOM 2405 N N . GLU A 1 292 ? -2.055 -15.398 20.973 1.00 48.53 292 GLU A N 1
ATOM 2406 C CA . GLU A 1 292 ? -1.875 -16.719 20.366 1.00 48.53 292 GLU A CA 1
ATOM 2407 C C . GLU A 1 292 ? -3.078 -17.652 20.569 1.00 48.53 292 GLU A C 1
ATOM 2409 O O . GLU A 1 292 ? -3.101 -18.746 20.008 1.00 48.53 292 GLU A O 1
ATOM 2414 N N . SER A 1 293 ? -4.103 -17.225 21.316 1.00 52.84 293 SER A N 1
ATOM 2415 C CA . SER A 1 293 ? -5.325 -18.007 21.473 1.00 52.84 293 SER A CA 1
ATOM 2416 C C . SER A 1 293 ? -6.136 -17.990 20.177 1.00 52.84 293 SER A C 1
ATOM 2418 O O . SER A 1 293 ? -6.513 -16.938 19.655 1.00 52.84 293 SER A O 1
ATOM 2420 N N . SER A 1 294 ? -6.404 -19.186 19.659 1.00 47.91 294 SER A N 1
ATOM 2421 C CA . SER A 1 294 ? -7.342 -19.507 18.580 1.00 47.91 294 SER A CA 1
ATOM 2422 C C . SER A 1 294 ? -8.797 -19.239 18.992 1.00 47.91 294 SER A C 1
ATOM 2424 O O . SER A 1 294 ? -9.659 -20.101 18.848 1.00 47.91 294 SER A O 1
ATOM 2426 N N . GLU A 1 295 ? -9.062 -18.086 19.595 1.00 54.12 295 GLU A N 1
ATOM 2427 C CA . GLU A 1 295 ? -10.398 -17.687 20.018 1.00 54.12 295 GLU A CA 1
ATOM 2428 C C . GLU A 1 295 ? -11.058 -16.917 18.880 1.00 54.12 295 GLU A C 1
ATOM 2430 O O . GLU A 1 295 ? -10.519 -15.932 18.366 1.00 54.12 295 GLU A O 1
ATOM 2435 N N . GLU A 1 296 ? -12.212 -17.425 18.459 1.00 58.91 296 GLU A N 1
ATOM 2436 C CA . GLU A 1 296 ? -13.003 -16.877 17.369 1.00 58.91 296 GLU A CA 1
ATOM 2437 C C . GLU A 1 296 ? -13.405 -15.430 17.674 1.00 58.91 296 GLU A C 1
ATOM 2439 O O . GLU A 1 296 ? -13.928 -15.083 18.736 1.00 58.91 296 GLU A O 1
ATOM 2444 N N . PHE A 1 297 ? -13.124 -14.554 16.716 1.00 65.69 297 PHE A N 1
ATOM 2445 C CA . PHE A 1 297 ? -13.654 -13.205 16.711 1.00 65.69 297 PHE A CA 1
ATOM 2446 C C . PHE A 1 297 ? -15.107 -13.285 16.244 1.00 65.69 297 PHE A C 1
ATOM 2448 O O . PHE A 1 297 ? -15.378 -13.560 15.075 1.00 65.69 297 PHE A O 1
ATOM 2455 N N . ASN A 1 298 ? -16.042 -13.045 17.153 1.00 66.50 298 ASN A N 1
ATOM 2456 C CA . ASN A 1 298 ? -17.454 -13.312 16.867 1.00 66.50 298 ASN A CA 1
ATOM 2457 C C . ASN A 1 298 ? -18.174 -12.124 16.218 1.00 66.50 298 ASN A C 1
ATOM 2459 O O . ASN A 1 298 ? -19.272 -12.280 15.694 1.00 66.50 298 ASN A O 1
ATOM 2463 N N . GLU A 1 299 ? -17.575 -10.931 16.252 1.00 81.75 299 GLU A N 1
ATOM 2464 C CA . GLU A 1 299 ? -18.196 -9.712 15.740 1.00 81.75 299 GLU A CA 1
ATOM 2465 C C . GLU A 1 299 ? -17.136 -8.713 15.272 1.00 81.75 299 GLU A C 1
ATOM 2467 O O . GLU A 1 299 ? -16.170 -8.449 15.994 1.00 81.75 299 GLU A O 1
ATOM 2472 N N . TYR A 1 300 ? -17.342 -8.141 14.083 1.00 85.56 300 TYR A N 1
ATOM 2473 C CA . TYR A 1 300 ? -16.500 -7.100 13.500 1.00 85.56 300 TYR A CA 1
ATOM 2474 C C . TYR A 1 300 ? -17.352 -5.945 12.993 1.00 85.56 300 TYR A C 1
ATOM 2476 O O . TYR A 1 300 ? -18.366 -6.151 12.330 1.00 85.56 300 TYR A O 1
ATOM 2484 N N . GLN A 1 301 ? -16.895 -4.726 13.251 1.00 89.31 301 GLN A N 1
ATOM 2485 C CA . GLN A 1 301 ? -17.537 -3.500 12.809 1.00 89.31 301 GLN A CA 1
ATOM 2486 C C . GLN A 1 301 ? -16.484 -2.494 12.354 1.00 89.31 301 GLN A C 1
ATOM 2488 O O . GLN A 1 301 ? -15.414 -2.368 12.955 1.00 89.31 301 GLN A O 1
ATOM 2493 N N . ILE A 1 302 ? -16.802 -1.748 11.302 1.00 90.00 302 ILE A N 1
ATOM 2494 C CA . ILE A 1 302 ? -16.052 -0.553 10.921 1.00 90.00 302 ILE A CA 1
ATOM 2495 C C . ILE A 1 302 ? -16.869 0.641 11.391 1.00 90.00 302 ILE A C 1
ATOM 2497 O O . ILE A 1 302 ? -18.020 0.798 10.994 1.00 90.00 302 ILE A O 1
ATOM 2501 N N . VAL A 1 303 ? -16.267 1.472 12.236 1.00 89.44 303 VAL A N 1
ATOM 2502 C CA . VAL A 1 303 ? -16.906 2.675 12.769 1.00 89.44 303 VAL A CA 1
ATOM 2503 C C . VAL A 1 303 ? -16.177 3.884 12.218 1.00 89.44 303 VAL A C 1
ATOM 2505 O O . VAL A 1 303 ? -14.968 4.031 12.408 1.00 89.44 303 VAL A O 1
ATOM 2508 N N . ILE A 1 304 ? -16.913 4.728 11.503 1.00 89.38 304 ILE A N 1
ATOM 2509 C CA . ILE A 1 304 ? -16.385 5.919 10.846 1.00 89.38 304 ILE A CA 1
ATOM 2510 C C . ILE A 1 304 ? -16.989 7.135 11.525 1.00 89.38 304 ILE A C 1
ATOM 2512 O O . ILE A 1 304 ? -18.203 7.244 11.661 1.00 89.38 304 ILE A O 1
ATOM 2516 N N . PHE A 1 305 ? -16.123 8.054 11.918 1.00 87.50 305 PHE A N 1
ATOM 2517 C CA . PHE A 1 305 ? -16.509 9.378 12.357 1.00 87.50 305 PHE A CA 1
ATOM 2518 C C . PHE A 1 305 ? -16.158 10.371 11.257 1.00 87.50 305 PHE A C 1
ATOM 2520 O O . PHE A 1 305 ? -15.079 10.284 10.666 1.00 87.50 305 PHE A O 1
ATOM 2527 N N . CYS A 1 306 ? -17.050 11.316 10.999 1.00 84.88 306 CYS A N 1
ATOM 2528 C CA . CYS A 1 306 ? -16.831 12.420 10.078 1.00 84.88 306 CYS A CA 1
ATOM 2529 C C . CYS A 1 306 ? -17.102 13.746 10.787 1.00 84.88 306 CYS A C 1
ATOM 2531 O O . CYS A 1 306 ? -17.888 13.802 11.734 1.00 84.88 306 CYS A O 1
ATOM 2533 N N . ASP A 1 307 ? -16.406 14.793 10.359 1.00 79.50 307 ASP A N 1
ATOM 2534 C CA . ASP A 1 307 ? -16.637 16.155 10.822 1.00 79.50 307 ASP A CA 1
ATOM 2535 C C . ASP A 1 307 ? -16.197 17.181 9.771 1.00 79.50 307 ASP A C 1
ATOM 2537 O O . ASP A 1 307 ? -15.402 16.879 8.876 1.00 79.50 307 ASP A O 1
ATOM 2541 N N . ALA A 1 308 ? -16.717 18.398 9.884 1.00 77.00 308 ALA A N 1
ATOM 2542 C CA . ALA A 1 308 ? -16.434 19.511 8.995 1.00 77.00 308 ALA A CA 1
ATOM 2543 C C . ALA A 1 308 ? -16.124 20.773 9.799 1.00 77.00 308 ALA A C 1
ATOM 2545 O O . ALA A 1 308 ? -16.844 21.118 10.730 1.00 77.00 308 ALA A O 1
ATOM 2546 N N . SER A 1 309 ? -15.093 21.509 9.394 1.00 72.25 309 SER A N 1
ATOM 2547 C CA . SER A 1 309 ? -14.818 22.856 9.888 1.00 72.25 309 SER A CA 1
ATOM 2548 C C . SER A 1 309 ? -14.554 23.806 8.721 1.00 72.25 309 SER A C 1
ATOM 2550 O O . SER A 1 309 ? -14.335 23.369 7.590 1.00 72.25 309 SER A O 1
ATOM 2552 N N . GLU A 1 310 ? -14.463 25.107 9.002 1.00 65.56 310 GLU A N 1
ATOM 2553 C CA . GLU A 1 310 ? -14.034 26.119 8.024 1.00 65.56 310 GLU A CA 1
ATOM 2554 C C . GLU A 1 310 ? -12.668 25.810 7.382 1.00 65.56 310 GLU A C 1
ATOM 2556 O O . GLU A 1 310 ? -12.328 26.369 6.340 1.00 65.56 310 GLU A O 1
ATOM 2561 N N . ARG A 1 311 ? -11.863 24.926 7.987 1.00 64.25 311 ARG A N 1
ATOM 2562 C CA . ARG A 1 311 ? -10.505 24.585 7.541 1.00 64.25 311 ARG A CA 1
ATOM 2563 C C . ARG A 1 311 ? -10.445 23.302 6.717 1.00 64.25 311 ARG A C 1
ATOM 2565 O O . ARG A 1 311 ? -9.625 23.217 5.797 1.00 64.25 311 ARG A O 1
ATOM 2572 N N . ALA A 1 312 ? -11.248 22.297 7.064 1.00 72.00 312 ALA A N 1
ATOM 2573 C CA . ALA A 1 312 ? -11.223 20.988 6.418 1.00 72.00 312 ALA A CA 1
ATOM 2574 C C . ALA A 1 312 ? -12.463 20.142 6.731 1.00 72.00 312 ALA A C 1
ATOM 2576 O O . ALA A 1 312 ? -13.088 20.294 7.778 1.00 72.00 312 ALA A O 1
ATOM 2577 N N . TYR A 1 313 ? -12.730 19.165 5.864 1.00 77.81 313 TYR A N 1
ATOM 2578 C CA . TYR A 1 313 ? -13.540 17.996 6.208 1.00 77.81 313 TYR A CA 1
ATOM 2579 C C . TYR A 1 313 ? -12.610 16.861 6.631 1.00 77.81 313 TYR A C 1
ATOM 2581 O O . TYR A 1 313 ? -11.618 16.575 5.952 1.00 77.81 313 TYR A O 1
ATOM 2589 N N . GLY A 1 314 ? -12.922 16.230 7.757 1.00 81.25 314 GLY A N 1
ATOM 2590 C CA . GLY A 1 314 ? -12.157 15.149 8.356 1.00 81.25 314 GLY A CA 1
ATOM 2591 C C . GLY A 1 314 ? -12.980 13.872 8.456 1.00 81.25 314 GLY A C 1
ATOM 2592 O O . GLY A 1 314 ? -14.172 13.906 8.751 1.00 81.25 314 GLY A O 1
ATOM 2593 N N . ALA A 1 315 ? -12.334 12.731 8.246 1.00 87.12 315 ALA A N 1
ATOM 2594 C CA . ALA A 1 315 ? -12.894 11.428 8.564 1.00 87.12 315 ALA A CA 1
ATOM 2595 C C . ALA A 1 315 ? -11.853 10.562 9.270 1.00 87.12 315 ALA A C 1
ATOM 2597 O O . ALA A 1 315 ? -10.658 10.627 8.969 1.00 87.12 315 ALA A O 1
ATOM 2598 N N . ILE A 1 316 ? -12.312 9.726 10.193 1.00 91.00 316 ILE A N 1
ATOM 2599 C CA . ILE A 1 316 ? -11.484 8.754 10.897 1.00 91.00 316 ILE A CA 1
ATOM 2600 C C . ILE A 1 316 ? -12.232 7.437 11.045 1.00 91.00 316 ILE A C 1
ATOM 2602 O O . ILE A 1 316 ? -13.396 7.405 11.433 1.00 91.00 316 ILE A O 1
ATOM 2606 N N . ALA A 1 317 ? -11.547 6.351 10.709 1.00 91.62 317 ALA A N 1
ATOM 2607 C CA . ALA A 1 317 ? -12.079 5.004 10.736 1.00 91.62 317 ALA A CA 1
ATOM 2608 C C . ALA A 1 317 ? -11.387 4.176 11.819 1.00 91.62 317 ALA A C 1
ATOM 2610 O O . ALA A 1 317 ? -10.157 4.180 11.946 1.00 91.62 317 ALA A O 1
ATOM 2611 N N . PHE A 1 318 ? -12.191 3.408 12.544 1.00 91.94 318 PHE A N 1
ATOM 2612 C CA . PHE A 1 318 ? -11.754 2.411 13.508 1.00 91.94 318 PHE A CA 1
ATOM 2613 C C . PHE A 1 318 ? -12.318 1.044 13.140 1.00 91.94 318 PHE A C 1
ATOM 2615 O O . PHE A 1 318 ? -13.432 0.937 12.626 1.00 91.94 318 PHE A O 1
ATOM 2622 N N . ILE A 1 319 ? -11.559 -0.004 13.446 1.00 90.75 319 ILE A N 1
ATOM 2623 C CA . ILE A 1 319 ? -12.067 -1.370 13.475 1.00 90.75 319 ILE A CA 1
ATOM 2624 C C . ILE A 1 319 ? -12.408 -1.706 14.920 1.00 90.75 319 ILE A C 1
ATOM 2626 O O . ILE A 1 319 ? -11.570 -1.571 15.814 1.00 90.75 319 ILE A O 1
ATOM 2630 N N . ARG A 1 320 ? -13.651 -2.122 15.141 1.00 90.81 320 ARG A N 1
ATOM 2631 C CA . ARG A 1 320 ? -14.158 -2.603 16.419 1.00 90.81 320 ARG A CA 1
ATOM 2632 C C . ARG A 1 320 ? -14.423 -4.097 16.303 1.00 90.81 320 ARG A C 1
ATOM 2634 O O . ARG A 1 320 ? -15.005 -4.540 15.318 1.00 90.81 320 ARG A O 1
ATOM 2641 N N . TYR A 1 321 ? -13.974 -4.877 17.277 1.00 89.19 321 TYR A N 1
ATOM 2642 C CA . TYR A 1 321 ? -14.185 -6.323 17.288 1.00 89.19 321 TYR A CA 1
ATOM 2643 C C . TYR A 1 321 ? -14.393 -6.848 18.701 1.00 89.19 321 TYR A C 1
ATOM 2645 O O . TYR A 1 321 ? -13.884 -6.268 19.662 1.00 89.19 321 TYR A O 1
ATOM 2653 N N . LYS A 1 322 ? -15.136 -7.948 18.821 1.00 86.62 322 LYS A N 1
ATOM 2654 C CA . LYS A 1 322 ? -15.399 -8.609 20.101 1.00 86.62 322 LYS A CA 1
ATOM 2655 C C . LYS A 1 322 ? -14.463 -9.800 20.296 1.00 86.62 322 LYS A C 1
ATOM 2657 O O . LYS A 1 322 ? -14.404 -10.676 19.435 1.00 86.62 322 LYS A O 1
ATOM 2662 N N . LYS A 1 323 ? -13.760 -9.845 21.429 1.00 82.19 323 LYS A N 1
ATOM 2663 C CA . LYS A 1 323 ? -12.933 -10.979 21.871 1.00 82.19 323 LYS A CA 1
ATOM 2664 C C . LYS A 1 323 ? -13.219 -11.256 23.347 1.00 82.19 323 LYS A C 1
ATOM 2666 O O . LYS A 1 323 ? -13.202 -10.333 24.146 1.00 82.19 323 LYS A O 1
ATOM 2671 N N . ASN A 1 324 ? -13.476 -12.512 23.714 1.00 76.19 324 ASN A N 1
ATOM 2672 C CA . ASN A 1 324 ? -13.687 -12.939 25.110 1.00 76.19 324 ASN A CA 1
ATOM 2673 C C . ASN A 1 324 ? -14.725 -12.098 25.872 1.00 76.19 324 ASN A C 1
ATOM 2675 O O . ASN A 1 324 ? -14.582 -11.829 27.057 1.00 76.19 324 ASN A O 1
ATOM 2679 N N . SER A 1 325 ? -15.796 -11.708 25.174 1.00 79.81 325 SER A N 1
ATOM 2680 C CA . SER A 1 325 ? -16.862 -10.803 25.638 1.00 79.81 325 SER A CA 1
ATOM 2681 C C . SER A 1 325 ? -16.515 -9.313 25.709 1.00 79.81 325 SER A C 1
ATOM 2683 O O . SER A 1 325 ? -17.444 -8.507 25.760 1.00 79.81 325 SER A O 1
ATOM 2685 N N . ASP A 1 326 ? -15.243 -8.940 25.593 1.00 84.69 326 ASP A N 1
ATOM 2686 C CA . ASP A 1 326 ? -14.789 -7.553 25.568 1.00 84.69 326 ASP A CA 1
ATOM 2687 C C . ASP A 1 326 ? -14.755 -6.989 24.146 1.00 84.69 326 ASP A C 1
ATOM 2689 O O . ASP A 1 326 ? -14.446 -7.685 23.173 1.00 84.69 326 ASP A O 1
ATOM 2693 N N . PHE A 1 327 ? -15.042 -5.694 24.014 1.00 88.19 327 PHE A N 1
ATOM 2694 C CA . PHE A 1 327 ? -14.873 -4.984 22.752 1.00 88.19 327 PHE A CA 1
ATOM 2695 C C . PHE A 1 327 ? -13.520 -4.282 22.698 1.00 88.19 327 PHE A C 1
ATOM 2697 O O . PHE A 1 327 ? -13.101 -3.574 23.615 1.00 88.19 327 PHE A O 1
ATOM 2704 N N . HIS A 1 328 ? -12.851 -4.440 21.566 1.00 87.94 328 HIS A N 1
ATOM 2705 C CA . HIS A 1 328 ? -11.591 -3.792 21.2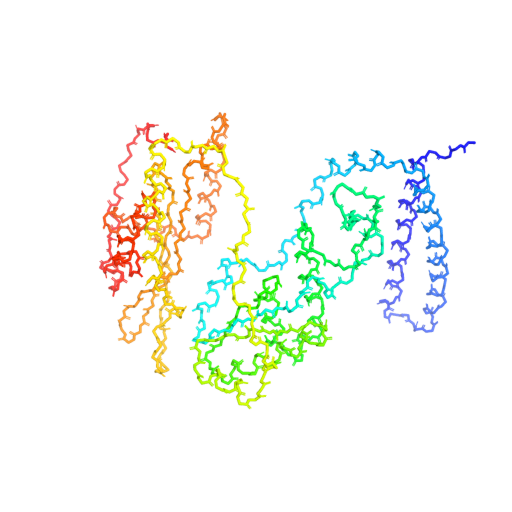57 1.00 87.94 328 HIS A CA 1
ATOM 2706 C C . HIS A 1 328 ? -11.763 -2.865 20.064 1.00 87.94 328 HIS A C 1
ATOM 2708 O O . HIS A 1 328 ? -12.524 -3.160 19.146 1.00 87.94 328 HIS A O 1
ATOM 2714 N N . VAL A 1 329 ? -11.027 -1.758 20.076 1.00 90.00 329 VAL A N 1
ATOM 2715 C CA . VAL A 1 329 ? -11.064 -0.725 19.041 1.00 90.00 329 VAL A CA 1
ATOM 2716 C C . VAL A 1 329 ? -9.636 -0.419 18.629 1.00 90.00 329 VAL A C 1
ATOM 2718 O O . VAL A 1 329 ? -8.791 -0.167 19.487 1.00 90.00 329 VAL A O 1
ATOM 2721 N N . ASN A 1 330 ? -9.370 -0.421 17.327 1.00 90.12 330 ASN A N 1
ATOM 2722 C CA . ASN A 1 330 ? -8.068 -0.066 16.777 1.00 90.12 330 ASN A CA 1
ATOM 2723 C C . ASN A 1 330 ? -8.212 0.918 15.612 1.00 90.12 330 ASN A C 1
ATOM 2725 O O . ASN A 1 330 ? -9.106 0.799 14.774 1.00 90.12 330 ASN A O 1
ATOM 2729 N N . PHE A 1 331 ? -7.306 1.894 15.554 1.00 90.25 331 PHE A N 1
ATOM 2730 C CA . PHE A 1 331 ? -7.244 2.891 14.488 1.00 90.25 331 PHE A CA 1
ATOM 2731 C C . PHE A 1 331 ? -6.973 2.251 13.120 1.00 90.25 331 PHE A C 1
ATOM 2733 O O . PHE A 1 331 ? -6.028 1.469 12.969 1.00 90.25 331 PHE A O 1
ATOM 2740 N N . VAL A 1 332 ? -7.751 2.630 12.102 1.00 89.44 332 VAL A N 1
ATOM 2741 C CA . VAL A 1 332 ? -7.599 2.146 10.720 1.00 89.44 332 VAL A CA 1
ATOM 2742 C C . VAL A 1 332 ? -6.933 3.187 9.836 1.00 89.44 332 VAL A C 1
ATOM 2744 O O . VAL A 1 332 ? -5.885 2.910 9.256 1.00 89.44 332 VAL A O 1
ATOM 2747 N N . SER A 1 333 ? -7.532 4.368 9.736 1.00 88.88 333 SER A N 1
ATOM 2748 C CA . SER A 1 333 ? -7.016 5.484 8.948 1.00 88.88 333 SER A CA 1
ATOM 2749 C C . SER A 1 333 ? -7.741 6.761 9.347 1.00 88.88 333 SER A C 1
ATOM 2751 O O . SER A 1 333 ? -8.901 6.718 9.750 1.00 88.88 333 SER A O 1
ATOM 2753 N N . SER A 1 334 ? -7.093 7.902 9.147 1.00 86.44 334 SER A N 1
ATOM 2754 C CA . SER A 1 334 ? -7.732 9.215 9.130 1.00 86.44 334 SER A CA 1
ATOM 2755 C C . SER A 1 334 ? -7.417 9.920 7.816 1.00 86.44 334 SER A C 1
ATOM 2757 O O . SER A 1 334 ? -6.433 9.600 7.146 1.00 86.44 334 SER A O 1
ATOM 2759 N N . LYS A 1 335 ? -8.285 10.842 7.408 1.00 83.69 335 LYS A N 1
ATOM 2760 C CA . LYS A 1 335 ? -8.086 11.680 6.227 1.00 83.69 335 LYS A CA 1
ATOM 2761 C C . LYS A 1 335 ? -8.691 13.053 6.477 1.00 83.69 335 LYS A C 1
ATOM 2763 O O . LYS A 1 335 ? -9.831 13.138 6.922 1.00 83.69 335 LYS A O 1
ATOM 2768 N N . ALA A 1 336 ? -7.938 14.098 6.159 1.00 74.00 336 ALA A N 1
ATOM 2769 C CA . ALA A 1 336 ? -8.412 15.475 6.129 1.00 74.00 336 ALA A CA 1
ATOM 2770 C C . ALA A 1 336 ? -8.256 16.024 4.711 1.00 74.00 336 ALA A C 1
ATOM 2772 O O . ALA A 1 336 ? -7.259 15.738 4.047 1.00 74.00 336 ALA A O 1
ATOM 2773 N N . HIS A 1 337 ? -9.211 16.830 4.262 1.00 67.38 337 HIS A N 1
ATOM 2774 C CA . HIS A 1 337 ? -9.103 17.595 3.019 1.00 67.38 337 HIS A CA 1
ATOM 2775 C C . HIS A 1 337 ? -9.372 19.065 3.297 1.00 67.38 337 HIS A C 1
ATOM 2777 O O . HIS A 1 337 ? -10.400 19.394 3.884 1.00 67.38 337 HIS A O 1
ATOM 2783 N N . SER A 1 338 ? -8.455 19.942 2.878 1.00 56.97 338 SER A N 1
ATOM 2784 C CA . SER A 1 338 ? -8.572 21.381 3.125 1.00 56.97 338 SER A CA 1
ATOM 2785 C C . SER A 1 338 ? -9.724 22.004 2.338 1.00 56.97 338 SER A C 1
ATOM 2787 O O . SER A 1 338 ? -9.892 21.750 1.144 1.00 56.97 338 SER A O 1
ATOM 2789 N N . THR A 1 339 ? -10.450 22.913 2.984 1.00 54.22 339 THR A N 1
ATOM 2790 C CA . THR A 1 339 ? -11.439 23.788 2.344 1.00 54.22 339 THR A CA 1
ATOM 2791 C C . THR A 1 339 ? -10.819 24.740 1.319 1.00 54.22 339 THR A C 1
ATOM 2793 O O . THR A 1 339 ? -11.541 25.267 0.489 1.00 54.22 339 THR A O 1
ATOM 2796 N N . VAL A 1 340 ? -9.493 24.921 1.264 1.00 46.66 340 VAL A N 1
ATOM 2797 C CA . VAL A 1 340 ? -8.839 25.699 0.192 1.00 46.66 340 VAL A CA 1
ATOM 2798 C C . VAL A 1 340 ? -8.983 25.006 -1.170 1.00 46.66 340 VAL A C 1
ATOM 2800 O O . VAL A 1 340 ? -9.210 25.685 -2.168 1.00 46.66 340 VAL A O 1
ATOM 2803 N N . ALA A 1 341 ? -8.974 23.668 -1.219 1.00 40.81 341 ALA A N 1
ATOM 2804 C CA . ALA A 1 341 ? -9.326 22.921 -2.430 1.00 40.81 341 ALA A CA 1
ATOM 2805 C C . ALA A 1 341 ? -10.815 23.098 -2.794 1.00 40.81 341 ALA A C 1
ATOM 2807 O O . ALA A 1 341 ? -11.163 23.176 -3.969 1.00 40.81 341 ALA A O 1
ATOM 2808 N N . LEU A 1 342 ? -11.686 23.249 -1.791 1.00 38.97 342 LEU A N 1
ATOM 2809 C CA . LEU A 1 342 ? -13.096 23.613 -1.960 1.00 38.97 342 LEU A CA 1
ATOM 2810 C C . LEU A 1 342 ? -13.242 25.050 -2.498 1.00 38.97 342 LEU A C 1
ATOM 2812 O O . LEU A 1 342 ? -14.059 25.289 -3.377 1.00 38.97 342 LEU A O 1
ATOM 2816 N N . SER A 1 343 ? -12.414 25.994 -2.044 1.00 41.41 343 SER A N 1
ATOM 2817 C CA . SER A 1 343 ? -12.346 27.370 -2.551 1.00 41.41 343 SER A CA 1
ATOM 2818 C C . SER A 1 343 ? -11.807 27.443 -3.984 1.00 41.41 343 SER A C 1
ATOM 2820 O O . SER A 1 343 ? -12.271 28.274 -4.758 1.00 41.41 343 SER A O 1
ATOM 2822 N N . TRP A 1 344 ? -10.885 26.551 -4.370 1.00 36.75 344 TRP A N 1
ATOM 2823 C CA . TRP A 1 344 ? -10.414 26.406 -5.757 1.00 36.75 344 TRP A CA 1
ATOM 2824 C C . TRP A 1 344 ? -11.504 25.826 -6.671 1.00 36.75 344 TRP A C 1
ATOM 2826 O O . TRP A 1 344 ? -11.648 26.260 -7.810 1.00 36.75 344 TRP A O 1
ATOM 2836 N N . ILE A 1 345 ? -12.328 24.911 -6.153 1.00 39.38 345 ILE A N 1
ATOM 2837 C CA . ILE A 1 345 ? -13.518 24.371 -6.834 1.00 39.38 345 ILE A CA 1
ATOM 2838 C C . ILE A 1 345 ? -14.659 25.408 -6.901 1.00 39.38 345 ILE A C 1
ATOM 2840 O O . ILE A 1 345 ? -15.478 25.378 -7.815 1.00 39.38 345 ILE A O 1
ATOM 2844 N N . ARG A 1 346 ? -14.713 26.362 -5.966 1.00 38.84 346 ARG A N 1
ATOM 2845 C CA . ARG A 1 346 ? -15.755 27.402 -5.863 1.00 38.84 346 ARG A CA 1
ATOM 2846 C C . ARG A 1 346 ? -15.489 28.675 -6.675 1.00 38.84 346 ARG A C 1
ATOM 2848 O O . ARG A 1 346 ? -16.251 29.637 -6.558 1.00 38.84 346 ARG A O 1
ATOM 2855 N N . GLY A 1 347 ? -14.474 28.683 -7.540 1.00 42.69 347 GLY A N 1
ATOM 2856 C CA . GLY A 1 347 ? -14.345 29.693 -8.593 1.00 42.69 347 GLY A CA 1
ATOM 2857 C C . GLY A 1 347 ? -15.568 29.689 -9.526 1.00 42.69 347 GLY A C 1
ATOM 2858 O O . GLY A 1 347 ? -15.885 28.671 -10.124 1.00 42.69 347 GLY A O 1
ATOM 2859 N N . TYR A 1 348 ? -16.259 30.833 -9.603 1.00 36.53 348 TYR A N 1
ATOM 2860 C CA . TYR A 1 348 ? -17.557 31.113 -10.251 1.00 36.53 348 TYR A CA 1
ATOM 2861 C C . TYR A 1 348 ? -18.705 30.108 -10.004 1.00 36.53 348 TYR A C 1
ATOM 2863 O O . TYR A 1 348 ? -18.893 29.089 -10.659 1.00 36.53 348 TYR A O 1
ATOM 2871 N N . ALA A 1 349 ? -19.562 30.508 -9.064 1.00 42.97 349 ALA A N 1
ATOM 2872 C CA . ALA A 1 349 ? -20.359 29.653 -8.196 1.00 42.97 349 ALA A CA 1
ATOM 2873 C C . ALA A 1 349 ? -21.853 29.480 -8.559 1.00 42.97 349 ALA A C 1
ATOM 2875 O O . ALA A 1 349 ? -22.642 29.101 -7.698 1.00 42.97 349 ALA A O 1
ATOM 2876 N N . LYS A 1 350 ? -22.309 29.726 -9.796 1.00 44.59 350 LYS A N 1
ATOM 2877 C CA . LYS A 1 350 ? -23.763 29.677 -10.102 1.00 44.59 350 LYS A CA 1
ATOM 2878 C C . LYS A 1 350 ? -24.363 28.278 -10.371 1.00 44.59 350 LYS A C 1
ATOM 2880 O O . LYS A 1 350 ? -25.531 28.208 -10.741 1.00 44.59 350 LYS A O 1
ATOM 2885 N N . GLN A 1 351 ? -23.618 27.176 -10.212 1.00 43.97 351 GLN A N 1
ATOM 2886 C CA . GLN A 1 351 ? -24.009 25.853 -10.749 1.00 43.97 351 GLN A CA 1
ATOM 2887 C C . GLN A 1 351 ? -23.999 24.658 -9.778 1.00 43.97 351 GLN A C 1
ATOM 2889 O O . GLN A 1 351 ? -24.179 23.529 -10.228 1.00 43.97 351 GLN A O 1
ATOM 2894 N N . TRP A 1 352 ? -23.856 24.830 -8.463 1.00 51.06 352 TRP A N 1
ATOM 2895 C CA . TRP A 1 352 ? -23.829 23.667 -7.561 1.00 51.06 352 TRP A CA 1
ATOM 2896 C C . TRP A 1 352 ? -25.242 23.161 -7.209 1.00 51.06 352 TRP A C 1
ATOM 2898 O O . TRP A 1 352 ? -25.780 23.392 -6.132 1.00 51.06 352 TRP A O 1
ATOM 2908 N N . LYS A 1 353 ? -25.825 22.450 -8.181 1.00 54.97 353 LYS A N 1
ATOM 2909 C CA . LYS A 1 353 ? -26.929 21.477 -8.103 1.00 54.97 353 LYS A CA 1
ATOM 2910 C C . LYS A 1 353 ? -26.393 20.126 -8.683 1.00 54.97 353 LYS A C 1
ATOM 2912 O O . LYS A 1 353 ? -25.223 20.040 -9.045 1.00 54.97 353 LYS A O 1
ATOM 2917 N N . PRO A 1 354 ? -27.215 19.077 -8.838 1.00 50.00 354 PRO A N 1
ATOM 2918 C CA . PRO A 1 354 ? -26.901 17.622 -8.816 1.00 50.00 354 PRO A CA 1
ATOM 2919 C C . PRO A 1 354 ? -25.810 16.999 -7.919 1.00 50.00 354 PRO A C 1
ATOM 2921 O O . PRO A 1 354 ? -26.042 15.921 -7.380 1.00 50.00 354 PRO A O 1
ATOM 2924 N N . PHE A 1 355 ? -24.632 17.606 -7.747 1.00 49.31 355 PHE A N 1
ATOM 2925 C CA . PHE A 1 355 ? -23.469 16.930 -7.141 1.00 49.31 355 PHE A CA 1
ATOM 2926 C C . PHE A 1 355 ? -23.725 16.422 -5.711 1.00 49.31 355 PHE A C 1
ATOM 2928 O O . PHE A 1 355 ? -23.446 15.265 -5.411 1.00 49.31 355 PHE A O 1
ATOM 2935 N N . VAL A 1 356 ? -24.303 17.259 -4.844 1.00 53.19 356 VAL A N 1
ATOM 2936 C CA . VAL A 1 356 ? -24.603 16.891 -3.448 1.00 53.19 356 VAL A CA 1
ATOM 2937 C C . VAL A 1 356 ? -25.660 15.786 -3.384 1.00 53.19 356 VAL A C 1
ATOM 2939 O O . VAL A 1 356 ? -25.473 14.814 -2.663 1.00 53.19 356 VAL A O 1
ATOM 2942 N N . SER A 1 357 ? -26.723 15.879 -4.191 1.00 49.12 357 SER A N 1
ATOM 2943 C CA . SER A 1 357 ? -27.776 14.855 -4.251 1.00 49.12 357 SER A CA 1
ATOM 2944 C C . SER A 1 357 ? -27.232 13.509 -4.730 1.00 49.12 357 SER A C 1
ATOM 2946 O O . SER A 1 357 ? -27.541 12.495 -4.117 1.00 49.12 357 SER A O 1
ATOM 2948 N N . ASN A 1 358 ? -26.362 13.498 -5.745 1.00 58.62 358 ASN A N 1
ATOM 2949 C CA . ASN A 1 358 ? -25.726 12.271 -6.230 1.00 58.62 358 ASN A CA 1
ATOM 2950 C C . ASN A 1 358 ? -24.812 11.637 -5.172 1.00 58.62 358 ASN A C 1
ATOM 2952 O O . ASN A 1 358 ? -24.779 10.419 -5.061 1.00 58.62 358 ASN A O 1
ATOM 2956 N N . ARG A 1 359 ? -24.095 12.440 -4.371 1.00 60.03 359 ARG A N 1
ATOM 2957 C CA . ARG A 1 359 ? -23.253 11.927 -3.275 1.00 60.03 359 ARG A CA 1
ATOM 2958 C C . ARG A 1 359 ? -24.070 11.422 -2.096 1.00 60.03 359 ARG A C 1
ATOM 2960 O O . ARG A 1 359 ? -23.724 10.394 -1.531 1.00 60.03 359 ARG A O 1
ATOM 2967 N N . VAL A 1 360 ? -25.152 12.109 -1.738 1.00 55.31 360 VAL A N 1
ATOM 2968 C CA . VAL A 1 360 ? -26.079 11.637 -0.702 1.00 55.31 360 VAL A CA 1
ATOM 2969 C C . VAL A 1 360 ? -26.750 10.336 -1.144 1.00 55.31 360 VAL A C 1
ATOM 2971 O O . VAL A 1 360 ? -26.787 9.404 -0.351 1.00 55.31 360 VAL A O 1
ATOM 2974 N N . HIS A 1 361 ? -27.188 10.231 -2.404 1.00 57.28 361 HIS A N 1
ATOM 2975 C CA . HIS A 1 361 ? -27.713 8.982 -2.967 1.00 57.28 361 HIS A CA 1
ATOM 2976 C C . HIS A 1 361 ? -26.659 7.874 -2.974 1.00 57.28 361 HIS A C 1
ATOM 2978 O O . HIS A 1 361 ? -26.931 6.808 -2.451 1.00 57.28 361 HIS A O 1
ATOM 2984 N N . GLU A 1 362 ? -25.439 8.129 -3.458 1.00 65.38 362 GLU A N 1
ATOM 2985 C CA . GLU A 1 362 ? -24.341 7.147 -3.432 1.00 65.38 362 GLU A CA 1
ATOM 2986 C C . GLU A 1 362 ? -24.095 6.628 -2.007 1.00 65.38 362 GLU A C 1
ATOM 2988 O O . GLU A 1 362 ? -23.958 5.433 -1.771 1.00 65.38 362 GLU A O 1
ATOM 2993 N N . ILE A 1 363 ? -24.094 7.529 -1.029 1.00 64.31 363 ILE A N 1
ATOM 2994 C CA . ILE A 1 363 ? -23.907 7.185 0.374 1.00 64.31 363 ILE A CA 1
ATOM 2995 C C . ILE A 1 363 ? -25.104 6.382 0.934 1.00 64.31 363 ILE A C 1
ATOM 2997 O O . ILE A 1 363 ? -24.890 5.442 1.701 1.00 64.31 363 ILE A O 1
ATOM 3001 N N . GLN A 1 364 ? -26.344 6.721 0.572 1.00 63.66 364 GLN A N 1
ATOM 3002 C CA . GLN A 1 364 ? -27.561 6.001 0.984 1.00 63.66 364 GLN A CA 1
ATOM 3003 C C . GLN A 1 364 ? -27.724 4.647 0.274 1.00 63.66 364 GLN A C 1
ATOM 3005 O O . GLN A 1 364 ? -28.257 3.712 0.863 1.00 63.66 364 GLN A O 1
ATOM 3010 N N . ASP A 1 365 ? -27.221 4.518 -0.953 1.00 69.06 365 ASP A N 1
ATOM 3011 C CA . ASP A 1 365 ? -27.173 3.263 -1.706 1.00 69.06 365 ASP A CA 1
ATOM 3012 C C . ASP A 1 365 ? -26.115 2.317 -1.119 1.00 69.06 365 ASP A C 1
ATOM 3014 O O . ASP A 1 365 ? -26.309 1.103 -1.060 1.00 69.06 365 ASP A O 1
ATOM 3018 N N . LEU A 1 366 ? -24.985 2.869 -0.660 1.00 74.94 366 LEU A N 1
ATOM 3019 C CA . LEU A 1 366 ? -23.877 2.100 -0.087 1.00 74.94 366 LEU A CA 1
ATOM 3020 C C . LEU A 1 366 ? -24.033 1.816 1.415 1.00 74.94 366 LEU A C 1
ATOM 3022 O O . LEU A 1 366 ? -23.352 0.928 1.934 1.00 74.94 366 LEU A O 1
ATOM 3026 N N . THR A 1 367 ? -24.875 2.561 2.141 1.00 70.81 367 THR A N 1
ATOM 3027 C CA . THR A 1 367 ? -24.997 2.449 3.604 1.00 70.81 367 THR A CA 1
ATOM 3028 C C . THR A 1 367 ? -26.442 2.560 4.080 1.00 70.81 367 THR A C 1
ATOM 3030 O O . THR A 1 367 ? -27.221 3.345 3.560 1.00 70.81 367 THR A O 1
ATOM 3033 N N . ASN A 1 368 ? -26.800 1.817 5.131 1.00 73.19 368 ASN A N 1
ATOM 3034 C CA . ASN A 1 368 ? -28.111 1.959 5.766 1.00 73.19 368 ASN A CA 1
ATOM 3035 C C . ASN A 1 368 ? -28.151 3.249 6.618 1.00 73.19 368 ASN A C 1
ATOM 3037 O O . ASN A 1 368 ? -27.384 3.337 7.585 1.00 73.19 368 ASN A O 1
ATOM 3041 N N . PRO A 1 369 ? -29.060 4.209 6.344 1.00 66.56 369 PRO A N 1
ATOM 3042 C CA . PRO A 1 369 ? -29.197 5.435 7.136 1.00 66.56 369 PRO A CA 1
ATOM 3043 C C . PRO A 1 369 ? -29.477 5.196 8.626 1.00 66.56 369 PRO A C 1
ATOM 3045 O O . PRO A 1 369 ? -29.126 6.026 9.459 1.00 66.56 369 PRO A O 1
ATOM 3048 N N . GLN A 1 370 ? -30.060 4.050 8.995 1.00 68.94 370 GLN A N 1
ATOM 3049 C CA . GLN A 1 370 ? -30.299 3.690 10.401 1.00 68.94 370 GLN A CA 1
ATOM 3050 C C . GLN A 1 370 ? -29.005 3.488 11.202 1.00 68.94 370 GLN A C 1
ATOM 3052 O O . GLN A 1 370 ? -29.020 3.578 12.428 1.00 68.94 370 GLN A O 1
ATOM 3057 N N . ASN A 1 371 ? -27.878 3.252 10.525 1.00 72.75 371 ASN A N 1
ATOM 3058 C CA . ASN A 1 371 ? -26.579 3.093 11.174 1.00 72.75 371 ASN A CA 1
ATOM 3059 C C . ASN A 1 371 ? -25.939 4.438 11.551 1.00 72.75 371 ASN A C 1
ATOM 3061 O O . ASN A 1 371 ? -24.890 4.459 12.195 1.00 72.75 371 ASN A O 1
ATOM 3065 N N . TRP A 1 372 ? -26.525 5.562 11.132 1.00 73.06 372 TRP A N 1
ATOM 3066 C CA . TRP A 1 372 ? -25.925 6.877 11.310 1.00 73.06 372 TRP A CA 1
ATOM 3067 C C . TRP A 1 372 ? -26.294 7.438 12.670 1.00 73.06 372 TRP A C 1
ATOM 3069 O O . TRP A 1 372 ? -27.455 7.406 13.089 1.00 73.06 372 TRP A O 1
ATOM 3079 N N . ARG A 1 373 ? -25.283 7.956 13.367 1.00 74.81 373 ARG A N 1
ATOM 3080 C CA . ARG A 1 373 ? -25.453 8.524 14.698 1.00 74.81 373 ARG A CA 1
ATOM 3081 C C . ARG A 1 373 ? -24.803 9.888 14.801 1.00 74.81 373 ARG A C 1
ATOM 3083 O O . ARG A 1 373 ? -23.686 10.080 14.324 1.00 74.81 373 ARG A O 1
ATOM 3090 N N . PHE A 1 374 ? -25.491 10.819 15.453 1.00 74.19 374 PHE A N 1
ATOM 3091 C CA . PHE A 1 374 ? -24.893 12.101 15.805 1.00 74.19 374 PHE A CA 1
ATOM 3092 C C . PHE A 1 374 ? -23.995 11.946 17.034 1.00 74.19 374 PHE A C 1
ATOM 3094 O O . PHE A 1 374 ? -24.386 11.357 18.043 1.00 74.19 374 PHE A O 1
ATOM 3101 N N . VAL A 1 375 ? -22.788 12.503 16.952 1.00 78.44 375 VAL A N 1
ATOM 3102 C CA . VAL A 1 375 ? -21.810 12.527 18.042 1.00 78.44 375 VAL A CA 1
ATOM 3103 C C . VAL A 1 375 ? -21.361 13.970 18.234 1.00 78.44 375 VAL A C 1
ATOM 3105 O O . VAL A 1 375 ? -20.891 14.601 17.290 1.00 78.44 375 VAL A O 1
ATOM 3108 N N . LYS A 1 376 ? -21.487 14.490 19.461 1.00 79.75 376 LYS A N 1
ATOM 3109 C CA . LYS A 1 376 ? -21.038 15.849 19.805 1.00 79.75 376 LYS A CA 1
ATOM 3110 C C . LYS A 1 376 ? -19.543 16.020 19.512 1.00 79.75 376 LYS A C 1
ATOM 3112 O O . LYS A 1 376 ? -18.772 15.078 19.709 1.00 79.75 376 LYS A O 1
ATOM 3117 N N . GLY A 1 377 ? -19.129 17.217 19.091 1.00 75.12 377 GLY A N 1
ATOM 3118 C CA . GLY A 1 377 ? -17.751 17.511 18.671 1.00 75.12 377 GLY A CA 1
ATOM 3119 C C . GLY A 1 377 ? -16.689 17.107 19.702 1.00 75.12 377 GLY A C 1
ATOM 3120 O O . GLY A 1 377 ? -15.680 16.497 19.354 1.00 75.12 377 GLY A O 1
ATOM 3121 N N . GLU A 1 378 ? -16.950 17.298 21.000 1.00 83.38 378 GLU A N 1
ATOM 3122 C CA . GLU A 1 378 ? -16.020 16.925 22.078 1.00 83.38 378 GLU A CA 1
ATOM 3123 C C . GLU A 1 378 ? -15.849 15.405 22.244 1.00 83.38 378 GLU A C 1
ATOM 3125 O O . GLU A 1 378 ? -14.933 14.937 22.925 1.00 83.38 378 GLU A O 1
ATOM 3130 N N . GLN A 1 379 ? -16.719 14.610 21.631 1.00 82.62 379 GLN A N 1
ATOM 3131 C CA . GLN A 1 379 ? -16.650 13.151 21.611 1.00 82.62 379 GLN A CA 1
ATOM 3132 C C . GLN A 1 379 ? -16.302 12.605 20.221 1.00 82.62 379 GLN A C 1
ATOM 3134 O O . GLN A 1 379 ? -15.967 11.426 20.106 1.00 82.62 379 GLN A O 1
ATOM 3139 N N . ASN A 1 380 ? -16.328 13.453 19.190 1.00 84.50 380 ASN A N 1
ATOM 3140 C CA . ASN A 1 380 ? -16.041 13.099 17.811 1.00 84.50 380 ASN A CA 1
ATOM 3141 C C . ASN A 1 380 ? -14.525 13.220 17.527 1.00 84.50 380 ASN A C 1
ATOM 3143 O O . ASN A 1 380 ? -13.966 14.318 17.539 1.00 84.50 380 ASN A O 1
ATOM 3147 N N . PRO A 1 381 ? -13.800 12.117 17.271 1.00 88.88 381 PRO A N 1
ATOM 3148 C CA . PRO A 1 381 ? -12.390 12.189 16.899 1.00 88.88 381 PRO A CA 1
ATOM 3149 C C . PRO A 1 381 ? -12.142 12.895 15.555 1.00 88.88 381 PRO A C 1
ATOM 3151 O O . PRO A 1 381 ? -11.053 13.434 15.366 1.00 88.88 381 PRO A O 1
ATOM 3154 N N . ALA A 1 382 ? -13.123 12.943 14.645 1.00 85.69 382 ALA A N 1
ATOM 3155 C CA . ALA A 1 382 ? -12.983 13.645 13.369 1.00 85.69 382 ALA A CA 1
ATOM 3156 C C . ALA A 1 382 ? -12.890 15.173 13.529 1.00 85.69 382 ALA A C 1
ATOM 3158 O O . ALA A 1 382 ? -12.285 15.814 12.676 1.00 85.69 382 ALA A O 1
ATOM 3159 N N . ASP A 1 383 ? -13.373 15.737 14.644 1.00 86.00 383 ASP A N 1
ATOM 3160 C CA . ASP A 1 383 ? -13.254 17.170 14.968 1.00 86.00 383 ASP A CA 1
ATOM 3161 C C . ASP A 1 383 ? -11.789 17.629 15.091 1.00 86.00 383 ASP A C 1
ATOM 3163 O O . ASP A 1 383 ? -11.400 18.707 14.644 1.00 86.00 383 ASP A O 1
ATOM 3167 N N . ILE A 1 384 ? -10.920 16.747 15.596 1.00 85.62 384 ILE A N 1
ATOM 3168 C CA . ILE A 1 384 ? -9.471 17.001 15.677 1.00 85.62 384 ILE A CA 1
ATOM 3169 C C . ILE A 1 384 ? -8.875 17.081 14.268 1.00 85.62 384 ILE A C 1
ATOM 3171 O O . ILE A 1 384 ? -8.020 17.916 13.978 1.00 85.62 384 ILE A O 1
ATOM 3175 N N . VAL A 1 385 ? -9.341 16.197 13.384 1.00 82.88 385 VAL A N 1
ATOM 3176 C CA . VAL A 1 385 ? -8.862 16.069 12.005 1.00 82.88 385 VAL A CA 1
ATOM 3177 C C . VAL A 1 385 ? -9.360 17.235 11.143 1.00 82.88 385 VAL A C 1
ATOM 3179 O O . VAL A 1 385 ? -8.613 17.721 10.297 1.00 82.88 385 VAL A O 1
ATOM 3182 N N . SER A 1 386 ? -10.589 17.708 11.367 1.00 78.25 386 SER A N 1
ATOM 3183 C CA . SER A 1 386 ? -11.211 18.809 10.624 1.00 78.25 386 SER A CA 1
ATOM 3184 C C . SER A 1 386 ? -10.671 20.182 11.048 1.00 78.25 386 SER A C 1
ATOM 3186 O O . SER A 1 386 ? -10.500 21.058 10.199 1.00 78.25 386 SER A O 1
ATOM 3188 N N . ARG A 1 387 ? -10.371 20.405 12.337 1.00 80.69 387 ARG A N 1
ATOM 3189 C CA . ARG A 1 387 ? -9.876 21.699 12.861 1.00 80.69 387 ARG A CA 1
ATOM 3190 C C . ARG A 1 387 ? -8.350 21.805 12.904 1.00 80.69 387 ARG A C 1
ATOM 3192 O O . ARG A 1 387 ? -7.816 22.922 12.908 1.00 80.69 387 ARG A O 1
ATOM 3199 N N . GLY A 1 388 ? -7.667 20.662 12.884 1.00 77.62 388 GLY A N 1
ATOM 3200 C CA . GLY A 1 388 ? -6.221 20.524 13.038 1.00 77.62 388 GLY A CA 1
ATOM 3201 C C . GLY A 1 388 ? -5.776 20.536 14.504 1.00 77.62 388 GLY A C 1
ATOM 3202 O O . GLY A 1 388 ? -6.419 21.144 15.357 1.00 77.62 388 GLY A O 1
ATOM 3203 N N . CYS A 1 389 ? -4.640 19.898 14.788 1.00 84.19 389 CYS A N 1
ATOM 3204 C CA . CYS A 1 389 ? -3.980 19.913 16.096 1.00 84.19 389 CYS A CA 1
ATOM 3205 C C . CYS A 1 389 ? -2.457 20.029 15.942 1.00 84.19 389 CYS A C 1
ATOM 3207 O O . CYS A 1 389 ? -1.922 19.803 14.855 1.00 84.19 389 CYS A O 1
ATOM 3209 N N . SER A 1 390 ? -1.761 20.382 17.022 1.00 84.00 390 SER A N 1
ATOM 3210 C CA . SER A 1 390 ? -0.291 20.330 17.066 1.00 84.00 390 SER A CA 1
ATOM 3211 C C . SER A 1 390 ? 0.227 18.888 17.102 1.00 84.00 390 SER A C 1
ATOM 3213 O O . SER A 1 390 ? -0.512 17.966 17.460 1.00 84.00 390 SER A O 1
ATOM 3215 N N . ALA A 1 391 ? 1.505 18.679 16.772 1.00 83.50 391 ALA A N 1
ATOM 3216 C CA . ALA A 1 391 ? 2.142 17.361 16.887 1.00 83.50 391 ALA A CA 1
ATOM 3217 C C . ALA A 1 391 ? 2.137 16.818 18.329 1.00 83.50 391 ALA A C 1
ATOM 3219 O O . ALA A 1 391 ? 1.881 15.635 18.549 1.00 83.50 391 ALA A O 1
ATOM 3220 N N . GLU A 1 392 ? 2.350 17.680 19.327 1.00 82.62 392 GLU A N 1
ATOM 3221 C CA . GLU A 1 392 ? 2.318 17.280 20.738 1.00 82.62 392 GLU A CA 1
ATOM 3222 C C . GLU A 1 392 ? 0.920 16.808 21.162 1.00 82.62 392 GLU A C 1
ATOM 3224 O O . GLU A 1 392 ? 0.774 15.764 21.805 1.00 82.62 392 GLU A O 1
ATOM 3229 N N . GLU A 1 393 ? -0.117 17.558 20.777 1.00 85.62 393 GLU A N 1
ATOM 3230 C CA . GLU A 1 393 ? -1.501 17.150 21.004 1.00 85.62 393 GLU A CA 1
ATOM 3231 C C . GLU A 1 393 ? -1.793 15.844 20.275 1.00 85.62 393 GLU A C 1
ATOM 3233 O O . GLU A 1 393 ? -2.357 14.944 20.887 1.00 85.62 393 GLU A O 1
ATOM 3238 N N . LEU A 1 394 ? -1.366 15.710 19.014 1.00 86.25 394 LEU A N 1
ATOM 3239 C CA . LEU A 1 394 ? -1.559 14.510 18.203 1.00 86.25 394 LEU A CA 1
ATOM 3240 C C . LEU A 1 394 ? -1.026 13.263 18.917 1.00 86.25 394 LEU A C 1
ATOM 3242 O O . LEU A 1 394 ? -1.753 12.282 19.045 1.00 86.25 394 LEU A O 1
ATOM 3246 N N . LEU A 1 395 ? 0.206 13.311 19.428 1.00 85.31 395 LEU A N 1
ATOM 3247 C CA . LEU A 1 395 ? 0.848 12.195 20.135 1.00 85.31 395 LEU A CA 1
ATOM 3248 C C . LEU A 1 395 ? 0.107 11.808 21.422 1.00 85.31 395 LEU A C 1
ATOM 3250 O O . LEU A 1 395 ? 0.006 10.630 21.761 1.00 85.31 395 LEU A O 1
ATOM 3254 N N . LYS A 1 396 ? -0.444 12.793 22.140 1.00 86.19 396 LYS A N 1
ATOM 3255 C CA . LYS A 1 396 ? -1.153 12.581 23.414 1.00 86.19 396 LYS A CA 1
ATOM 3256 C C . LYS A 1 396 ? -2.648 12.289 23.231 1.00 86.19 396 LYS A C 1
ATOM 3258 O O . LYS A 1 396 ? -3.317 11.889 24.191 1.00 86.19 396 LYS A O 1
ATOM 3263 N N . ASN A 1 397 ? -3.200 12.474 22.029 1.00 87.38 397 ASN A N 1
ATOM 3264 C CA . ASN A 1 397 ? -4.640 12.419 21.795 1.00 87.38 397 ASN A CA 1
ATOM 3265 C C . ASN A 1 397 ? -5.176 10.983 21.757 1.00 87.38 397 ASN A C 1
ATOM 3267 O O . ASN A 1 397 ? -5.313 10.360 20.703 1.00 87.38 397 ASN A O 1
ATOM 3271 N N . ARG A 1 398 ? -5.563 10.464 22.925 1.00 86.56 398 ARG A N 1
ATOM 3272 C CA . ARG A 1 398 ? -6.166 9.128 23.022 1.00 86.56 398 ARG A CA 1
ATOM 3273 C C . ARG A 1 398 ? -7.447 8.979 22.202 1.00 86.56 398 ARG A C 1
ATOM 3275 O O . ARG A 1 398 ? -7.675 7.902 21.667 1.00 86.56 398 ARG A O 1
ATOM 3282 N N . ARG A 1 399 ? -8.265 10.033 22.084 1.00 88.94 399 ARG A N 1
ATOM 3283 C CA . ARG A 1 399 ? -9.533 9.987 21.334 1.00 88.94 399 ARG A CA 1
ATOM 3284 C C . ARG A 1 399 ? -9.279 9.725 19.851 1.00 88.94 399 ARG A C 1
ATOM 3286 O O . ARG A 1 399 ? -10.004 8.946 19.244 1.00 88.94 399 ARG A O 1
ATOM 3293 N N . LEU A 1 400 ? -8.233 10.327 19.289 1.00 87.44 400 LEU A N 1
ATOM 3294 C CA . LEU A 1 400 ? -7.835 10.098 17.904 1.00 87.44 400 LEU A CA 1
ATOM 3295 C C . LEU A 1 400 ? -7.348 8.660 17.675 1.00 87.44 400 LEU A C 1
ATOM 3297 O O . LEU A 1 400 ? -7.767 8.017 16.721 1.00 87.44 400 LEU A O 1
ATOM 3301 N N . TRP A 1 401 ? -6.484 8.136 18.546 1.00 88.56 401 TRP A N 1
ATOM 3302 C CA . TRP A 1 401 ? -5.842 6.835 18.315 1.00 88.56 401 TRP A CA 1
ATOM 3303 C C . TRP A 1 401 ? -6.657 5.628 18.793 1.00 88.56 401 TRP A C 1
ATOM 3305 O O . TRP A 1 401 ? -6.492 4.527 18.265 1.00 88.56 401 TRP A O 1
ATOM 3315 N N . HIS A 1 402 ? -7.552 5.818 19.763 1.00 88.56 402 HIS A N 1
ATOM 3316 C CA . HIS A 1 402 ? -8.314 4.738 20.402 1.00 88.56 402 HIS A CA 1
ATOM 3317 C C . HIS A 1 402 ? -9.834 4.917 20.320 1.00 88.56 402 HIS A C 1
ATOM 3319 O O . HIS A 1 402 ? -10.573 4.033 20.749 1.00 88.56 402 HIS A O 1
ATOM 3325 N N . GLY A 1 403 ? -10.307 6.034 19.765 1.00 89.19 403 GLY A N 1
ATOM 3326 C CA . GLY A 1 403 ? -11.722 6.381 19.759 1.00 89.19 403 GLY A CA 1
ATOM 3327 C C . GLY A 1 403 ? -12.231 6.831 21.138 1.00 89.19 403 GLY A C 1
ATOM 3328 O O . GLY A 1 403 ? -11.487 6.866 22.124 1.00 89.19 403 GLY A O 1
ATOM 3329 N N . PRO A 1 404 ? -13.509 7.227 21.227 1.00 90.44 404 PRO A N 1
ATOM 3330 C CA . PRO A 1 404 ? -14.144 7.556 22.498 1.00 90.44 404 PRO A CA 1
ATOM 3331 C C . PRO A 1 404 ? -14.375 6.298 23.353 1.00 90.44 404 PRO A C 1
ATOM 3333 O O . PRO A 1 404 ? -14.643 5.222 22.828 1.00 90.44 404 PRO A O 1
ATOM 3336 N N . HIS A 1 405 ? -14.326 6.432 24.684 1.00 89.75 405 HIS A N 1
ATOM 3337 C CA . HIS A 1 405 ? -14.392 5.285 25.605 1.00 89.75 405 HIS A CA 1
ATOM 3338 C C . HIS A 1 405 ? -15.653 4.423 25.437 1.00 89.75 405 HIS A C 1
ATOM 3340 O O . HIS A 1 405 ? -15.580 3.203 25.507 1.00 89.75 405 HIS A O 1
ATOM 3346 N N . TRP A 1 406 ? -16.805 5.030 25.148 1.00 91.38 406 TRP A N 1
ATOM 3347 C CA . TRP A 1 406 ? -18.050 4.286 24.937 1.00 91.38 406 TRP A CA 1
ATOM 3348 C C . TRP A 1 406 ? -17.986 3.319 23.743 1.00 91.38 406 TRP A C 1
ATOM 3350 O O . TRP A 1 406 ? -18.760 2.366 23.690 1.00 91.38 406 TRP A O 1
ATOM 3360 N N . LEU A 1 407 ? -17.042 3.499 22.812 1.00 90.19 407 LEU A N 1
ATOM 3361 C CA . LEU A 1 407 ? -16.862 2.613 21.663 1.00 90.19 407 LEU A CA 1
ATOM 3362 C C . LEU A 1 407 ? -16.353 1.220 22.074 1.00 90.19 407 LEU A C 1
ATOM 3364 O O . LEU A 1 407 ? -16.589 0.244 21.363 1.00 90.19 407 LEU A O 1
ATOM 3368 N N . THR A 1 408 ? -15.713 1.101 23.244 1.00 89.12 408 THR A N 1
ATOM 3369 C CA . THR A 1 408 ? -15.319 -0.189 23.839 1.00 89.12 408 THR A CA 1
ATOM 3370 C C . THR A 1 408 ? -16.435 -0.832 24.671 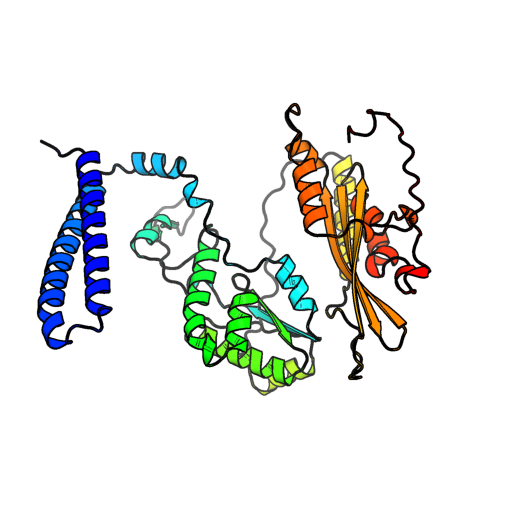1.00 89.12 408 THR A C 1
ATOM 3372 O O . THR A 1 408 ? -16.217 -1.872 25.282 1.00 89.12 408 THR A O 1
ATOM 3375 N N . LEU A 1 409 ? -17.627 -0.230 24.727 1.00 90.00 409 LEU A N 1
ATOM 3376 C CA . LEU A 1 409 ? -18.800 -0.762 25.427 1.00 90.00 409 LEU A CA 1
ATOM 3377 C C . LEU A 1 409 ? -19.810 -1.344 24.427 1.00 90.00 409 LEU A C 1
ATOM 3379 O O . LEU A 1 409 ? -19.674 -1.163 23.213 1.00 90.00 409 LEU A O 1
ATOM 3383 N N . SER A 1 410 ? -20.835 -2.036 24.938 1.00 87.12 410 SER A N 1
ATOM 3384 C CA . SER A 1 410 ? -22.007 -2.456 24.148 1.00 87.12 410 SER A CA 1
ATOM 3385 C C . SER A 1 410 ? -22.699 -1.251 23.495 1.00 87.12 410 SER A C 1
ATOM 3387 O O . SER A 1 410 ? -22.735 -0.173 24.094 1.00 87.12 410 SER A O 1
ATOM 3389 N N . GLU A 1 411 ? -23.288 -1.444 22.309 1.00 86.25 411 GLU A N 1
ATOM 3390 C CA . GLU A 1 411 ? -23.987 -0.398 21.539 1.00 86.25 411 GLU A CA 1
ATOM 3391 C C . GLU A 1 411 ? -25.123 0.298 22.295 1.00 86.25 411 GLU A C 1
ATOM 3393 O O . GLU A 1 411 ? -25.462 1.443 21.995 1.00 86.25 411 GLU A O 1
ATOM 3398 N N . GLU A 1 412 ? -25.694 -0.364 23.299 1.00 85.75 412 GLU A N 1
ATOM 3399 C CA . GLU A 1 412 ? -26.711 0.204 24.191 1.00 85.75 412 GLU A CA 1
ATOM 3400 C C . GLU A 1 412 ? -26.196 1.421 24.978 1.00 85.75 412 GLU A C 1
ATOM 3402 O O . GLU A 1 412 ? -26.976 2.288 25.370 1.00 85.75 412 GLU A O 1
ATOM 3407 N N . ASN A 1 413 ? -24.877 1.494 25.189 1.00 87.12 413 ASN A N 1
ATOM 3408 C CA . ASN A 1 413 ? -24.197 2.570 25.911 1.00 87.12 413 ASN A CA 1
ATOM 3409 C C . ASN A 1 413 ? -23.647 3.657 24.977 1.00 87.12 413 ASN A C 1
ATOM 3411 O O . ASN A 1 413 ? -22.960 4.574 25.432 1.00 87.12 413 ASN A O 1
ATOM 3415 N N . TRP A 1 414 ? -23.882 3.546 23.670 1.00 87.25 414 TRP A N 1
ATOM 3416 C CA . TRP A 1 414 ? -23.463 4.566 22.715 1.00 87.25 414 TRP A CA 1
ATOM 3417 C C . TRP A 1 414 ? -24.391 5.787 22.793 1.00 87.25 414 TRP A C 1
ATOM 3419 O O . TRP A 1 414 ? -25.527 5.668 23.263 1.00 87.25 414 TRP A O 1
ATOM 3429 N N . PRO A 1 415 ? -23.949 6.963 22.306 1.00 81.38 415 PRO A N 1
ATOM 3430 C CA . PRO A 1 415 ? -24.821 8.123 22.174 1.00 81.38 415 PRO A CA 1
ATOM 3431 C C . PRO A 1 415 ? -26.119 7.755 21.443 1.00 81.38 415 PRO A C 1
ATOM 3433 O O . PRO A 1 415 ? -26.099 7.109 20.387 1.00 81.38 415 PRO A O 1
ATOM 3436 N N . LYS A 1 416 ? -27.255 8.130 22.037 1.00 73.06 416 LYS A N 1
ATOM 3437 C CA . LYS A 1 416 ? -28.576 7.931 21.436 1.00 73.06 416 LYS A CA 1
ATOM 3438 C C . LYS A 1 416 ? -28.809 8.998 20.369 1.00 73.06 416 LYS A C 1
ATOM 3440 O O . LYS A 1 416 ? -28.352 10.130 20.512 1.00 73.06 416 LYS A O 1
ATOM 3445 N N . ASN A 1 417 ? -29.545 8.642 19.317 1.00 63.28 417 ASN A N 1
ATOM 3446 C CA . ASN A 1 417 ? -29.993 9.594 18.303 1.00 63.28 417 ASN A CA 1
ATOM 3447 C C . ASN A 1 417 ? -31.057 10.524 18.900 1.00 63.28 417 ASN A C 1
ATOM 3449 O O . ASN A 1 417 ? -32.250 10.293 18.751 1.00 63.28 417 ASN A O 1
ATOM 3453 N N . GLU A 1 418 ? -30.620 11.578 19.584 1.00 53.94 418 GLU A N 1
ATOM 3454 C CA . GLU A 1 418 ? -31.481 12.663 20.080 1.00 53.94 418 GLU A CA 1
ATOM 3455 C C . GLU A 1 418 ? -31.731 13.738 19.007 1.00 53.94 418 GLU A C 1
ATOM 3457 O O . GLU A 1 418 ? -31.995 14.896 19.326 1.00 53.94 418 GLU A O 1
ATOM 3462 N N . ILE A 1 419 ? -31.647 13.385 17.719 1.00 49.31 419 ILE A N 1
ATOM 3463 C CA . ILE A 1 419 ? -32.002 14.313 16.643 1.00 49.31 419 ILE A CA 1
ATOM 3464 C C . ILE A 1 419 ? -33.530 14.373 16.562 1.00 49.31 419 ILE A C 1
ATOM 3466 O O . ILE A 1 419 ? -34.171 13.628 15.822 1.00 49.31 419 ILE A O 1
ATOM 3470 N N . LEU A 1 420 ? -34.122 15.276 17.340 1.00 38.69 420 LEU A N 1
ATOM 3471 C CA . LEU A 1 420 ? -35.399 15.874 16.979 1.00 38.69 420 LEU A CA 1
ATOM 3472 C C . LEU A 1 420 ? -35.119 16.737 15.747 1.00 38.69 420 LEU A C 1
ATOM 3474 O O . LEU A 1 420 ? -34.496 17.789 15.869 1.00 38.69 420 LEU A O 1
ATOM 3478 N N . PHE A 1 421 ? -35.539 16.290 14.563 1.00 35.28 421 PHE A N 1
ATOM 3479 C CA . PHE A 1 421 ? -35.651 17.184 13.414 1.00 35.28 421 PHE A CA 1
ATOM 3480 C C . PHE A 1 421 ? -36.687 18.253 13.778 1.00 35.28 421 PHE A C 1
ATOM 3482 O O . PHE A 1 421 ? -37.887 18.056 13.610 1.00 35.28 421 PHE A O 1
ATOM 3489 N N . GLN A 1 422 ? -36.237 19.367 14.351 1.00 33.75 422 GLN A N 1
ATOM 3490 C CA . GLN A 1 422 ? -37.005 20.595 14.288 1.00 33.75 422 GLN A CA 1
ATOM 3491 C C . GLN A 1 422 ? -36.850 21.083 12.852 1.00 33.75 422 GLN A C 1
ATOM 3493 O O . GLN A 1 422 ? -35.736 21.357 12.412 1.00 33.75 422 GLN A O 1
ATOM 3498 N N . GLU A 1 423 ? -37.950 21.122 12.103 1.00 31.66 423 GLU A N 1
ATOM 3499 C CA . GLU A 1 423 ? -38.025 21.823 10.823 1.00 31.66 423 GLU A CA 1
ATOM 3500 C C . GLU A 1 423 ? -37.759 23.315 11.069 1.00 31.66 423 GLU A C 1
ATOM 3502 O O . GLU A 1 423 ? -38.673 24.128 11.169 1.00 31.66 423 GLU A O 1
ATOM 3507 N N . THR A 1 424 ? -36.496 23.703 11.221 1.00 32.66 424 THR A N 1
ATOM 3508 C CA . THR A 1 424 ? -36.095 25.099 11.110 1.00 32.66 424 THR A CA 1
ATOM 3509 C C . THR A 1 424 ? -35.847 25.376 9.641 1.00 32.66 424 THR A C 1
ATOM 3511 O O . THR A 1 424 ? -34.768 25.131 9.106 1.00 32.66 424 THR A O 1
ATOM 3514 N N . THR A 1 425 ? -36.884 25.885 8.983 1.00 32.25 425 THR A N 1
ATOM 3515 C CA . THR A 1 425 ? -36.810 26.604 7.711 1.00 32.25 425 THR A CA 1
ATOM 3516 C C . THR A 1 425 ? -35.975 27.875 7.889 1.00 32.25 425 THR A C 1
ATOM 3518 O O . THR A 1 425 ? -36.526 28.966 7.952 1.00 32.25 425 THR A O 1
ATOM 3521 N N . ASN A 1 426 ? -34.657 27.750 8.016 1.00 31.78 426 ASN A N 1
ATOM 3522 C CA . ASN A 1 426 ? -33.738 28.875 7.892 1.00 31.78 426 ASN A CA 1
ATOM 3523 C C . ASN A 1 426 ? -32.726 28.521 6.803 1.00 31.78 426 ASN A C 1
ATOM 3525 O O . ASN A 1 426 ? -31.768 27.788 7.026 1.00 31.78 426 ASN A O 1
ATOM 3529 N N . GLU A 1 427 ? -32.968 29.049 5.603 1.00 31.72 427 GLU A N 1
ATOM 3530 C CA . GLU A 1 427 ? -32.146 28.880 4.396 1.00 31.72 427 GLU A CA 1
ATOM 3531 C C . GLU A 1 427 ? -30.726 29.485 4.514 1.00 31.72 427 GLU A C 1
ATOM 3533 O O . GLU A 1 427 ? -29.965 29.466 3.549 1.00 31.72 427 GLU A O 1
ATOM 3538 N N . GLU A 1 428 ? -30.330 30.006 5.679 1.00 33.09 428 GLU A N 1
ATOM 3539 C CA . GLU A 1 428 ? -29.071 30.741 5.854 1.00 33.09 428 GLU A CA 1
ATOM 3540 C C . GLU A 1 428 ? -27.859 29.861 6.224 1.00 33.09 428 GLU A C 1
ATOM 3542 O O . GLU A 1 428 ? -26.729 30.262 5.954 1.00 33.09 428 GLU A O 1
ATOM 3547 N N . GLU A 1 429 ? -28.040 28.636 6.738 1.00 32.56 429 GLU A N 1
ATOM 3548 C CA . GLU A 1 429 ? -26.913 27.759 7.139 1.00 32.56 429 GLU A CA 1
ATOM 3549 C C . GLU A 1 429 ? -26.334 26.889 6.001 1.00 32.56 429 GLU A C 1
ATOM 3551 O O . GLU A 1 429 ? -25.328 26.205 6.181 1.00 32.56 429 GLU A O 1
ATOM 3556 N N . LEU A 1 430 ? -26.911 26.940 4.795 1.00 31.00 430 LEU A N 1
ATOM 3557 C CA . LEU A 1 430 ? -26.455 26.166 3.626 1.00 31.00 430 LEU A CA 1
ATOM 3558 C C . LEU A 1 430 ? -25.335 26.840 2.807 1.00 31.00 430 LEU A C 1
ATOM 3560 O O . LEU A 1 430 ? -24.939 26.313 1.768 1.00 31.00 430 LEU A O 1
ATOM 3564 N N . ASN A 1 431 ? -24.797 27.972 3.269 1.00 26.97 431 ASN A N 1
ATOM 3565 C CA . ASN A 1 431 ? -23.714 28.704 2.600 1.00 26.97 431 ASN A CA 1
ATOM 3566 C C . ASN A 1 431 ? -22.362 28.584 3.333 1.00 26.97 431 ASN A C 1
ATOM 3568 O O . ASN A 1 431 ? -21.710 29.597 3.591 1.00 26.97 431 ASN A O 1
ATOM 3572 N N . ILE A 1 432 ? -21.915 27.355 3.627 1.00 29.94 432 ILE A N 1
ATOM 3573 C CA . ILE A 1 432 ? -20.512 27.066 3.990 1.00 29.94 432 ILE A CA 1
ATOM 3574 C C . ILE A 1 432 ? -19.873 26.134 2.997 1.00 29.94 432 ILE A C 1
ATOM 3576 O O . ILE A 1 432 ? -20.498 25.183 2.481 1.00 29.94 432 ILE A O 1
#

Sequence (432 aa):
MEKSLEDVKSKRKTLRSLTTKLITKVESIIKDESISYEDKIEDLIDCKEQLLDKQNSLKELNEKIESLIKLEEIEKEVSGSEEYSERPNVNPNILILLLKFRKFRIGLISDVEKAFLQIVLAEEGRDCQRFLWADDFPPNNLNIYRNKTVTFGVKSSPFLLAATVKHYIKNYEISHPLAYKVLNEYLYVDDLITGTNTVNEALELSKHTKLLLKDANMNLRKWKTNSIELSQKWEESKFENLTHNEAEIWEGGLDWDEELGKNLRIKWEKLCKEVHSLVDLSIPRYYFKADESSEEFNEYQIVIFCDASERAYGAIAFIRYKKNSDFHVNFVSSKAHSTVALSWIRGYAKQWKPFVSNRVHEIQDLTNPQNWRFVKGEQNPADIVSRGCSAEELLKNRRLWHGPHWLTLSEENWPKNEILFQETTNEEELNI

InterPro domains:
  IPR000477 Reverse transcriptase domain [PF00078] (58-228)
  IPR008042 Retrotransposon Pao-like, RNAseH-like domain [PF05380] (248-336)
  IPR043128 Reverse transcriptase/Diguanylate cyclase domain [G3DSA:3.30.70.270] (92-226)
  IPR043502 DNA/RNA polymerase superfamily [SSF56672] (55-358)

pLDDT: mean 76.85, std 18.26, range [26.97, 95.75]